Protein 3CUZ (pdb70)

Foldseek 3Di:
DDPDLAKDFQDDDDPLCCVQVPPVLRVQLSVLQVVQQVVLVVVVVVVVVVLVVLLVPDPDFADDVCVVLQPDFAAFPDDFPLRLFFAEEAEAELDQLLVLVRQQFLGQEYEHEPEFQWLNFPVRLSVSLVRLLCVLVQNRWDADPVGDIGGHDPPTHHYAYEWYASPDFPQRMDDPNHGTGSRSVSLSRNQVSRQVSQVVVRHGHEYEYEDDQALVVLLSVLVSVVVSCVVVVHDFQRYAYEYEPLALNVLSCVSSSCVSNRRHYAYYEAEQLSHVLRLCSSNLNPLQQAAAQSVPVDCPFQLNVLSLLSRQLSQLSRNHAYEYEELFFADDPDPVRCVVSLVVLLVVLLVNVVSFHFHYYYHYSVCSVSSVVSNCVSCVPNSGRSVPNPPVDDDRTPCRNRRHGDDFHAPVSLLVLLLVLLQQLLCSLVTGQQDDDPRGGDTQSSNSSSLSSLLSQQLSQHAGPVGHTRHLVVSVVSNVVSLVVNCVVVDVVPSVPTPSVVSSVLSSVQRHDNDRDDGSSVVSSVSHD

GO te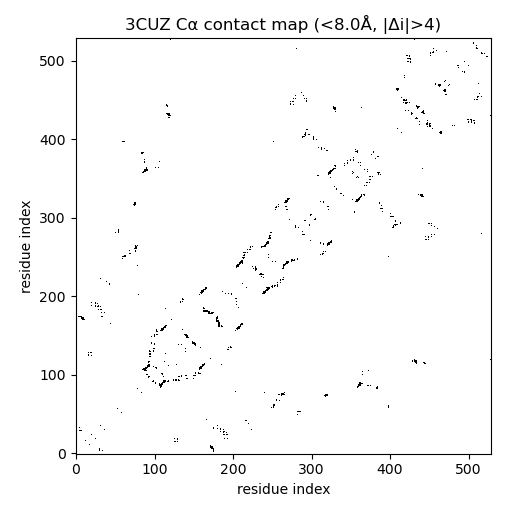rms:
  GO:0004474 malate synthase activity (F, IDA)
  GO:0005737 cytoplasm (C, IDA)
  GO:0006097 glyoxylate cycle (P, IC)

Radius of gyration: 22.37 Å; Cα contacts (8 Å, |Δi|>4): 998; chains: 1; bounding box: 54×59×57 Å

Sequence (529 aa):
AATTTDELAFTRPYGEQEKQILTAEAVEFLTELVTHFTPQRNKLLAARIQQQQDIDNGTLPDFISETASSIRDADWKKIRGIPADLEEDRRVEITGPVERKMMMVINALNANNVKKVFMADFEDSSLLAPDWNKVVIDGQIINLRDAVNGTISSYTNEAGKIYQLKPNPAVLICRVRGLHLPEKHVTWRGEAIPGSLFDFALYFFHNYQQALLAKGSGPYFYLPKTQSWQEAAWWSSSEVFSYAEDRFNLPRGTIKATLLIETLPAVFQMDEILHALLRRDHIVGLNCCGGRWDYIFSYIKTLKNYPDRVLPDRQAVTMDDKKPFLNAYSSRLLIKTCHKKRGAFAMGGMAAFIPSKDEEHNNNQQVLNKVKADKSSLLEANNGHDGTWIAHPGLADTAMMAVFNDILGSRKNQLEVMMREQDAPITADQLLAPCDGERTEEGMRANIRVAVQYIEAWISGNGCVPIYGLMEDAATAEISRTSIWQWIHHQKTLSNGKPVTKALFRQMLGEEMMKVIASSELGEERFSQGRFDDAARLMEEQQITTSSDEELIDFLTLPGYRLLA

CATH classification: 3.20.20.360 (+1 more: 1.20.1220.12)

Organism: Escherichia coli (strain K12) (NCBI:txid83333)

Structure (mmCIF, N/CA/C/O backbone):
data_3CUZ
#
_entry.id   3CUZ
#
_cell.length_a   52.077
_cell.length_b   73.888
_cell.length_c   71.739
_cell.angle_alpha   90.00
_cell.angle_beta   98.03
_cell.angle_gamma   90.00
#
_symmetry.space_group_name_H-M   'P 1 21 1'
#
loop_
_entity.id
_entity.type
_entity.pdbx_description
1 polymer 'Malate synthase A'
2 non-polymer 'MAGNESIUM ION'
3 water water
#
loop_
_atom_site.group_PDB
_atom_site.id
_atom_site.type_symbol
_atom_site.label_atom_id
_atom_site.label_alt_id
_atom_site.label_comp_id
_atom_site.label_asym_id
_atom_site.label_entity_id
_atom_site.label_seq_id
_atom_site.pdbx_PDB_ins_code
_atom_site.Cartn_x
_atom_site.Cartn_y
_atom_site.Cartn_z
_atom_site.occupancy
_atom_site.B_iso_or_equiv
_atom_site.auth_seq_id
_atom_site.auth_comp_id
_atom_site.auth_asym_id
_atom_site.auth_atom_id
_atom_site.pdbx_PDB_model_num
ATOM 1 N N A ALA A 1 4 ? 14.390 38.023 -8.542 0.70 12.99 5 ALA A N 1
ATOM 2 N N B ALA A 1 4 ? 13.972 38.509 -7.577 0.30 12.24 5 ALA A N 1
ATOM 3 C CA A ALA A 1 4 ? 15.253 38.734 -7.553 0.70 12.70 5 ALA A CA 1
ATOM 4 C CA B ALA A 1 4 ? 15.443 38.650 -7.391 0.30 12.26 5 ALA A CA 1
ATOM 5 C C A ALA A 1 4 ? 16.079 39.814 -8.241 0.70 12.45 5 ALA A C 1
ATOM 6 C C B ALA A 1 4 ? 15.992 39.822 -8.202 0.30 12.12 5 ALA A C 1
ATOM 7 O O A ALA A 1 4 ? 16.410 39.691 -9.422 0.70 13.03 5 ALA A O 1
ATOM 8 O O B ALA A 1 4 ? 15.986 39.791 -9.433 0.30 12.55 5 ALA A O 1
ATOM 11 N N . THR A 1 5 ? 16.453 40.850 -7.496 1.00 12.03 6 THR A N 1
ATOM 12 C CA . THR A 1 5 ? 17.136 41.991 -8.105 1.00 11.08 6 THR A CA 1
ATOM 13 C C . THR A 1 5 ? 18.650 41.768 -8.195 1.00 10.61 6 THR A C 1
ATOM 14 O O . THR A 1 5 ? 19.218 40.918 -7.498 1.00 11.66 6 THR A O 1
ATOM 18 N N . THR A 1 6 ? 19.289 42.565 -9.051 1.00 9.71 7 THR A N 1
ATOM 19 C CA . THR A 1 6 ? 20.741 42.569 -9.232 1.00 9.70 7 THR A CA 1
ATOM 20 C C . THR A 1 6 ? 21.417 43.626 -8.342 1.00 9.08 7 THR A C 1
ATOM 21 O O . THR A 1 6 ? 22.502 44.121 -8.653 1.00 9.98 7 THR A O 1
ATOM 25 N N . THR A 1 7 ? 20.784 43.950 -7.219 1.00 8.84 8 THR A N 1
ATOM 26 C CA . THR A 1 7 ? 21.283 44.996 -6.340 1.00 8.56 8 THR A CA 1
ATOM 27 C C . THR A 1 7 ? 22.742 44.820 -5.907 1.00 8.22 8 THR A C 1
ATOM 28 O O . THR A 1 7 ? 23.186 43.716 -5.582 1.00 8.48 8 THR A O 1
ATOM 32 N N . ASP A 1 8 ? 23.466 45.934 -5.918 1.00 8.26 9 ASP A N 1
ATOM 33 C CA . ASP A 1 8 ? 24.811 46.017 -5.351 1.00 8.55 9 ASP A CA 1
ATOM 34 C C . ASP A 1 8 ? 24.815 46.901 -4.100 1.00 8.43 9 ASP A C 1
ATOM 35 O O . ASP A 1 8 ? 25.824 47.526 -3.769 1.00 8.97 9 ASP A O 1
ATOM 40 N N . GLU A 1 9 ? 23.683 46.927 -3.398 1.00 8.26 10 GLU A N 1
ATOM 41 C CA . GLU A 1 9 ? 23.544 47.686 -2.156 1.00 8.44 10 GLU A CA 1
ATOM 42 C C . GLU A 1 9 ? 23.259 46.745 -0.992 1.00 8.09 10 GLU A C 1
ATOM 43 O O . GLU A 1 9 ? 22.773 45.627 -1.178 1.00 8.66 10 GLU A O 1
ATOM 49 N N . LEU A 1 10 ? 23.557 47.228 0.212 1.00 7.95 11 LEU A N 1
ATOM 50 C CA . LEU A 1 10 ? 23.280 46.503 1.452 1.00 8.06 11 LEU A CA 1
ATOM 51 C C . LEU A 1 10 ? 21.976 46.982 2.075 1.00 8.40 11 LEU A C 1
ATOM 52 O O . LEU A 1 10 ? 21.531 48.109 1.827 1.00 8.97 11 LEU A O 1
ATOM 57 N N . ALA A 1 11 ? 21.385 46.118 2.895 1.00 8.63 12 ALA A N 1
ATOM 58 C CA . ALA A 1 11 ? 20.248 46.469 3.741 1.00 9.18 12 ALA A CA 1
ATOM 59 C C . ALA A 1 11 ? 20.662 46.294 5.202 1.00 9.49 12 ALA A C 1
ATOM 60 O O . ALA A 1 11 ? 21.390 45.354 5.549 1.00 10.04 12 ALA A O 1
ATOM 62 N N . PHE A 1 12 ? 20.198 47.209 6.048 1.00 9.83 13 PHE A N 1
ATOM 63 C CA . PHE A 1 12 ? 20.481 47.177 7.484 1.00 10.38 13 PHE A CA 1
ATOM 64 C C . PHE A 1 12 ? 19.190 46.907 8.234 1.00 10.88 13 PHE A C 1
ATOM 65 O O . PHE A 1 12 ? 18.186 47.583 7.998 1.00 11.40 13 PHE A O 1
ATOM 73 N N . THR A 1 13 ? 19.206 45.931 9.138 1.00 11.62 14 THR A N 1
ATOM 74 C CA . THR A 1 13 ? 17.986 45.519 9.837 1.00 12.86 14 THR A CA 1
ATOM 75 C C . THR A 1 13 ? 17.720 46.315 11.122 1.00 13.45 14 THR A C 1
ATOM 76 O O . THR A 1 13 ? 16.588 46.321 11.611 1.00 14.34 14 THR A O 1
ATOM 80 N N . ARG A 1 14 ? 18.749 46.970 11.662 1.00 14.27 15 ARG A N 1
ATOM 81 C CA . ARG A 1 14 ? 18.646 47.735 12.912 1.00 15.03 15 ARG A CA 1
ATOM 82 C C . ARG A 1 14 ? 18.453 49.227 12.622 1.00 15.82 15 ARG A C 1
ATOM 83 O O . ARG A 1 14 ? 19.074 49.759 11.701 1.00 15.72 15 ARG A O 1
ATOM 91 N N . PRO A 1 15 ? 17.608 49.917 13.415 1.00 16.80 16 PRO A N 1
ATOM 92 C CA . PRO A 1 15 ? 17.538 51.371 13.269 1.00 17.27 16 PRO A CA 1
ATOM 93 C C . PRO A 1 15 ? 18.786 52.025 13.851 1.00 17.59 16 PRO A C 1
ATOM 94 O O . PRO A 1 15 ? 19.294 51.575 14.879 1.00 18.26 16 PRO A O 1
ATOM 98 N N . TYR A 1 16 ? 19.270 53.076 13.199 1.00 17.72 17 TYR A N 1
ATOM 99 C CA . TYR A 1 16 ? 20.495 53.743 13.628 1.00 17.92 17 TYR A CA 1
ATOM 100 C C . TYR A 1 16 ? 20.268 54.593 14.872 1.00 17.86 17 TYR A C 1
ATOM 101 O O . TYR A 1 16 ? 19.351 55.418 14.914 1.00 18.15 17 TYR A O 1
ATOM 110 N N . GLY A 1 17 ? 21.102 54.375 15.882 1.00 17.81 18 GLY A N 1
ATOM 111 C CA . GLY A 1 17 ? 21.226 55.286 17.009 1.00 17.56 18 GLY A CA 1
ATOM 112 C C . GLY A 1 17 ? 22.521 56.057 16.859 1.00 17.25 18 GLY A C 1
ATOM 113 O O . GLY A 1 17 ? 23.137 56.052 15.784 1.00 17.14 18 GLY A O 1
ATOM 114 N N . GLU A 1 18 ? 22.943 56.706 17.940 1.00 16.98 19 GLU A N 1
ATOM 115 C CA . GLU A 1 18 ? 24.156 57.515 17.937 1.00 16.70 19 GLU A CA 1
ATOM 116 C C . GLU A 1 18 ? 25.385 56.698 17.535 1.00 16.24 19 GLU A C 1
ATOM 117 O O . GLU A 1 18 ? 26.215 57.167 16.759 1.00 16.33 19 GLU A O 1
ATOM 119 N N . GLN A 1 19 ? 25.484 55.478 18.059 1.00 15.72 20 GLN A N 1
ATOM 120 C CA . GLN A 1 19 ? 26.634 54.609 17.798 1.00 15.07 20 GLN A CA 1
ATOM 121 C C . GLN A 1 19 ? 26.739 54.208 16.324 1.00 14.27 20 GLN A C 1
ATOM 122 O O . GLN A 1 19 ? 27.824 54.259 15.743 1.00 14.11 20 GLN A O 1
ATOM 124 N N . GLU A 1 20 ? 25.618 53.818 15.722 1.00 13.84 21 GLU A N 1
ATOM 125 C CA . GLU A 1 20 ? 25.607 53.454 14.301 1.00 13.51 21 GLU A CA 1
ATOM 126 C C . GLU A 1 20 ? 25.963 54.648 13.417 1.00 13.23 21 GLU A C 1
ATOM 127 O O . GLU A 1 20 ? 26.648 54.492 12.407 1.00 12.82 21 GLU A O 1
ATOM 133 N N . LYS A 1 21 ? 25.496 55.838 13.790 1.00 13.14 22 LYS A N 1
ATOM 134 C CA . LYS A 1 21 ? 25.836 57.050 13.042 1.00 13.50 22 LYS A CA 1
ATOM 135 C C . LYS A 1 21 ? 27.337 57.361 13.075 1.00 13.05 22 LYS A C 1
ATOM 136 O O . LYS A 1 21 ? 27.862 57.960 12.142 1.00 13.51 22 LYS A O 1
ATOM 142 N N . GLN A 1 22 ? 28.015 56.955 14.147 1.00 12.26 23 GLN A N 1
ATOM 143 C CA . GLN A 1 22 ? 29.467 57.115 14.247 1.00 12.10 23 GLN A CA 1
ATOM 144 C C . GLN A 1 22 ? 30.238 56.113 13.388 1.00 11.24 23 GLN A C 1
ATOM 145 O O . GLN A 1 22 ? 31.218 56.472 12.741 1.00 12.10 23 GLN A O 1
ATOM 151 N N . ILE A 1 23 ? 29.800 54.858 13.393 1.00 10.10 24 ILE A N 1
ATOM 152 C CA . ILE A 1 23 ? 30.561 53.778 12.760 1.00 9.63 24 ILE A CA 1
ATOM 153 C C . ILE A 1 23 ? 30.112 53.513 11.325 1.00 9.46 24 ILE A C 1
ATOM 154 O O . ILE A 1 23 ? 30.940 53.301 10.436 1.00 9.64 24 ILE A O 1
ATOM 159 N N . LEU A 1 24 ? 28.803 53.526 11.102 1.00 9.38 25 LEU A N 1
ATOM 160 C CA . LEU A 1 24 ? 28.247 53.263 9.781 1.00 9.53 25 LEU A CA 1
ATOM 161 C C . LEU A 1 24 ? 27.956 54.579 9.063 1.00 9.70 25 LEU A C 1
ATOM 162 O O . LEU A 1 24 ? 26.811 54.869 8.682 1.00 10.06 25 LEU A O 1
ATOM 167 N N . THR A 1 25 ? 29.006 55.371 8.871 1.00 10.11 26 THR A N 1
ATOM 168 C CA . THR A 1 25 ? 28.903 56.601 8.099 1.00 10.36 26 THR A CA 1
ATOM 169 C C . THR A 1 25 ? 28.661 56.250 6.633 1.00 10.11 26 THR A C 1
ATOM 170 O O . THR A 1 25 ? 28.893 55.116 6.205 1.00 9.98 26 THR A O 1
ATOM 174 N N . ALA A 1 26 ? 28.189 57.222 5.860 1.00 10.50 27 ALA A N 1
ATOM 175 C CA . ALA A 1 26 ? 27.968 57.013 4.429 1.00 10.53 27 ALA A CA 1
ATOM 176 C C . ALA A 1 26 ? 29.214 56.443 3.753 1.00 10.22 27 ALA A C 1
ATOM 177 O O . ALA A 1 26 ? 29.126 55.481 2.988 1.00 10.01 27 ALA A O 1
ATOM 179 N N . GLU A 1 27 ? 30.374 57.025 4.044 1.00 10.03 28 GLU A N 1
ATOM 180 C CA . GLU A 1 27 ? 31.615 56.588 3.413 1.00 9.79 28 GLU A CA 1
ATOM 181 C C . GLU A 1 27 ? 32.029 55.196 3.878 1.00 9.33 28 GLU A C 1
ATOM 182 O O . GLU A 1 27 ? 32.480 54.388 3.073 1.00 9.18 28 GLU A O 1
ATOM 184 N N . ALA A 1 28 ? 31.893 54.913 5.173 1.00 8.97 29 ALA A N 1
ATOM 185 C CA . ALA A 1 28 ? 32.222 53.579 5.690 1.00 8.96 29 ALA A CA 1
ATOM 186 C C . ALA A 1 28 ? 31.351 52.517 5.031 1.00 9.03 29 ALA A C 1
ATOM 187 O O . ALA A 1 28 ? 31.843 51.454 4.647 1.00 9.08 29 ALA A O 1
ATOM 189 N N . VAL A 1 29 ? 30.059 52.807 4.899 1.00 9.38 30 VAL A N 1
ATOM 190 C CA . VAL A 1 29 ? 29.126 51.847 4.320 1.00 9.81 30 VAL A CA 1
ATOM 191 C C . VAL A 1 29 ? 29.375 51.660 2.819 1.00 9.25 30 VAL A C 1
ATOM 192 O O . VAL A 1 29 ? 29.252 50.554 2.315 1.00 8.79 30 VAL A O 1
ATOM 196 N N . GLU A 1 30 ? 29.756 52.718 2.109 1.00 9.09 31 GLU A N 1
ATOM 197 C CA . GLU A 1 30 ? 30.122 52.582 0.698 1.00 9.71 31 GLU A CA 1
ATOM 198 C C . GLU A 1 30 ? 31.290 51.602 0.532 1.00 8.69 31 GLU A C 1
ATOM 199 O O . GLU A 1 30 ? 31.269 50.727 -0.335 1.00 8.49 31 GLU A O 1
ATOM 205 N N . PHE A 1 31 ? 32.304 51.749 1.380 1.00 8.01 32 PHE A N 1
ATOM 206 C CA . PHE A 1 31 ? 33.470 50.869 1.343 1.00 7.77 32 PHE A CA 1
ATOM 207 C C . PHE A 1 31 ? 33.089 49.430 1.704 1.00 7.80 32 PHE A C 1
ATOM 208 O O . PHE A 1 31 ? 33.465 48.487 1.003 1.00 7.61 32 PHE A O 1
ATOM 216 N N . LEU A 1 32 ? 32.335 49.261 2.787 1.00 7.68 33 LEU A N 1
ATOM 217 C CA . LEU A 1 32 ? 31.858 47.934 3.171 1.00 7.99 33 LEU A CA 1
ATOM 218 C C . LEU A 1 32 ? 31.074 47.288 2.028 1.00 7.33 33 LEU A C 1
ATOM 219 O O . LEU A 1 32 ? 31.242 46.102 1.738 1.00 7.40 33 LEU A O 1
ATOM 224 N N . THR A 1 33 ? 30.202 48.073 1.398 1.00 7.30 34 THR A N 1
ATOM 225 C CA . THR A 1 33 ? 29.385 47.578 0.286 1.00 7.45 34 THR A CA 1
ATOM 226 C C . THR A 1 33 ? 30.267 47.038 -0.842 1.00 7.40 34 THR A C 1
ATOM 227 O O . THR A 1 33 ? 30.020 45.948 -1.358 1.00 7.55 34 THR A O 1
ATOM 231 N N . GLU A 1 34 ? 31.293 47.798 -1.212 1.00 7.55 35 GLU A N 1
ATOM 232 C CA . GLU A 1 34 ? 32.237 47.350 -2.241 1.00 7.88 35 GLU A CA 1
ATOM 233 C C . GLU A 1 34 ? 32.877 46.021 -1.874 1.00 7.26 35 GLU A C 1
ATOM 234 O O . GLU A 1 34 ? 32.942 45.112 -2.699 1.00 7.82 35 GLU A O 1
ATOM 240 N N . LEU A 1 35 ? 33.350 45.894 -0.640 1.00 7.01 36 LEU A N 1
ATOM 241 C CA . LEU A 1 35 ? 33.958 44.627 -0.230 1.00 6.96 36 LEU A CA 1
ATOM 242 C C . LEU A 1 35 ? 32.966 43.477 -0.309 1.00 6.83 36 LEU A C 1
ATOM 243 O O . LEU A 1 35 ? 33.307 42.391 -0.767 1.00 7.16 36 LEU A O 1
ATOM 248 N N . VAL A 1 36 ? 31.741 43.713 0.146 1.00 6.96 37 VAL A N 1
ATOM 249 C CA . VAL A 1 36 ? 30.738 42.660 0.156 1.00 7.28 37 VAL A CA 1
ATOM 250 C C . VAL A 1 36 ? 30.430 42.178 -1.262 1.00 6.93 37 VAL A C 1
ATOM 251 O O . VAL A 1 36 ? 30.436 40.977 -1.520 1.00 7.21 37 VAL A O 1
ATOM 255 N N . THR A 1 37 ? 30.164 43.095 -2.187 1.00 7.27 38 THR A N 1
ATOM 256 C CA . THR A 1 37 ? 29.783 42.674 -3.535 1.00 7.79 38 THR A CA 1
ATOM 257 C C . THR A 1 37 ? 30.966 42.053 -4.277 1.00 7.75 38 THR A C 1
ATOM 258 O O . THR A 1 37 ? 30.776 41.146 -5.088 1.00 8.59 38 THR A O 1
ATOM 262 N N . HIS A 1 38 ? 32.179 42.538 -4.008 1.00 7.63 39 HIS A N 1
ATOM 263 C CA . HIS A 1 38 ? 33.362 42.029 -4.706 1.00 8.09 39 HIS A CA 1
ATOM 264 C C . HIS A 1 38 ? 33.835 40.673 -4.185 1.00 7.92 39 HIS A C 1
ATOM 265 O O . HIS A 1 38 ? 34.416 39.896 -4.949 1.00 9.32 39 HIS A O 1
ATOM 272 N N . PHE A 1 39 ? 33.613 40.383 -2.902 1.00 7.14 40 PHE A N 1
ATOM 273 C CA . PHE A 1 39 ? 34.261 39.225 -2.275 1.00 7.00 40 PHE A CA 1
ATOM 274 C C . PHE A 1 39 ? 33.338 38.192 -1.649 1.00 6.71 40 PHE A C 1
ATOM 275 O O . PHE A 1 39 ? 33.789 37.089 -1.356 1.00 7.10 40 PHE A O 1
ATOM 283 N N . THR A 1 40 ? 32.056 38.500 -1.482 1.00 6.84 41 THR A N 1
ATOM 284 C CA . THR A 1 40 ? 31.145 37.528 -0.885 1.00 7.26 41 THR A CA 1
ATOM 285 C C . THR A 1 40 ? 30.923 36.293 -1.773 1.00 7.40 41 THR A C 1
ATOM 286 O O . THR A 1 40 ? 30.926 35.178 -1.263 1.00 7.63 41 THR A O 1
ATOM 290 N N . PRO A 1 41 ? 30.721 36.469 -3.092 1.00 8.07 42 PRO A N 1
ATOM 291 C CA . PRO A 1 41 ? 30.558 35.256 -3.903 1.00 8.32 42 PRO A CA 1
ATOM 292 C C . PRO A 1 41 ? 31.723 34.267 -3.750 1.00 7.78 42 PRO A C 1
ATOM 293 O O . PRO A 1 41 ? 31.496 33.066 -3.585 1.00 7.85 42 PRO A O 1
ATOM 297 N N . GLN A 1 42 ? 32.955 34.766 -3.786 1.00 7.63 43 GLN A N 1
ATOM 298 C CA . GLN A 1 42 ? 34.125 33.899 -3.619 1.00 7.98 43 GLN A CA 1
ATOM 299 C C . GLN A 1 42 ? 34.162 33.272 -2.226 1.00 7.36 43 GLN A C 1
ATOM 300 O O . GLN A 1 42 ? 34.518 32.099 -2.080 1.00 7.61 43 GLN A O 1
ATOM 303 N N . ARG A 1 43 ?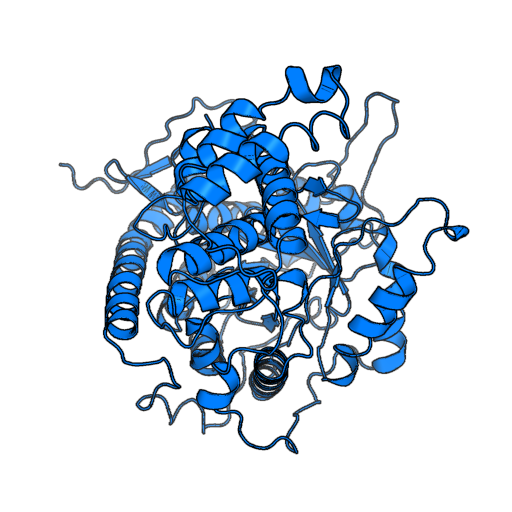 33.793 34.045 -1.208 1.00 7.09 44 ARG A N 1
ATOM 304 C CA . ARG A 1 43 ? 33.716 33.520 0.156 1.00 7.05 44 ARG A CA 1
ATOM 305 C C . ARG A 1 43 ? 32.731 32.346 0.226 1.00 7.00 44 ARG A C 1
ATOM 306 O O . ARG A 1 43 ? 33.032 31.306 0.820 1.00 7.30 44 ARG A O 1
ATOM 314 N N . ASN A 1 44 ? 31.571 32.501 -0.406 1.00 7.43 45 ASN A N 1
ATOM 315 C CA . ASN A 1 44 ? 30.593 31.419 -0.424 1.00 8.03 45 ASN A CA 1
ATOM 316 C C . ASN A 1 44 ? 31.114 30.193 -1.167 1.00 8.08 45 ASN A C 1
ATOM 317 O O . ASN A 1 44 ? 30.878 29.063 -0.738 1.00 8.35 45 ASN A O 1
ATOM 322 N N . LYS A 1 45 ? 31.851 30.400 -2.256 1.00 8.27 46 LYS A N 1
ATOM 323 C CA . LYS A 1 45 ? 32.474 29.274 -2.950 1.00 8.67 46 LYS A CA 1
ATOM 324 C C . LYS A 1 45 ? 33.517 28.577 -2.069 1.00 7.95 46 LYS A C 1
ATOM 325 O O . LYS A 1 45 ? 33.631 27.350 -2.102 1.00 8.26 46 LYS A O 1
ATOM 331 N N . LEU A 1 46 ? 34.259 29.347 -1.274 1.00 7.39 47 LEU A N 1
ATOM 332 C CA . LEU A 1 46 ? 35.229 28.757 -0.346 1.00 7.17 47 LEU A CA 1
ATOM 333 C C . LEU A 1 46 ? 34.533 27.884 0.695 1.00 7.09 47 LEU A C 1
ATOM 334 O O . LEU A 1 46 ? 35.031 26.812 1.045 1.00 7.47 47 LEU A O 1
ATOM 339 N N . LEU A 1 47 ? 33.380 28.324 1.191 1.00 7.30 48 LEU A N 1
ATOM 340 C CA . LEU A 1 47 ? 32.629 27.514 2.152 1.00 7.89 48 LEU A CA 1
ATOM 341 C C . LEU A 1 47 ? 32.115 26.226 1.497 1.00 7.91 48 LEU A C 1
ATOM 342 O O . LEU A 1 47 ? 32.116 25.165 2.122 1.00 8.25 48 LEU A O 1
ATOM 347 N N . ALA A 1 48 ? 31.706 26.307 0.232 1.00 8.33 49 ALA A N 1
ATOM 348 C CA . ALA A 1 48 ? 31.297 25.116 -0.513 1.00 8.62 49 ALA A CA 1
ATOM 349 C C . ALA A 1 48 ? 32.476 24.165 -0.731 1.00 8.49 49 ALA A C 1
ATOM 350 O O . ALA A 1 48 ? 32.315 22.947 -0.647 1.00 8.97 49 ALA A O 1
ATOM 352 N N . ALA A 1 49 ? 33.660 24.716 -1.001 1.00 8.48 50 ALA A N 1
ATOM 353 C CA . ALA A 1 49 ? 34.857 23.892 -1.185 1.00 8.51 50 ALA A CA 1
ATOM 354 C C . ALA A 1 49 ? 35.191 23.129 0.092 1.00 7.93 50 ALA A C 1
ATOM 355 O O . ALA A 1 49 ? 35.606 21.971 0.028 1.00 8.22 50 ALA A O 1
ATOM 357 N N . ARG A 1 50 ? 34.984 23.760 1.247 1.00 7.54 51 ARG A N 1
ATOM 358 C CA . ARG A 1 50 ? 35.186 23.079 2.528 1.00 7.58 51 ARG A CA 1
ATOM 359 C C . ARG A 1 50 ? 34.325 21.826 2.628 1.00 7.93 51 ARG A C 1
ATOM 360 O O . ARG A 1 50 ? 34.787 20.789 3.106 1.00 7.96 51 ARG A O 1
ATOM 368 N N . ILE A 1 51 ? 33.071 21.930 2.194 1.00 8.41 52 ILE A N 1
ATOM 369 C CA . ILE A 1 51 ? 32.147 20.804 2.271 1.00 9.40 52 ILE A CA 1
ATOM 370 C C . ILE A 1 51 ? 32.690 19.635 1.443 1.00 8.94 52 ILE A C 1
ATOM 371 O O . ILE A 1 51 ? 32.715 18.490 1.913 1.00 9.18 52 ILE A O 1
ATOM 376 N N . GLN A 1 52 ? 33.157 19.923 0.230 1.00 8.93 53 GLN A N 1
ATOM 377 C CA . GLN A 1 52 ? 33.689 18.866 -0.630 1.00 9.30 53 GLN A CA 1
ATOM 378 C C . GLN A 1 52 ? 34.975 18.255 -0.077 1.00 8.60 53 GLN A C 1
ATOM 379 O O . GLN A 1 52 ? 35.151 17.031 -0.117 1.00 8.86 53 GLN A O 1
ATOM 385 N N . GLN A 1 53 ? 35.879 19.089 0.434 1.00 8.22 54 GLN A N 1
ATOM 386 C CA . GLN A 1 53 ? 37.121 18.567 1.013 1.00 8.30 54 GLN A CA 1
ATOM 387 C C . GLN A 1 53 ? 36.824 17.654 2.205 1.00 7.98 54 GLN A C 1
ATOM 388 O O . GLN A 1 53 ? 37.470 16.614 2.372 1.00 8.51 54 GLN A O 1
ATOM 394 N N . GLN A 1 54 ? 35.841 18.025 3.020 1.00 7.79 55 GLN A N 1
ATOM 395 C CA . GLN A 1 54 ? 35.471 17.196 4.163 1.00 7.79 55 GLN A CA 1
ATOM 396 C C . GLN A 1 54 ? 34.823 15.883 3.719 1.00 8.03 55 GLN A C 1
ATOM 397 O O . GLN A 1 54 ? 35.082 14.840 4.317 1.00 8.51 55 GLN A O 1
ATOM 403 N N . GLN A 1 55 ? 34.000 15.922 2.671 1.00 8.33 56 GLN A N 1
ATOM 404 C CA . GLN A 1 55 ? 33.423 14.689 2.132 1.00 8.76 56 GLN A CA 1
ATOM 405 C C . GLN A 1 55 ? 34.526 13.721 1.708 1.00 8.36 56 GLN A C 1
ATOM 406 O O . GLN A 1 55 ? 34.442 12.523 1.985 1.00 8.45 56 GLN A O 1
ATOM 412 N N . ASP A 1 56 ? 35.568 14.237 1.057 1.00 8.50 57 ASP A N 1
ATOM 413 C CA . ASP A 1 56 ? 36.681 13.392 0.625 1.00 8.95 57 ASP A CA 1
ATOM 414 C C . ASP A 1 56 ? 37.391 12.735 1.813 1.00 8.33 57 ASP A C 1
ATOM 415 O O . ASP A 1 56 ? 37.768 11.562 1.749 1.00 8.73 57 ASP A O 1
ATOM 420 N N . ILE A 1 57 ? 37.562 13.481 2.901 1.00 7.78 58 ILE A N 1
ATOM 421 C CA . ILE A 1 57 ? 38.150 12.921 4.118 1.00 7.66 58 ILE A CA 1
ATOM 422 C C . ILE A 1 57 ? 37.204 11.897 4.761 1.00 7.54 58 ILE A C 1
ATOM 423 O O . ILE A 1 57 ? 37.637 10.791 5.114 1.00 7.84 58 ILE A O 1
ATOM 428 N N . ASP A 1 58 ? 35.920 12.239 4.889 1.00 7.80 59 ASP A N 1
ATOM 429 C CA . ASP A 1 58 ? 34.932 11.297 5.438 1.00 8.09 59 ASP A CA 1
ATOM 430 C C . ASP A 1 58 ? 34.985 9.967 4.684 1.00 8.11 59 ASP A C 1
ATOM 431 O O . ASP A 1 58 ? 34.835 8.892 5.270 1.00 8.27 59 ASP A O 1
ATOM 436 N N . ASN A 1 59 ? 35.177 10.063 3.370 1.00 8.13 60 ASN A N 1
ATOM 437 C CA . ASN A 1 59 ? 35.153 8.901 2.489 1.00 8.99 60 ASN A CA 1
ATOM 438 C C . ASN A 1 59 ? 36.444 8.082 2.484 1.00 9.50 60 ASN A C 1
ATOM 439 O O . ASN A 1 59 ? 36.561 7.128 1.715 1.00 10.70 60 ASN A O 1
ATOM 444 N N . GLY A 1 60 ? 37.402 8.453 3.337 1.00 9.65 61 GLY A N 1
ATOM 445 C CA . GLY A 1 60 ? 38.508 7.568 3.694 1.00 10.08 61 GLY A CA 1
ATOM 446 C C . GLY A 1 60 ? 39.898 7.989 3.259 1.00 10.10 61 GLY A C 1
ATOM 447 O O . GLY A 1 60 ? 40.846 7.233 3.458 1.00 11.23 61 GLY A O 1
ATOM 448 N N . THR A 1 61 ? 40.041 9.180 2.679 1.00 9.46 62 THR A N 1
ATOM 449 C CA . THR A 1 61 ? 41.365 9.687 2.311 1.00 9.58 62 THR A CA 1
ATOM 450 C C . THR A 1 61 ? 41.830 10.712 3.342 1.00 8.97 62 THR A C 1
ATOM 451 O O . THR A 1 61 ? 41.294 11.817 3.427 1.00 9.04 62 THR A O 1
ATOM 455 N N . LEU A 1 62 ? 42.830 10.330 4.134 1.00 8.70 63 LEU A N 1
ATOM 456 C CA . LEU A 1 62 ? 43.346 11.201 5.184 1.00 8.57 63 LEU A CA 1
ATOM 457 C C . LEU A 1 62 ? 44.091 12.387 4.586 1.00 8.56 63 LEU A C 1
ATOM 458 O O . LEU A 1 62 ? 44.665 12.283 3.499 1.00 9.07 63 LEU A O 1
ATOM 463 N N . PRO A 1 63 ? 44.081 13.527 5.293 1.00 8.62 64 PRO A N 1
ATOM 464 C CA . PRO A 1 63 ? 44.823 14.683 4.804 1.00 8.61 64 PRO A CA 1
ATOM 465 C C . PRO A 1 63 ? 46.336 14.448 4.776 1.00 7.65 64 PRO A C 1
ATOM 466 O O . PRO A 1 63 ? 46.870 13.615 5.514 1.00 7.64 64 PRO A O 1
ATOM 470 N N . ASP A 1 64 ? 47.004 15.189 3.902 1.00 7.35 65 ASP A N 1
ATOM 471 C CA . ASP A 1 64 ? 48.453 15.143 3.765 1.00 6.95 65 ASP A CA 1
ATOM 472 C C . ASP A 1 64 ? 48.852 16.447 3.070 1.00 6.78 65 ASP A C 1
ATOM 473 O O . ASP A 1 64 ? 47.991 17.265 2.701 1.00 7.25 65 ASP A O 1
ATOM 478 N N . PHE A 1 65 ? 50.150 16.647 2.898 1.00 6.43 66 PHE A N 1
ATOM 479 C CA . PHE A 1 65 ? 50.662 17.791 2.153 1.00 6.55 66 PHE A CA 1
ATOM 480 C C . PHE A 1 65 ? 50.180 17.740 0.700 1.00 6.96 66 PHE A C 1
ATOM 481 O O . PHE A 1 65 ? 49.731 16.700 0.208 1.00 7.46 66 PHE A O 1
ATOM 489 N N . ILE A 1 66 ? 50.259 18.874 0.017 1.00 7.20 67 ILE A N 1
ATOM 490 C CA . ILE A 1 66 ? 49.763 18.994 -1.354 1.00 7.74 67 ILE A CA 1
ATOM 491 C C . ILE A 1 66 ? 50.893 18.666 -2.339 1.00 8.14 67 ILE A C 1
ATOM 492 O O . ILE A 1 66 ? 51.946 19.282 -2.307 1.00 8.30 67 ILE A O 1
ATOM 497 N N . SER A 1 67 ? 50.701 17.702 -3.227 1.00 9.19 68 SER A N 1
ATOM 498 C CA . SER A 1 67 ? 51.802 17.325 -4.122 1.00 9.89 68 SER A CA 1
ATOM 499 C C . SER A 1 67 ? 52.118 18.411 -5.158 1.00 9.44 68 SER A C 1
ATOM 500 O O . SER A 1 67 ? 53.282 18.686 -5.422 1.00 9.49 68 SER A O 1
ATOM 503 N N . GLU A 1 68 ? 51.095 19.039 -5.730 1.00 9.32 69 GLU A N 1
ATOM 504 C CA . GLU A 1 68 ? 51.302 19.922 -6.889 1.00 9.72 69 GLU A CA 1
ATOM 505 C C . GLU A 1 68 ? 52.110 21.188 -6.572 1.00 9.02 69 GLU A C 1
ATOM 506 O O . GLU A 1 68 ? 52.783 21.737 -7.455 1.00 9.63 69 GLU A O 1
ATOM 512 N N . THR A 1 69 ? 52.048 21.639 -5.318 1.00 8.49 70 THR A N 1
ATOM 513 C CA . THR A 1 69 ? 52.707 22.871 -4.876 1.00 8.38 70 THR A CA 1
ATOM 514 C C . THR A 1 69 ? 54.102 22.617 -4.272 1.00 8.21 70 THR A C 1
ATOM 515 O O . THR A 1 69 ? 54.660 23.478 -3.587 1.00 8.49 70 THR A O 1
ATOM 519 N N . ALA A 1 70 ? 54.684 21.452 -4.555 1.00 8.12 71 ALA A N 1
ATOM 520 C CA . ALA A 1 70 ? 56.024 21.123 -4.073 1.00 8.39 71 ALA A CA 1
ATOM 521 C C . ALA A 1 70 ? 57.057 22.197 -4.422 1.00 8.24 71 ALA A C 1
ATOM 522 O O . ALA A 1 70 ? 57.970 22.455 -3.635 1.00 8.32 71 ALA A O 1
ATOM 524 N N . SER A 1 71 ? 56.903 22.825 -5.590 1.00 8.39 72 SER A N 1
ATOM 525 C CA A SER A 1 71 ? 57.857 23.838 -6.035 0.50 8.81 72 SER A CA 1
ATOM 526 C CA B SER A 1 71 ? 57.836 23.854 -6.052 0.50 9.24 72 SER A CA 1
ATOM 527 C C . SER A 1 71 ? 57.856 25.077 -5.133 1.00 9.22 72 SER A C 1
ATOM 528 O O . SER A 1 71 ? 58.885 25.732 -4.985 1.00 10.70 72 SER A O 1
ATOM 533 N N . ILE A 1 72 ? 56.713 25.402 -4.532 1.00 8.66 73 ILE A N 1
ATOM 534 C CA . ILE A 1 72 ? 56.638 26.513 -3.579 1.00 8.99 73 ILE A CA 1
ATOM 535 C C . ILE A 1 72 ? 57.385 26.135 -2.300 1.00 8.37 73 ILE A C 1
ATOM 536 O O . ILE A 1 72 ? 58.188 26.910 -1.782 1.00 8.94 73 ILE A O 1
ATOM 541 N N . ARG A 1 73 ? 57.138 24.927 -1.808 1.00 7.76 74 ARG A N 1
ATOM 542 C CA . ARG A 1 73 ? 57.682 24.515 -0.521 1.00 7.84 74 ARG A CA 1
ATOM 543 C C . ARG A 1 73 ? 59.189 24.318 -0.556 1.00 7.90 74 ARG A C 1
ATOM 544 O O . ARG A 1 73 ? 59.859 24.507 0.460 1.00 8.81 74 ARG A O 1
ATOM 552 N N . ASP A 1 74 ? 59.717 23.928 -1.715 1.00 7.95 75 ASP A N 1
ATOM 553 C CA . ASP A 1 74 ? 61.144 23.624 -1.846 1.00 8.28 75 ASP A CA 1
ATOM 554 C C . ASP A 1 74 ? 61.956 24.733 -2.512 1.00 8.90 75 ASP A C 1
ATOM 555 O O . ASP A 1 74 ? 63.115 24.525 -2.878 1.00 10.61 75 ASP A O 1
ATOM 560 N N . ALA A 1 75 ? 61.355 25.914 -2.628 1.00 9.32 76 ALA A N 1
ATOM 561 C CA . ALA A 1 75 ? 62.034 27.114 -3.100 1.00 9.50 76 ALA A CA 1
ATOM 562 C C . ALA A 1 75 ? 62.338 28.022 -1.918 1.00 9.31 76 ALA A C 1
ATOM 563 O O . ALA A 1 75 ? 61.632 27.999 -0.909 1.00 9.46 76 ALA A O 1
ATOM 565 N N . ASP A 1 76 ? 63.393 28.820 -2.055 1.00 9.56 77 ASP A N 1
ATOM 566 C CA . ASP A 1 76 ? 63.727 29.865 -1.091 1.00 9.91 77 ASP A CA 1
ATOM 567 C C . ASP A 1 76 ? 62.939 31.136 -1.412 1.00 9.57 77 ASP A C 1
ATOM 568 O O . ASP A 1 76 ? 62.893 31.580 -2.555 1.00 10.56 77 ASP A O 1
ATOM 573 N N . TRP A 1 77 ? 62.320 31.708 -0.387 1.00 8.82 78 TRP A N 1
ATOM 574 C CA . TRP A 1 77 ? 61.592 32.976 -0.482 1.00 8.57 78 TRP A CA 1
ATOM 575 C C . TRP A 1 77 ? 61.123 33.315 0.921 1.00 8.33 78 TRP A C 1
ATOM 576 O O . TRP A 1 77 ? 61.049 32.442 1.793 1.00 8.02 78 TRP A O 1
ATOM 587 N N . LYS A 1 78 ? 60.810 34.585 1.134 1.00 8.41 79 LYS A N 1
ATOM 588 C CA A LYS A 1 78 ? 60.339 35.039 2.433 0.50 8.79 79 LYS A CA 1
ATOM 589 C CA B LYS A 1 78 ? 60.357 35.064 2.437 0.50 8.88 79 LYS A CA 1
ATOM 590 C C . LYS A 1 78 ? 59.128 35.944 2.276 1.00 8.17 79 LYS A C 1
ATOM 591 O O . LYS A 1 78 ? 58.797 36.384 1.171 1.00 8.34 79 LYS A O 1
ATOM 602 N N . ILE A 1 79 ? 58.463 36.200 3.394 1.00 7.37 80 ILE A N 1
ATOM 603 C CA . ILE A 1 79 ? 57.368 37.149 3.426 1.00 7.19 80 ILE A CA 1
ATOM 604 C C . ILE A 1 79 ? 57.887 38.538 3.054 1.00 6.92 80 ILE A C 1
ATOM 605 O O . ILE A 1 79 ? 59.093 38.805 3.111 1.00 7.18 80 ILE A O 1
ATOM 610 N N . ARG A 1 80 ? 56.977 39.421 2.665 1.00 6.86 81 ARG A N 1
ATOM 611 C CA . ARG A 1 80 ? 57.367 40.758 2.239 1.00 7.51 81 ARG A CA 1
ATOM 612 C C . ARG A 1 80 ? 58.074 41.529 3.352 1.00 7.57 81 ARG A C 1
ATOM 613 O O . ARG A 1 80 ? 59.093 42.174 3.102 1.00 8.25 81 ARG A O 1
ATOM 621 N N . GLY A 1 81 ? 57.551 41.478 4.570 1.00 7.84 82 GLY A N 1
ATOM 622 C CA . GLY A 1 81 ? 58.204 42.179 5.661 1.00 8.32 82 GLY A CA 1
ATOM 623 C C . GLY A 1 81 ? 57.359 42.331 6.901 1.00 7.84 82 GLY A C 1
ATOM 624 O O . GLY A 1 81 ? 56.148 42.092 6.896 1.00 8.28 82 GLY A O 1
ATOM 625 N N . ILE A 1 82 ? 58.031 42.753 7.965 1.00 8.31 83 ILE A N 1
ATOM 626 C CA . ILE A 1 82 ? 57.419 42.949 9.271 1.00 8.42 83 ILE A CA 1
ATOM 627 C C . ILE A 1 82 ? 57.692 44.392 9.693 1.00 8.45 83 ILE A C 1
ATOM 628 O O . ILE A 1 82 ? 58.844 44.831 9.672 1.00 8.83 83 ILE A O 1
ATOM 633 N N . PRO A 1 83 ? 56.644 45.142 10.070 1.00 8.40 84 PRO A N 1
ATOM 634 C CA . PRO A 1 83 ? 56.863 46.525 10.492 1.00 8.73 84 PRO A CA 1
ATOM 635 C C . PRO A 1 83 ? 57.583 46.596 11.833 1.00 8.52 84 PRO A C 1
ATOM 636 O O . PRO A 1 83 ? 57.573 45.634 12.607 1.00 8.09 84 PRO A O 1
ATOM 640 N N . ALA A 1 84 ? 58.192 47.743 12.106 1.00 8.79 85 ALA A N 1
ATOM 641 C CA . ALA A 1 84 ? 59.024 47.918 13.294 1.00 9.18 85 ALA A CA 1
ATOM 642 C C . ALA A 1 84 ? 58.323 47.517 14.587 1.00 8.93 85 ALA A C 1
ATOM 643 O O . ALA A 1 84 ? 58.926 46.862 15.444 1.00 9.36 85 ALA A O 1
ATOM 645 N N . ASP A 1 85 ? 57.054 47.887 14.727 1.00 8.38 86 ASP A N 1
ATOM 646 C CA . ASP A 1 85 ? 56.349 47.631 15.984 1.00 8.27 86 ASP A CA 1
ATOM 647 C C . ASP A 1 85 ? 55.801 46.209 16.115 1.00 7.87 86 ASP A C 1
ATOM 648 O O . ASP A 1 85 ? 55.183 45.882 17.127 1.00 8.30 86 ASP A O 1
ATOM 653 N N . LEU A 1 86 ? 56.065 45.356 15.121 1.00 7.52 87 LEU A N 1
ATOM 654 C CA . LEU A 1 86 ? 55.721 43.930 15.206 1.00 7.41 87 LEU A CA 1
ATOM 655 C C . LEU A 1 86 ? 56.960 43.018 15.237 1.00 7.29 87 LEU A C 1
ATOM 656 O O . LEU A 1 86 ? 56.837 41.799 15.100 1.00 7.51 87 LEU A O 1
ATOM 661 N N . GLU A 1 87 ? 58.147 43.597 15.446 1.00 7.63 88 GLU A N 1
ATOM 662 C CA A GLU A 1 87 ? 59.397 42.827 15.540 0.70 8.38 88 GLU A CA 1
ATOM 663 C CA B GLU A 1 87 ? 59.369 42.791 15.523 0.30 7.82 88 GLU A CA 1
ATOM 664 C C . GLU A 1 87 ? 59.617 42.197 16.916 1.00 7.93 88 GLU A C 1
ATOM 665 O O . GLU A 1 87 ? 60.472 41.322 17.065 1.00 8.13 88 GLU A O 1
ATOM 676 N N . ASP A 1 88 ? 58.872 42.657 17.924 1.00 7.83 89 ASP A N 1
ATOM 677 C CA . ASP A 1 88 ? 58.961 42.103 19.281 1.00 7.72 89 ASP A CA 1
ATOM 678 C C . ASP A 1 88 ? 57.539 41.858 19.765 1.00 7.50 89 ASP A C 1
ATOM 679 O O . ASP A 1 88 ? 56.792 42.801 20.023 1.00 8.14 89 ASP A O 1
ATOM 684 N N . ARG A 1 89 ? 57.157 40.585 19.846 1.00 7.01 90 ARG A N 1
ATOM 685 C CA . ARG A 1 89 ? 55.800 40.206 20.231 1.00 7.07 90 ARG A CA 1
ATOM 686 C C . ARG A 1 89 ? 55.861 39.109 21.291 1.00 7.18 90 ARG A C 1
ATOM 687 O O . ARG A 1 89 ? 55.045 38.190 21.295 1.00 7.28 90 ARG A O 1
ATOM 695 N N . ARG A 1 90 ? 56.816 39.224 22.215 1.00 7.34 91 ARG A N 1
ATOM 696 C CA . ARG A 1 90 ? 57.121 38.098 23.095 1.00 7.74 91 ARG A CA 1
ATOM 697 C C . ARG A 1 90 ? 55.938 37.679 23.968 1.00 7.57 91 ARG A C 1
ATOM 698 O O . ARG A 1 90 ? 55.789 36.497 24.264 1.00 7.85 91 ARG A O 1
ATOM 706 N N . VAL A 1 91 ? 55.110 38.635 24.383 1.00 7.16 92 VAL A N 1
ATOM 707 C CA . VAL A 1 91 ? 53.828 38.308 25.005 1.00 7.64 92 VAL A CA 1
ATOM 708 C C . VAL A 1 91 ? 52.731 39.178 24.406 1.00 7.34 92 VAL A C 1
ATOM 709 O O . VAL A 1 91 ? 52.904 40.390 24.230 1.00 7.70 92 VAL A O 1
ATOM 713 N N . GLU A 1 92 ? 51.609 38.535 24.095 1.00 7.03 93 GLU A N 1
ATOM 714 C CA . GLU A 1 92 ? 50.393 39.228 23.687 1.00 7.17 93 GLU A CA 1
ATOM 715 C C . GLU A 1 92 ? 49.281 38.838 24.639 1.00 7.25 93 GLU A C 1
ATOM 716 O O . GLU A 1 92 ? 49.220 37.695 25.096 1.00 7.71 93 GLU A O 1
ATOM 722 N N . ILE A 1 93 ? 48.408 39.794 24.927 1.00 7.15 94 ILE A N 1
ATOM 723 C CA . ILE A 1 93 ? 47.188 39.519 25.667 1.00 7.64 94 ILE A CA 1
ATOM 724 C C . ILE A 1 93 ? 46.004 39.570 24.707 1.00 7.27 94 ILE A C 1
ATOM 725 O O . ILE A 1 93 ? 45.969 40.388 23.782 1.00 7.50 94 ILE A O 1
ATOM 730 N N . THR A 1 94 ? 45.054 38.666 24.914 1.00 7.75 95 THR A N 1
ATOM 731 C CA . THR A 1 94 ? 43.830 38.640 24.125 1.00 8.47 95 THR A CA 1
ATOM 732 C C . THR A 1 94 ? 42.663 39.035 25.012 1.00 8.59 95 THR A C 1
ATOM 733 O O . THR A 1 94 ? 42.703 38.840 26.232 1.00 9.41 95 THR A O 1
ATOM 737 N N . GLY A 1 95 ? 41.627 39.599 24.407 1.00 8.84 96 GLY A N 1
ATOM 738 C CA . GLY A 1 95 ? 40.424 39.875 25.156 1.00 9.46 96 GLY A CA 1
ATOM 739 C C . GLY A 1 95 ? 39.350 40.560 24.348 1.00 9.99 96 GLY A C 1
ATOM 740 O O . GLY A 1 95 ? 39.581 40.974 23.210 1.00 9.69 96 GLY A O 1
ATOM 741 N N . PRO A 1 96 ? 38.149 40.666 24.934 1.00 11.74 97 PRO A N 1
ATOM 742 C CA . PRO A 1 96 ? 37.002 41.326 24.335 1.00 12.47 97 PRO A CA 1
ATOM 743 C C . PRO A 1 96 ? 37.200 42.793 23.991 1.00 11.70 97 PRO A C 1
ATOM 744 O O . PRO A 1 96 ? 38.067 43.463 24.539 1.00 11.93 97 PRO A O 1
ATOM 748 N N . VAL A 1 97 ? 36.321 43.292 23.132 1.00 11.52 98 VAL A N 1
ATOM 749 C CA . VAL A 1 97 ? 36.350 44.682 22.679 1.00 11.24 98 VAL A CA 1
ATOM 750 C C . VAL A 1 97 ? 35.520 45.631 23.570 1.00 11.41 98 VAL A C 1
ATOM 751 O O . VAL A 1 97 ? 35.291 46.789 23.201 1.00 11.95 98 VAL A O 1
ATOM 755 N N . GLU A 1 98 ? 35.091 45.155 24.742 1.00 11.87 99 GLU A N 1
ATOM 756 C CA . GLU A 1 98 ? 34.395 46.002 25.724 1.00 11.63 99 GLU A CA 1
ATOM 757 C C . GLU A 1 98 ? 35.346 47.078 26.249 1.00 10.97 99 GLU A C 1
ATOM 758 O O . GLU A 1 98 ? 36.550 46.853 26.366 1.00 10.84 99 GLU A O 1
ATOM 764 N N . ARG A 1 99 ? 34.793 48.242 26.572 1.00 10.63 100 ARG A N 1
ATOM 765 C CA . ARG A 1 99 ? 35.593 49.457 26.749 1.00 10.40 100 ARG A CA 1
ATOM 766 C C . ARG A 1 99 ? 36.632 49.371 27.876 1.00 10.29 100 ARG A C 1
ATOM 767 O O . ARG A 1 99 ? 37.808 49.661 27.657 1.00 10.37 100 ARG A O 1
ATOM 775 N N . LYS A 1 100 ? 36.211 48.987 29.081 1.00 11.26 101 LYS A N 1
ATOM 776 C CA . LYS A 1 100 ? 37.147 48.870 30.201 1.00 11.83 101 LYS A CA 1
ATOM 777 C C . LYS A 1 100 ? 38.228 47.815 29.923 1.00 11.76 101 LYS A C 1
ATOM 778 O O . LYS A 1 100 ? 39.408 48.038 30.212 1.00 11.49 101 LYS A O 1
ATOM 783 N N . MET A 1 101 ? 37.825 46.677 29.351 1.00 11.90 102 MET A N 1
ATOM 784 C CA A MET A 1 101 ? 38.747 45.585 29.031 0.35 11.92 102 MET A CA 1
ATOM 785 C CA B MET A 1 101 ? 38.773 45.607 29.078 0.35 12.28 102 MET A CA 1
ATOM 786 C CA C MET A 1 101 ? 38.762 45.586 29.030 0.30 11.75 102 MET A CA 1
ATOM 787 C C . MET A 1 101 ? 39.828 46.038 28.051 1.00 11.39 102 MET A C 1
ATOM 788 O O . MET A 1 101 ? 40.990 45.658 28.170 1.00 11.08 102 MET A O 1
ATOM 801 N N . VAL A 1 102 ? 39.427 46.838 27.063 1.00 10.31 103 VAL A N 1
ATOM 802 C CA . VAL A 1 102 ? 40.376 47.352 26.074 1.00 9.49 103 VAL A CA 1
ATOM 803 C C . VAL A 1 102 ? 41.449 48.210 26.754 1.00 8.93 103 VAL A C 1
ATOM 804 O O . VAL A 1 102 ? 42.641 48.065 26.481 1.00 9.05 103 VAL A O 1
ATOM 808 N N . ILE A 1 103 ? 41.023 49.089 27.656 1.00 8.70 104 ILE A N 1
ATOM 809 C CA . ILE A 1 103 ? 41.958 49.943 28.384 1.00 8.85 104 ILE A CA 1
ATOM 810 C C . ILE A 1 103 ? 42.913 49.103 29.243 1.00 8.78 104 ILE A C 1
ATOM 811 O O . ILE A 1 103 ? 44.131 49.289 29.209 1.00 8.99 104 ILE A O 1
ATOM 816 N N . ASN A 1 104 ? 42.359 48.170 30.009 1.00 9.27 105 ASN A N 1
ATOM 817 C CA . ASN A 1 104 ? 43.183 47.329 30.879 1.00 9.75 105 ASN A CA 1
ATOM 818 C C . ASN A 1 104 ? 44.186 46.484 30.098 1.00 9.28 105 ASN A C 1
ATOM 819 O O . ASN A 1 104 ? 45.323 46.299 30.531 1.00 9.69 105 ASN A O 1
ATOM 824 N N . ALA A 1 105 ? 43.771 45.982 28.939 1.00 8.82 106 ALA A N 1
ATOM 825 C CA . ALA A 1 105 ? 44.652 45.159 28.117 1.00 8.89 106 ALA A CA 1
ATOM 826 C C . ALA A 1 105 ? 45.787 45.993 27.530 1.00 8.50 106 ALA A C 1
ATOM 827 O O . ALA A 1 105 ? 46.942 45.587 27.559 1.00 8.89 106 ALA A O 1
ATOM 829 N N . LEU A 1 106 ? 45.456 47.162 26.990 1.00 8.46 107 LEU A N 1
ATOM 830 C CA . LEU A 1 106 ? 46.468 48.037 26.402 1.00 8.44 107 LEU A CA 1
ATOM 831 C C . LEU A 1 106 ? 47.474 48.541 27.440 1.00 8.51 107 LEU A C 1
ATOM 832 O O . LEU A 1 106 ? 48.611 48.850 27.093 1.00 8.69 107 LEU A O 1
ATOM 837 N N . ASN A 1 107 ? 47.041 48.625 28.700 1.00 8.48 108 ASN A N 1
ATOM 838 C CA . ASN A 1 107 ? 47.900 49.042 29.809 1.00 8.83 108 ASN A CA 1
ATOM 839 C C . ASN A 1 107 ? 48.707 47.908 30.440 1.00 9.17 108 ASN A C 1
ATOM 840 O O . ASN A 1 107 ? 49.562 48.165 31.285 1.00 9.82 108 ASN A O 1
ATOM 845 N N . ALA A 1 108 ? 48.440 46.661 30.064 1.00 9.26 109 ALA A N 1
ATOM 846 C CA . ALA A 1 108 ? 49.155 45.520 30.650 1.00 9.42 109 ALA A CA 1
ATOM 847 C C . ALA A 1 108 ? 50.614 45.488 30.182 1.00 9.27 109 ALA A C 1
ATOM 848 O O . ALA A 1 108 ? 50.948 46.090 29.161 1.00 9.43 109 ALA A O 1
ATOM 850 N N . ASN A 1 109 ? 51.482 44.802 30.930 1.00 9.42 110 ASN A N 1
ATOM 851 C CA A ASN A 1 109 ? 52.900 44.683 30.560 0.50 9.43 110 ASN A CA 1
ATOM 852 C CA B ASN A 1 109 ? 52.889 44.697 30.560 0.50 9.62 110 ASN A CA 1
ATOM 853 C C . ASN A 1 109 ? 53.080 43.615 29.492 1.00 9.25 110 ASN A C 1
ATOM 854 O O . ASN A 1 109 ? 53.640 42.545 29.748 1.00 9.84 110 ASN A O 1
ATOM 863 N N . VAL A 1 110 ? 52.595 43.922 28.293 1.00 8.76 111 VAL A N 1
ATOM 864 C CA . VAL A 1 110 ? 52.672 43.047 27.135 1.00 8.90 111 VAL A CA 1
ATOM 865 C C . VAL A 1 110 ? 53.079 43.887 25.931 1.00 8.61 111 VAL A C 1
ATOM 866 O O . VAL A 1 110 ? 53.047 45.120 25.979 1.00 9.62 111 VAL A O 1
ATOM 870 N N . LYS A 1 111 ? 53.438 43.216 24.840 1.00 8.03 112 LYS A N 1
ATOM 871 C CA A LYS A 1 111 ? 53.814 43.912 23.613 0.50 8.03 112 LYS A CA 1
ATOM 872 C CA B LYS A 1 111 ? 53.818 43.915 23.615 0.50 8.05 112 LYS A CA 1
ATOM 873 C C . LYS A 1 111 ? 52.605 44.259 22.749 1.00 7.87 112 LYS A C 1
ATOM 874 O O . LYS A 1 111 ? 52.582 45.310 22.102 1.00 7.91 112 LYS A O 1
ATOM 885 N N . VAL A 1 112 ? 51.614 43.367 22.741 1.00 7.71 113 VAL A N 1
ATOM 886 C CA . VAL A 1 112 ? 50.465 43.445 21.839 1.00 7.59 113 VAL A CA 1
ATOM 887 C C . VAL A 1 112 ? 49.186 43.078 22.577 1.00 7.16 113 VAL A C 1
ATOM 888 O O . VAL A 1 112 ? 49.187 42.176 23.420 1.00 7.45 113 VAL A O 1
ATOM 892 N N . PHE A 1 113 ? 48.107 43.785 22.242 1.00 6.98 114 PHE A N 1
ATOM 893 C CA . PHE A 1 113 ? 46.742 43.411 22.619 1.00 7.08 114 PHE A CA 1
ATOM 894 C C . PHE A 1 113 ? 45.973 43.017 21.362 1.00 6.80 114 PHE A C 1
ATOM 895 O O . PHE A 1 113 ? 45.836 43.822 20.432 1.00 6.98 114 PHE A O 1
ATOM 903 N N . MET A 1 114 ? 45.488 41.774 21.338 1.00 7.00 115 MET A N 1
ATOM 904 C CA . MET A 1 114 ? 44.565 41.320 20.303 1.00 7.08 115 MET A CA 1
ATOM 905 C C . MET A 1 114 ? 43.141 41.530 20.798 1.00 7.08 115 MET A C 1
ATOM 906 O O . MET A 1 114 ? 42.636 40.768 21.638 1.00 7.48 115 MET A O 1
ATOM 911 N N . ALA A 1 115 ? 42.505 42.571 20.263 1.00 7.32 116 ALA A N 1
ATOM 912 C CA . ALA A 1 115 ? 41.109 42.876 20.540 1.00 7.34 116 ALA A CA 1
ATOM 913 C C . ALA A 1 115 ? 40.235 41.951 19.706 1.00 7.46 116 ALA A C 1
ATOM 914 O O . ALA A 1 115 ? 40.387 41.878 18.485 1.00 8.28 116 ALA A O 1
ATOM 916 N N . ASP A 1 116 ? 39.314 41.254 20.361 1.00 7.31 117 ASP A N 1
ATOM 917 C CA . ASP A 1 116 ? 38.675 40.093 19.754 1.00 7.59 117 ASP A CA 1
ATOM 918 C C . ASP A 1 116 ? 37.191 40.285 19.435 1.00 7.54 117 ASP A C 1
ATOM 919 O O . ASP A 1 116 ? 36.370 40.470 20.338 1.00 8.95 117 ASP A O 1
ATOM 924 N N . PHE A 1 117 ? 36.855 40.221 18.145 1.00 6.85 118 PHE A N 1
ATOM 925 C CA . PHE A 1 117 ? 35.458 40.114 17.696 1.00 7.00 118 PHE A CA 1
ATOM 926 C C . PHE A 1 117 ? 35.040 38.663 17.465 1.00 7.22 118 PHE A C 1
ATOM 927 O O . PHE A 1 117 ? 33.888 38.419 17.097 1.00 7.64 118 PHE A O 1
ATOM 935 N N . GLU A 1 118 ? 35.952 37.711 17.686 1.00 7.17 119 GLU A N 1
ATOM 936 C CA . GLU A 1 118 ? 35.715 36.303 17.362 1.00 7.08 119 GLU A CA 1
ATOM 937 C C . GLU A 1 118 ? 35.378 35.492 18.628 1.00 7.13 119 GLU A C 1
ATOM 938 O O . GLU A 1 118 ? 34.393 35.811 19.298 1.00 7.70 119 GLU A O 1
ATOM 944 N N . ASP A 1 119 ? 36.162 34.467 18.971 1.00 7.19 120 ASP A N 1
ATOM 945 C CA . ASP A 1 119 ? 35.702 33.482 19.961 1.00 7.75 120 ASP A CA 1
ATOM 946 C C . ASP A 1 119 ? 35.430 34.034 21.363 1.00 8.31 120 ASP A C 1
ATOM 947 O O . ASP A 1 119 ? 34.632 33.434 22.085 1.00 8.85 120 ASP A O 1
ATOM 952 N N . SER A 1 120 ? 36.077 35.134 21.763 1.00 8.70 121 SER A N 1
ATOM 953 C CA A SER A 1 120 ? 35.775 35.654 23.098 0.50 9.64 121 SER A CA 1
ATOM 954 C CA B SER A 1 120 ? 35.858 35.802 23.063 0.50 9.29 121 SER A CA 1
ATOM 955 C C . SER A 1 120 ? 34.602 36.652 23.114 1.00 9.81 121 SER A C 1
ATOM 956 O O . SER A 1 120 ? 34.238 37.144 24.185 1.00 10.86 121 SER A O 1
ATOM 961 N N . LEU A 1 121 ? 33.982 36.897 21.953 1.00 9.99 122 LEU A N 1
ATOM 962 C CA A LEU A 1 121 ? 32.824 37.800 21.836 0.50 10.05 122 LEU A CA 1
ATOM 963 C CA B LEU A 1 121 ? 32.825 37.788 21.871 0.50 10.35 122 LEU A CA 1
ATOM 964 C C . LEU A 1 121 ? 31.557 37.036 21.480 1.00 10.28 122 LEU A C 1
ATOM 965 O O . LEU A 1 121 ? 31.544 36.270 20.519 1.00 10.47 122 LEU A O 1
ATOM 974 N N . ALA A 1 122 ? 30.483 37.266 22.236 1.00 10.53 123 ALA A N 1
ATOM 975 C CA . ALA A 1 122 ? 29.150 36.853 21.818 1.00 10.76 123 ALA A CA 1
ATOM 976 C C . ALA A 1 122 ? 28.663 38.018 20.951 1.00 10.79 123 ALA A C 1
ATOM 977 O O . ALA A 1 122 ? 28.408 39.097 21.475 1.00 11.83 123 ALA A O 1
ATOM 979 N N . PRO A 1 123 ? 28.569 37.825 19.620 1.00 10.82 124 PRO A N 1
ATOM 980 C CA . PRO A 1 123 ? 28.470 38.964 18.696 1.00 11.03 124 PRO A CA 1
ATOM 981 C C . PRO A 1 123 ? 27.085 39.616 18.575 1.00 10.94 124 PRO A C 1
ATOM 982 O O . PRO A 1 123 ? 26.514 39.717 17.480 1.00 11.50 124 PRO A O 1
ATOM 986 N N . ASP A 1 124 ? 26.574 40.078 19.711 1.00 10.88 125 ASP A N 1
ATOM 987 C CA . ASP A 1 124 ? 25.438 40.987 19.738 1.00 11.07 125 ASP A CA 1
ATOM 988 C C . ASP A 1 124 ? 25.750 42.221 18.907 1.00 10.72 125 ASP A C 1
ATOM 989 O O . ASP A 1 124 ? 26.877 42.719 18.929 1.00 11.05 125 ASP A O 1
ATOM 994 N N . TRP A 1 125 ? 24.749 42.719 18.184 1.00 10.38 126 TRP A N 1
ATOM 995 C CA . TRP A 1 125 ? 24.928 43.904 17.351 1.00 10.29 126 TRP A CA 1
ATOM 996 C C . TRP A 1 125 ? 25.496 45.075 18.148 1.00 10.12 126 TRP A C 1
ATOM 997 O O . TRP A 1 125 ? 26.458 45.710 17.722 1.00 9.65 126 TRP A O 1
ATOM 1008 N N . ASN A 1 126 ? 24.909 45.358 19.306 1.00 10.84 127 ASN A N 1
ATOM 1009 C CA . ASN A 1 126 ? 25.383 46.481 20.114 1.00 11.67 127 ASN A CA 1
ATOM 1010 C C . ASN A 1 126 ? 26.834 46.323 20.547 1.00 11.76 127 ASN A C 1
ATOM 1011 O O . ASN A 1 126 ? 27.577 47.301 20.598 1.00 11.79 127 ASN A O 1
ATOM 1016 N N . LYS A 1 127 ? 27.238 45.094 20.847 1.00 12.05 128 LYS A N 1
ATOM 1017 C CA . LYS A 1 127 ? 28.612 44.832 21.262 1.00 12.35 128 LYS A CA 1
ATOM 1018 C C . LYS A 1 127 ? 29.605 44.943 20.101 1.00 11.67 128 LYS A C 1
ATOM 1019 O O . LYS A 1 127 ? 30.734 45.394 20.305 1.00 11.59 128 LYS A O 1
ATOM 1025 N N . VAL A 1 128 ? 29.198 44.562 18.889 1.00 11.42 129 VAL A N 1
ATOM 1026 C CA A VAL A 1 128 ? 30.082 44.700 17.726 0.50 11.23 129 VAL A CA 1
ATOM 1027 C CA B VAL A 1 128 ? 30.061 44.701 17.722 0.50 11.23 129 VAL A CA 1
ATOM 1028 C C . VAL A 1 128 ? 30.258 46.186 17.385 1.00 10.70 129 VAL A C 1
ATOM 1029 O O . VAL A 1 128 ? 31.377 46.638 17.142 1.00 10.62 129 VAL A O 1
ATOM 1036 N N . ILE A 1 129 ? 29.169 46.954 17.403 1.00 9.90 130 ILE A N 1
ATOM 1037 C CA . ILE A 1 129 ? 29.247 48.393 17.129 1.00 9.48 130 ILE A CA 1
ATOM 1038 C C . ILE A 1 129 ? 30.029 49.114 18.236 1.00 9.06 130 ILE A C 1
ATOM 1039 O O . ILE A 1 129 ? 30.923 49.917 17.950 1.00 9.16 130 ILE A O 1
ATOM 1044 N N . ASP A 1 130 ? 29.715 48.815 19.496 1.00 9.51 131 ASP A N 1
ATOM 1045 C CA . ASP A 1 130 ? 30.462 49.392 20.619 1.00 9.81 131 ASP A CA 1
ATOM 1046 C C . ASP A 1 130 ? 31.941 49.043 20.520 1.00 8.82 131 ASP A C 1
ATOM 1047 O O . ASP A 1 130 ? 32.797 49.867 20.826 1.00 8.90 131 ASP A O 1
ATOM 1052 N N . GLY A 1 131 ? 32.239 47.821 20.089 1.00 8.40 132 GLY A N 1
ATOM 1053 C CA . GLY A 1 131 ? 33.621 47.401 19.914 1.00 8.14 132 GLY A CA 1
ATOM 1054 C C . GLY A 1 131 ? 34.365 48.290 18.933 1.00 7.78 132 GLY A C 1
ATOM 1055 O O . GLY A 1 131 ? 35.500 48.701 19.189 1.00 8.28 132 GLY A O 1
ATOM 1056 N N . GLN A 1 132 ? 33.741 48.581 17.794 1.00 7.55 133 GLN A N 1
ATOM 1057 C CA . GLN A 1 132 ? 34.358 49.477 16.812 1.00 7.66 133 GLN A CA 1
ATOM 1058 C C . GLN A 1 132 ? 34.553 50.888 17.384 1.00 7.58 133 GLN A C 1
ATOM 1059 O O . GLN A 1 132 ? 35.586 51.509 17.162 1.00 7.55 133 GLN A O 1
ATOM 1065 N N . ILE A 1 133 ? 33.569 51.389 18.129 1.00 7.86 134 ILE A N 1
ATOM 1066 C CA A ILE A 1 133 ? 33.719 52.694 18.771 0.50 8.26 134 ILE A CA 1
ATOM 1067 C CA B ILE A 1 133 ? 33.684 52.681 18.822 0.50 7.99 134 ILE A CA 1
ATOM 1068 C C . ILE A 1 133 ? 34.909 52.666 19.736 1.00 8.00 134 ILE A C 1
ATOM 1069 O O . ILE A 1 133 ? 35.737 53.583 19.732 1.00 8.27 134 ILE A O 1
ATOM 1078 N N . ASN A 1 134 ? 35.012 51.609 20.532 1.00 7.84 135 ASN A N 1
ATOM 1079 C CA . ASN A 1 134 ? 36.094 51.498 21.506 1.00 7.77 135 ASN A CA 1
ATOM 1080 C C . ASN A 1 134 ? 37.470 51.426 20.859 1.00 7.80 135 ASN A C 1
ATOM 1081 O O . ASN A 1 134 ? 38.410 52.076 21.316 1.00 8.07 135 ASN A O 1
ATOM 1086 N N . LEU A 1 135 ? 37.596 50.638 19.796 1.00 7.65 136 LEU A N 1
ATOM 1087 C CA . LEU A 1 135 ? 38.888 50.505 19.139 1.00 7.71 136 LEU A CA 1
ATOM 1088 C C . LEU A 1 135 ? 39.311 51.811 18.468 1.00 7.52 136 LEU A C 1
ATOM 1089 O O . LEU A 1 135 ? 40.490 52.144 18.487 1.00 7.68 136 LEU A O 1
ATOM 1094 N N . ARG A 1 136 ? 38.367 52.554 17.887 1.00 7.67 137 ARG A N 1
ATOM 1095 C CA . ARG A 1 136 ? 38.699 53.859 17.310 1.00 8.04 137 ARG A CA 1
ATOM 1096 C C . ARG A 1 136 ? 39.218 54.813 18.393 1.00 7.87 137 ARG A C 1
ATOM 1097 O O . ARG A 1 136 ? 40.233 55.486 18.200 1.00 8.19 137 ARG A O 1
ATOM 1105 N N . ASP A 1 137 ? 38.529 54.859 19.534 1.00 8.06 138 ASP A N 1
ATOM 1106 C CA . ASP A 1 137 ? 38.976 55.688 20.656 1.00 8.44 138 ASP A CA 1
ATOM 1107 C C . ASP A 1 137 ? 40.347 55.239 21.180 1.00 8.50 138 ASP A C 1
ATOM 1108 O O . ASP A 1 137 ? 41.159 56.070 21.597 1.00 8.99 138 ASP A O 1
ATOM 1113 N N . ALA A 1 138 ? 40.605 53.933 21.160 1.00 8.13 139 ALA A N 1
ATOM 1114 C CA . ALA A 1 138 ? 41.898 53.405 21.598 1.00 8.37 139 ALA A CA 1
ATOM 1115 C C . ALA A 1 138 ? 43.017 53.819 20.641 1.00 8.40 139 ALA A C 1
ATOM 1116 O O . ALA A 1 138 ? 44.066 54.291 21.072 1.00 8.84 139 ALA A O 1
ATOM 1118 N N . VAL A 1 139 ? 42.784 53.657 19.340 1.00 8.42 140 VAL A N 1
ATOM 1119 C CA . VAL A 1 139 ? 43.766 54.063 18.332 1.00 8.68 140 VAL A CA 1
ATOM 1120 C C . VAL A 1 139 ? 44.093 55.553 18.459 1.00 8.77 140 VAL A C 1
ATOM 1121 O O . VAL A 1 139 ? 45.252 55.963 18.351 1.00 9.36 140 VAL A O 1
ATOM 1125 N N . ASN A 1 140 ? 43.060 56.352 18.705 1.00 9.15 141 ASN A N 1
ATOM 1126 C CA . ASN A 1 140 ? 43.207 57.801 18.844 1.00 9.77 141 ASN A CA 1
ATOM 1127 C C . ASN A 1 140 ? 43.755 58.237 20.202 1.00 10.26 141 ASN A C 1
ATOM 1128 O O . ASN A 1 140 ? 44.063 59.419 20.396 1.00 10.93 141 ASN A O 1
ATOM 1133 N N . GLY A 1 141 ? 43.865 57.293 21.136 1.00 10.49 142 GLY A N 1
ATOM 1134 C CA . GLY A 1 141 ? 44.498 57.538 22.433 1.00 11.11 142 GLY A CA 1
ATOM 1135 C C . GLY A 1 141 ? 43.587 58.125 23.498 1.00 11.42 142 GLY A C 1
ATOM 1136 O O . GLY A 1 141 ? 44.032 58.389 24.619 1.00 12.77 142 GLY A O 1
ATOM 1137 N N . THR A 1 142 ? 42.308 58.301 23.171 1.00 11.27 143 THR A N 1
ATOM 1138 C CA . THR A 1 142 ? 41.371 59.020 24.040 1.00 11.76 143 THR A CA 1
ATOM 1139 C C . THR A 1 142 ? 40.456 58.117 24.860 1.00 11.24 143 THR A C 1
ATOM 1140 O O . THR A 1 142 ? 39.756 58.596 25.758 1.00 12.04 143 THR A O 1
ATOM 1144 N N . ILE A 1 143 ? 40.451 56.821 24.564 1.00 10.62 144 ILE A N 1
ATOM 1145 C CA . ILE A 1 143 ? 39.562 55.893 25.247 1.00 10.03 144 ILE A CA 1
ATOM 1146 C C . ILE A 1 143 ? 39.663 56.040 26.770 1.00 10.15 144 ILE A C 1
ATOM 1147 O O . ILE A 1 143 ? 40.760 56.089 27.342 1.00 10.56 144 ILE A O 1
ATOM 1152 N N A SER A 1 144 ? 38.513 56.119 27.424 0.50 10.35 145 SER A N 1
ATOM 1153 N N B SER A 1 144 ? 38.495 56.115 27.407 0.50 9.77 145 SER A N 1
ATOM 1154 C CA A SER A 1 144 ? 38.477 56.223 28.871 0.50 10.63 145 SER A CA 1
ATOM 1155 C CA B SER A 1 144 ? 38.369 56.394 28.834 0.50 9.66 145 SER A CA 1
ATOM 1156 C C A SER A 1 144 ? 37.148 55.719 29.392 0.50 10.55 145 SER A C 1
ATOM 1157 C C B SER A 1 144 ? 37.146 55.650 29.367 0.50 9.97 145 SER A C 1
ATOM 1158 O O A SER A 1 144 ? 36.142 55.723 28.680 0.50 10.81 145 SER A O 1
ATOM 1159 O O B SER A 1 144 ? 36.204 55.390 28.621 0.50 10.15 145 SER A O 1
ATOM 1164 N N . TYR A 1 145 ? 37.162 55.297 30.648 1.00 10.45 146 TYR A N 1
ATOM 1165 C CA . TYR A 1 145 ? 36.028 54.630 31.266 1.00 11.01 146 TYR A CA 1
ATOM 1166 C C . TYR A 1 145 ? 36.012 55.002 32.735 1.00 10.81 146 TYR A C 1
ATOM 1167 O O . TYR A 1 145 ? 37.047 54.942 33.396 1.00 10.38 146 TYR A O 1
ATOM 1176 N N . THR A 1 146 ? 34.845 55.394 33.239 1.00 10.70 147 THR A N 1
ATOM 1177 C CA . THR A 1 146 ? 34.667 55.658 34.663 1.00 10.96 147 THR A CA 1
ATOM 1178 C C . THR A 1 146 ? 33.610 54.708 35.195 1.00 11.37 147 THR A C 1
ATOM 1179 O O . THR A 1 146 ? 32.495 54.653 34.675 1.00 12.04 147 THR A O 1
ATOM 1183 N N . ASN A 1 147 ? 33.968 53.942 36.220 1.00 11.69 148 ASN A N 1
ATOM 1184 C CA . ASN A 1 147 ? 33.034 52.978 36.785 1.00 12.29 148 ASN A CA 1
ATOM 1185 C C . ASN A 1 147 ? 32.077 53.636 37.780 1.00 12.66 148 ASN A C 1
ATOM 1186 O O . ASN A 1 147 ? 32.179 54.834 38.059 1.00 12.56 148 ASN A O 1
ATOM 1191 N N . GLU A 1 148 ? 31.129 52.856 38.288 1.00 13.69 149 GLU A N 1
ATOM 1192 C CA . GLU A 1 148 ? 30.115 53.372 39.206 1.00 14.05 149 GLU A CA 1
ATOM 1193 C C . GLU A 1 148 ? 30.717 53.952 40.491 1.00 14.14 149 GLU A C 1
ATOM 1194 O O . GLU A 1 148 ? 30.174 54.901 41.061 1.00 15.17 149 GLU A O 1
ATOM 1196 N N . ALA A 1 149 ? 31.844 53.393 40.930 1.00 13.64 150 ALA A N 1
ATOM 1197 C CA . ALA A 1 149 ? 32.543 53.877 42.123 1.00 13.19 150 ALA A CA 1
ATOM 1198 C C . ALA A 1 149 ? 33.340 55.165 41.877 1.00 12.59 150 ALA A C 1
ATOM 1199 O O . ALA A 1 149 ? 33.934 55.707 42.808 1.00 12.61 150 ALA A O 1
ATOM 1201 N N . GLY A 1 150 ? 33.365 55.647 40.635 1.00 11.94 151 GLY A N 1
ATOM 1202 C CA . GLY A 1 150 ? 34.021 56.911 40.307 1.00 11.65 151 GLY A CA 1
ATOM 1203 C C . GLY A 1 150 ? 35.490 56.789 39.944 1.00 11.19 151 GLY A C 1
ATOM 1204 O O . GLY A 1 150 ? 36.178 57.804 39.824 1.00 11.61 151 GLY A O 1
ATOM 1205 N N . LYS A 1 151 ? 35.981 55.560 39.779 1.00 10.82 152 LYS A N 1
ATOM 1206 C CA . LYS A 1 151 ? 37.357 55.337 39.350 1.00 10.69 152 LYS A CA 1
ATOM 1207 C C . LYS A 1 151 ? 37.446 55.483 37.836 1.00 10.10 152 LYS A C 1
ATOM 1208 O O . LYS A 1 151 ? 36.672 54.865 37.100 1.00 10.42 152 LYS A O 1
ATOM 1214 N N . ILE A 1 152 ? 38.388 56.305 37.382 1.00 9.58 153 ILE A N 1
ATOM 1215 C CA . ILE A 1 152 ? 38.620 56.488 35.958 1.00 9.52 153 ILE A CA 1
ATOM 1216 C C . ILE A 1 152 ? 39.795 55.624 35.485 1.00 9.48 153 ILE A C 1
ATOM 1217 O O . ILE A 1 152 ? 40.801 55.452 36.186 1.00 10.03 153 ILE A O 1
ATOM 1222 N N . TYR A 1 153 ? 39.615 55.056 34.297 1.00 9.37 154 TYR A N 1
ATOM 1223 C CA . TYR A 1 153 ? 40.608 54.232 33.616 1.00 9.81 154 TYR A CA 1
ATOM 1224 C C . TYR A 1 153 ? 40.979 54.947 32.322 1.00 9.51 154 TYR A C 1
ATOM 1225 O O . TYR A 1 153 ? 40.101 55.306 31.537 1.00 9.55 154 TYR A O 1
ATOM 1234 N N . GLN A 1 154 ? 42.277 55.163 32.118 1.00 9.46 155 GLN A N 1
ATOM 1235 C CA . GLN A 1 154 ? 42.798 55.862 30.942 1.00 9.82 155 GLN A CA 1
ATOM 1236 C C . GLN A 1 154 ? 44.045 55.137 30.452 1.00 9.65 155 GLN A C 1
ATOM 1237 O O . GLN A 1 154 ? 44.646 54.358 31.191 1.00 9.41 155 GLN A O 1
ATOM 1243 N N . LEU A 1 155 ? 44.450 55.394 29.212 1.00 9.59 156 LEU A N 1
ATOM 1244 C CA . LEU A 1 155 ? 45.671 54.790 28.680 1.00 9.92 156 LEU A CA 1
ATOM 1245 C C . LEU A 1 155 ? 46.926 55.394 29.299 1.00 10.46 156 LEU A C 1
ATOM 1246 O O . LEU A 1 155 ? 47.064 56.619 29.388 1.00 11.16 156 LEU A O 1
ATOM 1251 N N . LYS A 1 156 ? 47.845 54.519 29.699 1.00 11.49 157 LYS A N 1
ATOM 1252 C CA . LYS A 1 156 ? 49.180 54.929 30.125 1.00 12.63 157 LYS A CA 1
ATOM 1253 C C . LYS A 1 156 ? 49.964 55.361 28.883 1.00 12.30 157 LYS A C 1
ATOM 1254 O O . LYS A 1 156 ? 49.558 55.063 27.759 1.00 12.10 157 LYS A O 1
ATOM 1260 N N . PRO A 1 157 ? 51.094 56.062 29.073 1.00 12.86 158 PRO A N 1
ATOM 1261 C CA . PRO A 1 157 ? 51.930 56.374 27.913 1.00 13.50 158 PRO A CA 1
ATOM 1262 C C . PRO A 1 157 ? 52.455 55.097 27.244 1.00 13.79 158 PRO A C 1
ATOM 1263 O O . PRO A 1 157 ? 52.725 54.113 27.926 1.00 14.21 158 PRO A O 1
ATOM 1267 N N . ASN A 1 158 ? 52.576 55.116 25.923 1.00 14.05 159 ASN A N 1
ATOM 1268 C CA . ASN A 1 158 ? 53.138 53.989 25.182 1.00 14.02 159 ASN A CA 1
ATOM 1269 C C . ASN A 1 158 ? 52.374 52.674 25.398 1.00 13.15 159 ASN A C 1
ATOM 1270 O O . ASN A 1 158 ? 52.946 51.682 25.852 1.00 13.39 159 ASN A O 1
ATOM 1275 N N . PRO A 1 159 ? 51.073 52.659 25.062 1.00 11.99 160 PRO A N 1
ATOM 1276 C CA . PRO A 1 159 ? 50.274 51.438 25.171 1.00 11.19 160 PRO A CA 1
ATOM 1277 C C . PRO A 1 159 ? 50.763 50.327 24.250 1.00 10.29 160 PRO A C 1
ATOM 1278 O O . PRO A 1 159 ? 51.528 50.575 23.317 1.00 10.38 160 PRO A O 1
ATOM 1282 N N . ALA A 1 160 ? 50.317 49.108 24.523 1.00 9.21 161 ALA A N 1
ATOM 1283 C CA . ALA A 1 160 ? 50.606 47.981 23.648 1.00 8.81 161 ALA A CA 1
ATOM 1284 C C . ALA A 1 160 ? 50.097 48.240 22.225 1.00 8.19 161 ALA A C 1
ATOM 1285 O O . ALA A 1 160 ? 49.173 49.035 22.006 1.00 8.72 161 ALA A O 1
ATOM 1287 N N . VAL A 1 161 ? 50.718 47.560 21.269 1.00 7.79 162 VAL A N 1
ATOM 1288 C CA . VAL A 1 161 ? 50.290 47.584 19.881 1.00 7.60 162 VAL A CA 1
ATOM 1289 C C . VAL A 1 161 ? 48.937 46.875 19.775 1.00 7.34 162 VAL A C 1
ATOM 1290 O O . VAL A 1 161 ? 48.721 45.833 20.394 1.00 8.35 162 VAL A O 1
ATOM 1294 N N . LEU A 1 162 ? 48.032 47.452 18.987 1.00 7.28 163 LEU A N 1
ATOM 1295 C CA . LEU A 1 162 ? 46.684 46.916 18.818 1.00 7.27 163 LEU A CA 1
ATOM 1296 C C . LEU A 1 162 ? 46.572 46.080 17.546 1.00 7.03 163 LEU A C 1
ATOM 1297 O O . LEU A 1 162 ? 46.989 46.524 16.473 1.00 7.28 163 LEU A O 1
ATOM 1302 N N . ILE A 1 163 ? 45.992 44.887 17.668 1.00 6.88 164 ILE A N 1
ATOM 1303 C CA . ILE A 1 163 ? 45.659 44.037 16.522 1.00 6.86 164 ILE A CA 1
ATOM 1304 C C . ILE A 1 163 ? 44.200 43.589 16.671 1.00 6.83 164 ILE A C 1
ATOM 1305 O O . ILE A 1 163 ? 43.759 43.252 17.772 1.00 7.77 164 ILE A O 1
ATOM 1310 N N . CYS A 1 164 ? 43.455 43.599 15.569 1.00 6.72 165 CYS A N 1
ATOM 1311 C CA . CYS A 1 164 ? 42.022 43.279 15.583 1.00 6.66 165 CYS A CA 1
ATOM 1312 C C . CYS A 1 164 ? 41.776 41.858 15.075 1.00 6.55 165 CYS A C 1
ATOM 1313 O O . CYS A 1 164 ? 42.130 41.557 13.927 1.00 6.61 165 CYS A O 1
ATOM 1316 N N . ARG A 1 165 ? 41.183 40.980 15.895 1.00 6.25 166 ARG A N 1
ATOM 1317 C CA . ARG A 1 165 ? 40.755 39.672 15.398 1.00 6.60 166 ARG A CA 1
ATOM 1318 C C . ARG A 1 165 ? 39.317 39.733 14.886 1.00 6.44 166 ARG A C 1
ATOM 1319 O O . ARG A 1 165 ? 38.387 40.093 15.615 1.00 6.89 166 ARG A O 1
ATOM 1327 N N . VAL A 1 166 ? 39.157 39.367 13.620 1.00 6.42 167 VAL A N 1
ATOM 1328 C CA . VAL A 1 166 ? 37.860 39.340 12.959 1.00 6.79 167 VAL A CA 1
ATOM 1329 C C . VAL A 1 166 ? 37.169 37.987 13.136 1.00 6.56 167 VAL A C 1
ATOM 1330 O O . VAL A 1 166 ? 37.817 36.971 13.422 1.00 6.85 167 VAL A O 1
ATOM 1334 N N . ARG A 1 167 ? 35.850 37.977 12.948 1.00 7.01 168 ARG A N 1
ATOM 1335 C CA . ARG A 1 167 ? 35.095 36.728 12.892 1.00 7.15 168 ARG A CA 1
ATOM 1336 C C . ARG A 1 167 ? 35.570 35.846 11.738 1.00 7.01 168 ARG A C 1
ATOM 1337 O O . ARG A 1 167 ? 36.045 36.352 10.721 1.00 7.52 168 ARG A O 1
ATOM 1345 N N . GLY A 1 168 ? 35.437 34.535 11.910 1.00 7.10 169 GLY A N 1
ATOM 1346 C CA . GLY A 1 168 ? 35.830 33.565 10.892 1.00 7.09 169 GLY A CA 1
ATOM 1347 C C . GLY A 1 168 ? 34.902 33.538 9.689 1.00 6.85 169 GLY A C 1
ATOM 1348 O O . GLY A 1 168 ? 33.787 34.084 9.719 1.00 6.98 169 GLY A O 1
ATOM 1349 N N . LEU A 1 169 ? 35.363 32.870 8.636 1.00 6.96 170 LEU A N 1
ATOM 1350 C CA . LEU A 1 169 ? 34.705 32.912 7.331 1.00 7.52 170 LEU A CA 1
ATOM 1351 C C . LEU A 1 169 ? 33.296 32.325 7.323 1.00 7.41 170 LEU A C 1
ATOM 1352 O O . LEU A 1 169 ? 32.487 32.670 6.462 1.00 8.02 170 LEU A O 1
ATOM 1357 N N . HIS A 1 170 ? 33.009 31.423 8.253 1.00 7.41 171 HIS A N 1
ATOM 1358 C CA . HIS A 1 170 ? 31.692 30.796 8.339 1.00 7.75 171 HIS A CA 1
ATOM 1359 C C . HIS A 1 170 ? 30.631 31.679 8.995 1.00 7.73 171 HIS A C 1
ATOM 1360 O O . HIS A 1 170 ? 29.448 31.361 8.911 1.00 8.58 171 HIS A O 1
ATOM 1367 N N . LEU A 1 171 ? 31.023 32.756 9.673 1.00 7.72 172 LEU A N 1
ATOM 1368 C CA . LEU A 1 171 ? 30.057 33.488 10.494 1.00 8.16 172 LEU A CA 1
ATOM 1369 C C . LEU A 1 171 ? 29.324 34.578 9.718 1.00 8.12 172 LEU A C 1
ATOM 1370 O O . LEU A 1 171 ? 29.945 35.395 9.041 1.00 8.36 172 LEU A O 1
ATOM 1375 N N . PRO A 1 172 ? 27.987 34.600 9.817 1.00 8.42 173 PRO A N 1
ATOM 1376 C CA . PRO A 1 172 ? 27.196 35.686 9.250 1.00 8.84 173 PRO A CA 1
ATOM 1377 C C . PRO A 1 172 ? 27.130 36.889 10.182 1.00 8.84 173 PRO A C 1
ATOM 1378 O O . PRO A 1 172 ? 27.175 36.730 11.405 1.00 9.78 173 PRO A O 1
ATOM 1382 N N . GLU A 1 173 ? 27.028 38.081 9.601 1.00 8.50 174 GLU A N 1
ATOM 1383 C CA . GLU A 1 173 ? 26.596 39.266 10.333 1.00 8.42 174 GLU A CA 1
ATOM 1384 C C . GLU A 1 173 ? 25.142 39.474 9.902 1.00 8.42 174 GLU A C 1
ATOM 1385 O O . GLU A 1 173 ? 24.873 40.021 8.831 1.00 8.56 174 GLU A O 1
ATOM 1391 N N . LYS A 1 174 ? 24.208 38.981 10.712 1.00 8.96 175 LYS A N 1
ATOM 1392 C CA . LYS A 1 174 ? 22.809 38.872 10.279 1.00 9.57 175 LYS A CA 1
ATOM 1393 C C . LYS A 1 174 ? 22.067 40.203 10.217 1.00 9.59 175 LYS A C 1
ATOM 1394 O O . LYS A 1 174 ? 20.957 40.259 9.685 1.00 10.62 175 LYS A O 1
ATOM 1400 N N . HIS A 1 175 ? 22.659 41.265 10.756 1.00 9.25 176 HIS A N 1
ATOM 1401 C CA . HIS A 1 175 ? 21.994 42.569 10.779 1.00 9.09 176 HIS A CA 1
ATOM 1402 C C . HIS A 1 175 ? 22.315 43.426 9.555 1.00 8.81 176 HIS A C 1
ATOM 1403 O O . HIS A 1 175 ? 21.831 44.555 9.443 1.00 9.10 176 HIS A O 1
ATOM 1410 N N . VAL A 1 176 ? 23.131 42.890 8.649 1.00 8.67 177 VAL A N 1
ATOM 1411 C CA . VAL A 1 176 ? 23.451 43.553 7.392 1.00 8.75 177 VAL A CA 1
ATOM 1412 C C . VAL A 1 176 ? 23.345 42.498 6.303 1.00 8.53 177 VAL A C 1
ATOM 1413 O O . VAL A 1 176 ? 23.968 41.439 6.406 1.00 8.72 177 VAL A O 1
ATOM 1417 N N . THR A 1 177 ? 22.545 42.765 5.274 1.00 8.85 178 THR A N 1
ATOM 1418 C CA . THR A 1 177 ? 22.303 41.770 4.242 1.00 8.99 178 THR A CA 1
ATOM 1419 C C . THR A 1 177 ? 22.614 42.303 2.851 1.00 8.34 178 THR A C 1
ATOM 1420 O O . THR A 1 177 ? 22.576 43.510 2.603 1.00 8.63 178 THR A O 1
ATOM 1424 N N . TRP A 1 178 ? 22.944 41.376 1.961 1.00 8.04 179 TRP A N 1
ATOM 1425 C CA . TRP A 1 178 ? 23.136 41.659 0.549 1.00 8.09 179 TRP A CA 1
ATOM 1426 C C . TRP A 1 178 ? 22.344 40.599 -0.216 1.00 8.35 179 TRP A C 1
ATOM 1427 O O . TRP A 1 178 ? 22.539 39.399 -0.004 1.00 8.76 179 TRP A O 1
ATOM 1438 N N . ARG A 1 179 ? 21.429 41.054 -1.075 1.00 9.28 180 ARG A N 1
ATOM 1439 C CA . ARG A 1 179 ? 20.547 40.165 -1.835 1.00 10.30 180 ARG A CA 1
ATOM 1440 C C . ARG A 1 179 ? 19.809 39.194 -0.912 1.00 10.65 180 ARG A C 1
ATOM 1441 O O . ARG A 1 179 ? 19.623 38.015 -1.230 1.00 11.45 180 ARG A O 1
ATOM 1449 N N . GLY A 1 180 ? 19.390 39.715 0.238 1.00 10.97 181 GLY A N 1
ATOM 1450 C CA . GLY A 1 180 ? 18.579 38.961 1.184 1.00 11.44 181 GLY A CA 1
ATOM 1451 C C . GLY A 1 180 ? 19.336 38.059 2.144 1.00 11.55 181 GLY A C 1
ATOM 1452 O O . GLY A 1 180 ? 18.727 37.492 3.046 1.00 12.93 181 GLY A O 1
ATOM 1453 N N . GLU A 1 181 ? 20.653 37.931 1.969 1.00 11.01 182 GLU A N 1
ATOM 1454 C CA . GLU A 1 181 ? 21.466 37.024 2.784 1.00 11.05 182 GLU A CA 1
ATOM 1455 C C . GLU A 1 181 ? 22.438 37.807 3.658 1.00 10.14 182 GLU A C 1
ATOM 1456 O O . GLU A 1 181 ? 23.003 38.818 3.228 1.00 9.93 182 GLU A O 1
ATOM 1462 N N . ALA A 1 182 ? 22.641 37.333 4.884 1.00 9.69 183 ALA A N 1
ATOM 1463 C CA . ALA A 1 182 ? 23.614 37.939 5.797 1.00 9.22 183 ALA A CA 1
ATOM 1464 C C . ALA A 1 182 ? 24.975 38.084 5.129 1.00 9.07 183 ALA A C 1
ATOM 1465 O O . ALA A 1 182 ? 25.428 37.173 4.436 1.00 10.28 183 ALA A O 1
ATOM 1467 N N . ILE A 1 183 ? 25.631 39.221 5.333 1.00 8.17 184 ILE A N 1
ATOM 1468 C CA . ILE A 1 183 ? 26.976 39.400 4.804 1.00 7.89 184 ILE A CA 1
ATOM 1469 C C . ILE A 1 183 ? 27.979 38.631 5.678 1.00 7.66 184 ILE A C 1
ATOM 1470 O O . ILE A 1 183 ? 27.675 38.251 6.811 1.00 7.51 184 ILE A O 1
ATOM 1475 N N . PRO A 1 184 ? 29.195 38.397 5.163 1.00 7.49 185 PRO A N 1
ATOM 1476 C CA . PRO A 1 184 ? 30.219 37.779 6.012 1.00 7.33 185 PRO A CA 1
ATOM 1477 C C . PRO A 1 184 ? 30.640 38.684 7.182 1.00 6.90 185 PRO A C 1
ATOM 1478 O O . PRO A 1 184 ? 31.063 39.821 6.969 1.00 7.21 185 PRO A O 1
ATOM 1482 N N . GLY A 1 185 ? 30.539 38.172 8.407 1.00 6.98 186 GLY A N 1
ATOM 1483 C CA . GLY A 1 185 ? 31.061 38.873 9.576 1.00 7.13 186 GLY A CA 1
ATOM 1484 C C . GLY A 1 185 ? 32.535 39.224 9.430 1.00 7.00 186 GLY A C 1
ATOM 1485 O O . GLY A 1 185 ? 32.977 40.266 9.916 1.00 7.49 186 GLY A O 1
ATOM 1486 N N . SER A 1 186 ? 33.300 38.356 8.765 1.00 6.88 187 SER A N 1
ATOM 1487 C CA . SER A 1 186 ? 34.718 38.609 8.500 1.00 6.89 187 SER A CA 1
ATOM 1488 C C . SER A 1 186 ? 34.918 39.956 7.815 1.00 6.92 187 SER A C 1
ATOM 1489 O O . SER A 1 186 ? 35.814 40.723 8.181 1.00 7.45 187 SER A O 1
ATOM 1492 N N . LEU A 1 187 ? 34.095 40.233 6.801 1.00 6.95 188 LEU A N 1
ATOM 1493 C CA . LEU A 1 187 ? 34.217 41.479 6.045 1.00 7.14 188 LEU A CA 1
ATOM 1494 C C . LEU A 1 187 ? 33.727 42.679 6.843 1.00 7.08 188 LEU A C 1
ATOM 1495 O O . LEU A 1 187 ? 34.304 43.758 6.749 1.00 7.69 188 LEU A O 1
ATOM 1500 N N . PHE A 1 188 ? 32.659 42.509 7.613 1.00 7.37 189 PHE A N 1
ATOM 1501 C CA . PHE A 1 188 ? 32.148 43.594 8.445 1.00 7.30 189 PHE A CA 1
ATOM 1502 C C . PHE A 1 188 ? 33.222 44.069 9.435 1.00 7.05 189 PHE A C 1
ATOM 1503 O O . PHE A 1 188 ? 33.520 45.263 9.520 1.00 7.45 189 PHE A O 1
ATOM 1511 N N . ASP A 1 189 ? 33.814 43.126 10.163 1.00 7.09 190 ASP A N 1
ATOM 1512 C CA . ASP A 1 189 ? 34.779 43.463 11.207 1.00 7.06 190 ASP A CA 1
ATOM 1513 C C . ASP A 1 189 ? 36.045 44.075 10.597 1.00 6.89 190 ASP A C 1
ATOM 1514 O O . ASP A 1 189 ? 36.563 45.088 11.085 1.00 7.21 190 ASP A O 1
ATOM 1519 N N . PHE A 1 190 ? 36.544 43.445 9.533 1.00 6.66 191 PHE A N 1
ATOM 1520 C CA . PHE A 1 190 ? 37.720 43.946 8.827 1.00 6.70 191 PHE A CA 1
ATOM 1521 C C . PHE A 1 190 ? 37.477 45.363 8.291 1.00 6.64 191 PHE A C 1
ATOM 1522 O O . PHE A 1 190 ? 38.279 46.278 8.511 1.00 6.54 191 PHE A O 1
ATOM 1530 N N . ALA A 1 191 ? 36.376 45.536 7.561 1.00 6.84 192 ALA A N 1
ATOM 1531 C CA . ALA A 1 191 ? 36.124 46.789 6.844 1.00 7.14 192 ALA A CA 1
ATOM 1532 C C . ALA A 1 191 ? 36.103 47.972 7.788 1.00 6.98 192 ALA A C 1
ATOM 1533 O O . ALA A 1 191 ? 36.687 49.015 7.506 1.00 7.32 192 ALA A O 1
ATOM 1535 N N . LEU A 1 192 ? 35.395 47.818 8.898 1.00 7.11 193 LEU A N 1
ATOM 1536 C CA . LEU A 1 192 ? 35.174 48.938 9.794 1.00 7.29 193 LEU A CA 1
ATOM 1537 C C . LEU A 1 192 ? 36.417 49.280 10.621 1.00 6.90 193 LEU A C 1
ATOM 1538 O O . LEU A 1 192 ? 36.728 50.457 10.784 1.00 7.43 193 LEU A O 1
ATOM 1543 N N . TYR A 1 193 ? 37.143 48.277 11.120 1.00 7.02 194 TYR A N 1
ATOM 1544 C CA . TYR A 1 193 ? 38.365 48.574 11.879 1.00 6.81 194 TYR A CA 1
ATOM 1545 C C . TYR A 1 193 ? 39.400 49.221 10.950 1.00 6.57 194 TYR A C 1
ATOM 1546 O O . TYR A 1 193 ? 40.027 50.226 11.298 1.00 6.82 194 TYR A O 1
ATOM 1555 N N . PHE A 1 194 ? 39.566 48.644 9.761 1.00 6.54 195 PHE A N 1
ATOM 1556 C CA . PHE A 1 194 ? 40.472 49.212 8.772 1.00 6.51 195 PHE A CA 1
ATOM 1557 C C . PHE A 1 194 ? 40.079 50.651 8.415 1.00 6.52 195 PHE A C 1
ATOM 1558 O O . PHE A 1 194 ? 40.898 51.567 8.497 1.00 6.78 195 PHE A O 1
ATOM 1566 N N . PHE A 1 195 ? 38.828 50.843 8.007 1.00 6.83 196 PHE A N 1
ATOM 1567 C CA . PHE A 1 195 ? 38.402 52.135 7.488 1.00 7.20 196 PHE A CA 1
ATOM 1568 C C . PHE A 1 195 ? 38.558 53.248 8.521 1.00 7.38 196 PHE A C 1
ATOM 1569 O O . PHE A 1 195 ? 39.060 54.327 8.219 1.00 7.65 196 PHE A O 1
ATOM 1577 N N . HIS A 1 196 ? 38.110 52.985 9.742 1.00 7.48 197 HIS A N 1
ATOM 1578 C CA . HIS A 1 196 ? 38.103 54.024 10.759 1.00 7.72 197 HIS A CA 1
ATOM 1579 C C . HIS A 1 196 ? 39.487 54.352 11.298 1.00 7.69 197 HIS A C 1
ATOM 1580 O O . HIS A 1 196 ? 39.686 55.449 11.819 1.00 8.27 197 HIS A O 1
ATOM 1587 N N . ASN A 1 197 ? 40.443 53.432 11.163 1.00 7.31 198 ASN A N 1
ATOM 1588 C CA . ASN A 1 197 ? 41.707 53.574 11.879 1.00 7.22 198 ASN A CA 1
ATOM 1589 C C . ASN A 1 197 ? 42.986 53.587 11.066 1.00 6.94 198 ASN A C 1
ATOM 1590 O O . ASN A 1 197 ? 44.025 53.931 11.621 1.00 6.90 198 ASN A O 1
ATOM 1595 N N . TYR A 1 198 ? 42.944 53.247 9.778 1.00 6.82 199 TYR A N 1
ATOM 1596 C CA . TYR A 1 198 ? 44.212 53.104 9.051 1.00 6.77 199 TYR A CA 1
ATOM 1597 C C . TYR A 1 198 ? 45.027 54.404 9.064 1.00 6.84 199 TYR A C 1
ATOM 1598 O O . TYR A 1 198 ? 46.248 54.359 9.190 1.00 6.88 199 TYR A O 1
ATOM 1607 N N . GLN A 1 199 ? 44.371 55.554 8.936 1.00 7.19 200 GLN A N 1
ATOM 1608 C CA A GLN A 1 199 ? 45.108 56.811 8.839 0.50 7.39 200 GLN A CA 1
ATOM 1609 C CA B GLN A 1 199 ? 45.089 56.829 8.853 0.50 7.72 200 GLN A CA 1
ATOM 1610 C C . GLN A 1 199 ? 45.855 57.134 10.137 1.00 7.50 200 GLN A C 1
ATOM 1611 O O . GLN A 1 199 ? 47.050 57.431 10.104 1.00 7.52 200 GLN A O 1
ATOM 1622 N N . ALA A 1 200 ? 45.162 57.056 11.268 1.00 7.51 201 ALA A N 1
ATOM 1623 C CA . ALA A 1 200 ? 45.776 57.356 12.564 1.00 7.73 201 ALA A CA 1
ATOM 1624 C C . ALA A 1 200 ? 46.822 56.314 12.946 1.00 7.46 201 ALA A C 1
ATOM 1625 O O . ALA A 1 200 ? 47.867 56.656 13.503 1.00 8.08 201 ALA A O 1
ATOM 1627 N N . LEU A 1 201 ? 46.539 55.044 12.667 1.00 7.14 202 LEU A N 1
ATOM 1628 C CA . LEU A 1 201 ? 47.519 53.986 12.933 1.00 7.00 202 LEU A CA 1
ATOM 1629 C C . LEU A 1 201 ? 48.828 54.250 12.184 1.00 7.08 202 LEU A C 1
ATOM 1630 O O . LEU A 1 201 ? 49.923 54.157 12.750 1.00 7.82 202 LEU A O 1
ATOM 1635 N N . LEU A 1 202 ? 48.711 54.574 10.902 1.00 7.02 203 LEU A N 1
ATOM 1636 C CA . LEU A 1 202 ? 49.895 54.803 10.076 1.00 7.30 203 LEU A CA 1
ATOM 1637 C C . LEU A 1 202 ? 50.633 56.082 10.476 1.00 7.73 203 LEU A C 1
ATOM 1638 O O . LEU A 1 202 ? 51.865 56.117 10.468 1.00 8.59 203 LEU A O 1
ATOM 1643 N N . ALA A 1 203 ? 49.888 57.118 10.850 1.00 8.38 204 ALA A N 1
ATOM 1644 C CA . ALA A 1 203 ? 50.500 58.390 11.230 1.00 9.12 204 ALA A CA 1
ATOM 1645 C C . ALA A 1 203 ? 51.339 58.280 12.502 1.00 9.89 204 ALA A C 1
ATOM 1646 O O . ALA A 1 203 ? 52.325 59.009 12.653 1.00 11.18 204 ALA A O 1
ATOM 1648 N N . LYS A 1 204 ? 50.966 57.374 13.406 1.00 10.17 205 LYS A N 1
ATOM 1649 C CA . LYS A 1 204 ? 51.682 57.251 14.679 1.00 11.10 205 LYS A CA 1
ATOM 1650 C C . LYS A 1 204 ? 52.777 56.181 14.679 1.00 11.04 205 LYS A C 1
ATOM 1651 O O . LYS A 1 204 ? 53.353 55.890 15.724 1.00 12.15 205 LYS A O 1
ATOM 1657 N N . GLY A 1 205 ? 53.073 55.610 13.518 1.00 10.50 206 GLY A N 1
ATOM 1658 C CA . GLY A 1 205 ? 54.150 54.631 13.400 1.00 10.41 206 GLY A CA 1
ATOM 1659 C C . GLY A 1 205 ? 53.704 53.189 13.567 1.00 9.72 206 GLY A C 1
ATOM 1660 O O . GLY A 1 205 ? 54.536 52.293 13.723 1.00 11.11 206 GLY A O 1
ATOM 1661 N N . SER A 1 206 ? 52.394 52.955 13.537 1.00 8.40 207 SER A N 1
ATOM 1662 C CA . SER A 1 206 ? 51.842 51.604 13.585 1.00 7.86 207 SER A CA 1
ATOM 1663 C C . SER A 1 206 ? 51.194 51.303 12.229 1.00 7.35 207 SER A C 1
ATOM 1664 O O . SER A 1 206 ? 51.640 51.807 11.195 1.00 7.72 207 SER A O 1
ATOM 1667 N N . GLY A 1 207 ? 50.151 50.487 12.223 1.00 7.13 208 GLY A N 1
ATOM 1668 C CA . GLY A 1 207 ? 49.455 50.172 10.990 1.00 7.02 208 GLY A CA 1
ATOM 1669 C C . GLY A 1 207 ? 48.206 49.364 11.271 1.00 6.72 208 GLY A C 1
ATOM 1670 O O . GLY A 1 207 ? 47.963 48.969 12.418 1.00 6.75 208 GLY A O 1
ATOM 1671 N N . PRO A 1 208 ? 47.400 49.117 10.222 1.00 6.71 209 PRO A N 1
ATOM 1672 C CA . PRO A 1 208 ? 46.178 48.327 10.344 1.00 6.74 209 PRO A CA 1
ATOM 1673 C C . PRO A 1 208 ? 46.518 46.838 10.376 1.00 6.22 209 PRO A C 1
ATOM 1674 O O . PRO A 1 208 ? 46.908 46.249 9.349 1.00 6.50 209 PRO A O 1
ATOM 1678 N N . TYR A 1 209 ? 46.396 46.254 11.567 1.00 5.98 210 TYR A N 1
ATOM 1679 C CA . TYR A 1 209 ? 46.843 44.893 11.826 1.00 6.13 210 TYR A CA 1
ATOM 1680 C C . TYR A 1 209 ? 45.676 44.014 12.232 1.00 6.14 210 TYR A C 1
ATOM 1681 O O . TYR A 1 209 ? 44.834 44.428 13.039 1.00 6.37 210 TYR A O 1
ATOM 1690 N N . PHE A 1 210 ? 45.669 42.788 11.706 1.00 5.97 211 PHE A N 1
ATOM 1691 C CA . PHE A 1 210 ? 44.575 41.840 11.922 1.00 6.09 211 PHE A CA 1
ATOM 1692 C C . PHE A 1 210 ? 45.073 40.483 12.379 1.00 5.93 211 PHE A C 1
ATOM 1693 O O . PHE A 1 210 ? 46.200 40.076 12.081 1.00 6.22 211 PHE A O 1
ATOM 1701 N N . TYR A 1 211 ? 44.204 39.803 13.117 1.00 5.91 212 TYR A N 1
ATOM 1702 C CA . TYR A 1 211 ? 44.330 38.395 13.418 1.00 6.25 212 TYR A CA 1
ATOM 1703 C C . TYR A 1 211 ? 43.218 37.670 12.665 1.00 5.97 212 TYR A C 1
ATOM 1704 O O . TYR A 1 211 ? 42.055 38.080 12.718 1.00 6.37 212 TYR A O 1
ATOM 1713 N N . LEU A 1 212 ? 43.590 36.599 11.968 1.00 5.69 213 LEU A N 1
ATOM 1714 C CA . LEU A 1 212 ? 42.659 35.837 11.128 1.00 5.92 213 LEU A CA 1
ATOM 1715 C C . LEU A 1 212 ? 42.495 34.433 11.696 1.00 6.00 213 LEU A C 1
ATOM 1716 O O . LEU A 1 212 ? 43.483 33.697 11.788 1.00 5.95 213 LEU A O 1
ATOM 1721 N N . PRO A 1 213 ? 41.265 34.065 12.110 1.00 6.12 214 PRO A N 1
ATOM 1722 C CA . PRO A 1 213 ? 41.036 32.754 12.714 1.00 6.17 214 PRO A CA 1
ATOM 1723 C C . PRO A 1 213 ? 40.492 31.684 11.776 1.00 6.04 214 PRO A C 1
ATOM 1724 O O . PRO A 1 213 ? 39.876 31.992 10.747 1.00 6.45 214 PRO A O 1
ATOM 1728 N N . LYS A 1 214 ? 40.723 30.432 12.169 1.00 6.15 215 LYS A N 1
ATOM 1729 C CA . LYS A 1 214 ? 40.016 29.260 11.640 1.00 6.55 215 LYS A CA 1
ATOM 1730 C C . LYS A 1 214 ? 40.182 29.008 10.131 1.00 6.28 215 LYS A C 1
ATOM 1731 O O . LYS A 1 214 ? 39.380 28.296 9.519 1.00 6.69 215 LYS A O 1
ATOM 1737 N N . THR A 1 215 ? 41.256 29.540 9.546 1.00 6.07 216 THR A N 1
ATOM 1738 C CA . THR A 1 215 ? 41.569 29.272 8.142 1.00 6.38 216 THR A CA 1
ATOM 1739 C C . THR A 1 215 ? 41.759 27.775 7.931 1.00 6.04 216 THR A C 1
ATOM 1740 O O . THR A 1 215 ? 42.357 27.092 8.772 1.00 6.44 216 THR A O 1
ATOM 1744 N N . GLN A 1 216 ? 41.268 27.276 6.798 1.00 6.13 217 GLN A N 1
ATOM 1745 C CA . GLN A 1 216 ? 41.440 25.866 6.430 1.00 6.81 217 GLN A CA 1
ATOM 1746 C C . GLN A 1 216 ? 42.338 25.629 5.210 1.00 7.10 217 GLN A C 1
ATOM 1747 O O . GLN A 1 216 ? 42.864 24.528 5.063 1.00 8.35 217 GLN A O 1
ATOM 1753 N N . SER A 1 217 ? 42.499 26.617 4.331 1.00 6.93 218 SER A N 1
ATOM 1754 C CA . SER A 1 217 ? 43.224 26.384 3.077 1.00 6.82 218 SER A CA 1
ATOM 1755 C C . SER A 1 217 ? 43.996 27.595 2.612 1.00 6.48 218 SER A C 1
ATOM 1756 O O . SER A 1 217 ? 43.695 28.731 2.992 1.00 6.37 218 SER A O 1
ATOM 1759 N N . TRP A 1 218 ? 44.974 27.344 1.745 1.00 6.56 219 TRP A N 1
ATOM 1760 C CA . TRP A 1 218 ? 45.717 28.437 1.137 1.00 6.64 219 TRP A CA 1
ATOM 1761 C C . TRP A 1 218 ? 44.823 29.298 0.243 1.00 6.24 219 TRP A C 1
ATOM 1762 O O . TRP A 1 218 ? 45.068 30.493 0.120 1.00 6.53 219 TRP A O 1
ATOM 1773 N N . GLN A 1 219 ? 43.781 28.717 -0.356 1.00 6.40 220 GLN A N 1
ATOM 1774 C CA . GLN A 1 219 ? 42.872 29.515 -1.186 1.00 6.22 220 GLN A CA 1
ATOM 1775 C C . GLN A 1 219 ? 42.109 30.532 -0.326 1.00 6.11 220 GLN A C 1
ATOM 1776 O O . GLN A 1 219 ? 41.795 31.633 -0.785 1.00 6.24 220 GLN A O 1
ATOM 1782 N N . GLU A 1 220 ? 41.819 30.178 0.924 1.00 6.08 221 GLU A N 1
ATOM 1783 C CA . GLU A 1 220 ? 41.209 31.131 1.853 1.00 6.34 221 GLU A CA 1
ATOM 1784 C C . GLU A 1 220 ? 42.192 32.264 2.178 1.00 5.98 221 GLU A C 1
ATOM 1785 O O . GLU A 1 220 ? 41.805 33.435 2.230 1.00 6.30 221 GLU A O 1
ATOM 1791 N N . ALA A 1 221 ? 43.469 31.922 2.358 1.00 6.05 222 ALA A N 1
ATOM 1792 C CA . ALA A 1 221 ? 44.505 32.933 2.550 1.00 6.13 222 ALA A CA 1
ATOM 1793 C C . ALA A 1 221 ? 44.611 33.838 1.314 1.00 5.82 222 ALA A C 1
ATOM 1794 O O . ALA A 1 221 ? 44.757 35.050 1.449 1.00 6.31 222 ALA A O 1
ATOM 1796 N N . ALA A 1 222 ? 44.509 33.260 0.120 1.00 6.12 223 ALA A N 1
ATOM 1797 C CA . ALA A 1 222 ? 44.567 34.048 -1.118 1.00 6.33 223 ALA A CA 1
ATOM 1798 C C . ALA A 1 222 ? 43.398 35.031 -1.184 1.00 6.20 223 ALA A C 1
ATOM 1799 O O . ALA A 1 222 ? 43.560 36.164 -1.640 1.00 6.63 223 ALA A O 1
ATOM 1801 N N . TRP A 1 223 ? 42.222 34.598 -0.736 1.00 6.23 224 TRP A N 1
ATOM 1802 C CA . TRP A 1 223 ? 41.043 35.466 -0.679 1.00 6.27 224 TRP A CA 1
ATOM 1803 C C . TRP A 1 223 ? 41.326 36.646 0.245 1.00 5.99 224 TRP A C 1
ATOM 1804 O O . TRP A 1 223 ? 41.073 37.802 -0.115 1.00 5.84 224 TRP A O 1
ATOM 1815 N N . TRP A 1 224 ? 41.876 36.379 1.428 1.00 5.80 225 TRP A N 1
ATOM 1816 C CA . TRP A 1 224 ? 42.244 37.474 2.327 1.00 6.02 225 TRP A CA 1
ATOM 1817 C C . TRP A 1 224 ? 43.238 38.430 1.661 1.00 5.94 225 TRP A C 1
ATOM 1818 O O . TRP A 1 224 ? 43.125 39.649 1.817 1.00 6.21 225 TRP A O 1
ATOM 1829 N N . SER A 1 225 ? 44.211 37.901 0.921 1.00 6.35 226 SER A N 1
ATOM 1830 C CA A SER A 1 225 ? 45.171 38.793 0.273 0.50 6.75 226 SER A CA 1
ATOM 1831 C CA B SER A 1 225 ? 45.176 38.764 0.237 0.25 6.66 226 SER A CA 1
ATOM 1832 C CA C SER A 1 225 ? 45.179 38.731 0.201 0.25 6.53 226 SER A CA 1
ATOM 1833 C C . SER A 1 225 ? 44.476 39.673 -0.779 1.00 6.67 226 SER A C 1
ATOM 1834 O O . SER A 1 225 ? 44.855 40.831 -0.946 1.00 6.80 226 SER A O 1
ATOM 1841 N N . GLU A 1 226 ? 43.450 39.154 -1.456 1.00 6.68 227 GLU A N 1
ATOM 1842 C CA . GLU A 1 226 ? 42.679 39.966 -2.411 1.00 7.09 227 GLU A CA 1
ATOM 1843 C C . GLU A 1 226 ? 41.877 41.051 -1.699 1.00 6.49 227 GLU A C 1
ATOM 1844 O O . GLU A 1 226 ? 41.817 42.189 -2.170 1.00 6.44 227 GLU A O 1
ATOM 1850 N N . VAL A 1 227 ? 41.257 40.693 -0.576 1.00 6.36 228 VAL A N 1
ATOM 1851 C CA . VAL A 1 227 ? 40.510 41.658 0.226 1.00 6.18 228 VAL A CA 1
ATOM 1852 C C . VAL A 1 227 ? 41.444 42.778 0.700 1.00 5.95 228 VAL A C 1
ATOM 1853 O O . VAL A 1 227 ? 41.137 43.965 0.559 1.00 6.30 228 VAL A O 1
ATOM 1857 N N . PHE A 1 228 ? 42.590 42.397 1.261 1.00 6.01 229 PHE A N 1
ATOM 1858 C CA . PHE A 1 228 ? 43.559 43.374 1.747 1.00 5.78 229 PHE A CA 1
ATOM 1859 C C . PHE A 1 228 ? 44.088 44.251 0.609 1.00 5.97 229 PHE A C 1
ATOM 1860 O O . PHE A 1 228 ? 44.226 45.463 0.769 1.00 6.26 229 PHE A O 1
ATOM 1868 N N . SER A 1 229 ? 44.375 43.649 -0.538 1.00 5.95 230 SER A N 1
ATOM 1869 C CA . SER A 1 229 ? 44.897 44.427 -1.665 1.00 6.47 230 SER A CA 1
ATOM 1870 C C . SER A 1 229 ? 43.857 45.419 -2.184 1.00 6.29 230 SER A C 1
ATOM 1871 O O . SER A 1 229 ? 44.203 46.537 -2.559 1.00 6.58 230 SER A O 1
ATOM 1874 N N . TYR A 1 230 ? 42.591 45.009 -2.202 1.00 6.39 231 TYR A N 1
ATOM 1875 C CA . TYR A 1 230 ? 41.507 45.896 -2.614 1.00 6.59 231 TYR A CA 1
ATOM 1876 C C . TYR A 1 230 ? 41.430 47.097 -1.671 1.00 6.32 231 TYR A C 1
ATOM 1877 O O . TYR A 1 230 ? 41.310 48.245 -2.113 1.00 6.55 231 TYR A O 1
ATOM 1886 N N . ALA A 1 231 ? 41.507 46.830 -0.371 1.00 6.33 232 ALA A N 1
ATOM 1887 C CA . ALA A 1 231 ? 41.438 47.885 0.640 1.00 6.69 232 ALA A CA 1
ATOM 1888 C C . ALA A 1 231 ? 42.629 48.838 0.509 1.00 6.36 232 ALA A C 1
ATOM 1889 O O . ALA A 1 231 ? 42.468 50.059 0.561 1.00 6.98 232 ALA A O 1
ATOM 1891 N N . GLU A 1 232 ? 43.827 48.281 0.346 1.00 6.22 233 GLU A N 1
ATOM 1892 C CA . GLU A 1 232 ? 45.028 49.090 0.160 1.00 6.27 233 GLU A CA 1
ATOM 1893 C C . GLU A 1 232 ? 44.875 49.976 -1.071 1.00 6.37 233 GLU A C 1
ATOM 1894 O O . GLU A 1 232 ? 45.080 51.193 -1.007 1.00 7.02 233 GLU A O 1
ATOM 1900 N N . ASP A 1 233 ? 44.504 49.379 -2.194 1.00 6.61 234 ASP A N 1
ATOM 1901 C CA . ASP A 1 233 ? 44.401 50.140 -3.439 1.00 6.90 234 ASP A CA 1
ATOM 1902 C C . ASP A 1 233 ? 43.341 51.245 -3.345 1.00 6.70 234 ASP A C 1
ATOM 1903 O O . ASP A 1 233 ? 43.543 52.363 -3.838 1.00 6.99 234 ASP A O 1
ATOM 1908 N N . ARG A 1 234 ? 42.220 50.933 -2.703 1.00 6.92 235 ARG A N 1
ATOM 1909 C CA . ARG A 1 234 ? 41.115 51.885 -2.569 1.00 7.29 235 ARG A CA 1
ATOM 1910 C C . ARG A 1 234 ? 41.570 53.191 -1.915 1.00 7.20 235 ARG A C 1
ATOM 1911 O O . ARG A 1 234 ? 41.105 54.267 -2.293 1.00 8.11 235 ARG A O 1
ATOM 1919 N N . PHE A 1 235 ? 42.468 53.092 -0.933 1.00 7.02 236 PHE A N 1
ATOM 1920 C CA . PHE A 1 235 ? 42.968 54.264 -0.197 1.00 7.38 236 PHE A CA 1
ATOM 1921 C C . PHE A 1 235 ? 44.436 54.578 -0.526 1.00 7.24 236 PHE A C 1
ATOM 1922 O O . PHE A 1 235 ? 45.121 55.286 0.224 1.00 7.19 236 PHE A O 1
ATOM 1930 N N . ASN A 1 236 ? 44.891 54.077 -1.678 1.00 6.96 237 ASN A N 1
ATOM 1931 C CA . ASN A 1 236 ? 46.212 54.393 -2.215 1.00 7.18 237 ASN A CA 1
ATOM 1932 C C . ASN A 1 236 ? 47.344 54.088 -1.227 1.00 7.12 237 ASN A C 1
ATOM 1933 O O . ASN A 1 236 ? 48.307 54.847 -1.115 1.00 7.70 237 ASN A O 1
ATOM 1938 N N . LEU A 1 237 ? 47.233 52.959 -0.536 1.00 6.79 238 LEU A N 1
ATOM 1939 C CA . LEU A 1 237 ? 48.283 52.483 0.357 1.00 6.49 238 LEU A CA 1
ATOM 1940 C C . LEU A 1 237 ? 49.234 51.565 -0.404 1.00 6.39 238 LEU A C 1
ATOM 1941 O O . LEU A 1 237 ? 48.805 50.849 -1.314 1.00 6.97 238 LEU A O 1
ATOM 1946 N N . PRO A 1 238 ? 50.522 51.544 -0.020 1.00 6.42 239 PRO A N 1
ATOM 1947 C CA . PRO A 1 238 ? 51.418 50.589 -0.659 1.00 6.59 239 PRO A CA 1
ATOM 1948 C C . PRO A 1 238 ? 51.019 49.151 -0.324 1.00 6.50 239 PRO A C 1
ATOM 1949 O O . PRO A 1 238 ? 50.399 48.870 0.717 1.00 6.86 239 PRO A O 1
ATOM 1953 N N . ARG A 1 239 ? 51.369 48.238 -1.216 1.00 6.50 240 ARG A N 1
ATOM 1954 C CA . ARG A 1 239 ? 51.093 46.831 -1.000 1.00 6.83 240 ARG A CA 1
ATOM 1955 C C . ARG A 1 239 ? 51.783 46.342 0.271 1.00 6.89 240 ARG A C 1
ATOM 1956 O O . ARG A 1 239 ? 52.973 46.577 0.472 1.00 7.74 240 ARG A O 1
ATOM 1964 N N . GLY A 1 240 ? 51.030 45.638 1.111 1.00 7.27 241 GLY A N 1
ATOM 1965 C CA . GLY A 1 240 ? 51.554 45.094 2.352 1.00 7.88 241 GLY A CA 1
ATOM 1966 C C . GLY A 1 240 ? 51.514 46.043 3.531 1.00 8.07 241 GLY A C 1
ATOM 1967 O O . GLY A 1 240 ? 52.178 45.792 4.536 1.00 9.70 241 GLY A O 1
ATOM 1968 N N . THR A 1 241 ? 50.742 47.122 3.422 1.00 7.63 242 THR A N 1
ATOM 1969 C CA . THR A 1 241 ? 50.478 48.005 4.557 1.00 7.65 242 THR A CA 1
ATOM 1970 C C . THR A 1 241 ? 49.640 47.300 5.631 1.00 6.72 242 THR A C 1
ATOM 1971 O O . THR A 1 241 ? 49.911 47.432 6.830 1.00 7.39 242 THR A O 1
ATOM 1975 N N . ILE A 1 242 ? 48.603 46.591 5.197 1.00 6.42 243 ILE A N 1
ATOM 1976 C CA . ILE A 1 242 ? 47.833 45.743 6.102 1.00 6.45 243 ILE A CA 1
ATOM 1977 C C . ILE A 1 242 ? 48.673 44.519 6.446 1.00 6.31 243 ILE A C 1
ATOM 1978 O O . ILE A 1 242 ? 49.189 43.847 5.545 1.00 6.99 243 ILE A O 1
ATOM 1983 N N . LYS A 1 243 ? 48.815 44.231 7.740 1.00 6.16 244 LYS A N 1
ATOM 1984 C CA . LYS A 1 243 ? 49.549 43.049 8.195 1.00 6.61 244 LYS A CA 1
ATOM 1985 C C . LYS A 1 243 ? 48.648 42.141 9.009 1.00 6.77 244 LYS A C 1
ATOM 1986 O O . LYS A 1 243 ? 47.914 42.600 9.887 1.00 8.44 244 LYS A O 1
ATOM 1992 N N . ALA A 1 244 ? 48.727 40.849 8.718 1.00 6.48 245 ALA A N 1
ATOM 1993 C CA . ALA A 1 244 ? 47.897 39.841 9.352 1.00 6.28 245 ALA A CA 1
ATOM 1994 C C . ALA A 1 244 ? 48.751 38.765 10.002 1.00 5.75 245 ALA A C 1
ATOM 1995 O O . ALA A 1 244 ? 49.796 38.365 9.481 1.00 6.29 245 ALA A O 1
ATOM 1997 N N . THR A 1 245 ? 48.267 38.290 11.143 1.00 5.71 246 THR A N 1
ATOM 1998 C CA . THR A 1 245 ? 48.802 37.118 11.815 1.00 5.97 246 THR A CA 1
ATOM 1999 C C . THR A 1 245 ? 47.689 36.075 11.736 1.00 5.57 246 THR A C 1
ATOM 2000 O O . THR A 1 245 ? 46.522 36.384 11.990 1.00 6.04 246 THR A O 1
ATOM 2004 N N . LEU A 1 246 ? 48.042 34.854 11.352 1.00 6.05 247 LEU A N 1
ATOM 2005 C CA . LEU A 1 246 ? 47.047 33.856 10.981 1.00 6.30 247 LEU A CA 1
ATOM 2006 C C . LEU A 1 246 ? 47.180 32.617 11.867 1.00 6.30 247 LEU A C 1
ATOM 2007 O O . LEU A 1 246 ? 48.226 31.969 11.912 1.00 6.87 247 LEU A O 1
ATOM 2012 N N . LEU A 1 247 ? 46.110 32.299 12.593 1.00 6.29 248 LEU A N 1
ATOM 2013 C CA . LEU A 1 247 ? 46.115 31.138 13.481 1.00 6.47 248 LEU A CA 1
ATOM 2014 C C . LEU A 1 247 ? 46.043 29.862 12.655 1.00 6.40 248 LEU A C 1
ATOM 2015 O O . LEU A 1 247 ? 45.229 29.758 11.730 1.00 6.49 248 LEU A O 1
ATOM 2020 N N . ILE A 1 248 ? 46.896 28.895 12.975 1.00 6.01 249 ILE A N 1
ATOM 2021 C CA . ILE A 1 248 ? 46.779 27.551 12.420 1.00 6.28 249 ILE A CA 1
ATOM 2022 C C . ILE A 1 248 ? 46.092 26.743 13.512 1.00 6.18 249 ILE A C 1
ATOM 2023 O O . ILE A 1 248 ? 46.720 26.257 14.453 1.00 7.34 249 ILE A O 1
ATOM 2028 N N . GLU A 1 249 ? 44.772 26.689 13.425 1.00 6.07 250 GLU A N 1
ATOM 2029 C CA . GLU A 1 249 ? 43.948 26.111 14.484 1.00 6.52 250 GLU A CA 1
ATOM 2030 C C . GLU A 1 249 ? 42.865 25.215 13.876 1.00 6.50 250 GLU A C 1
ATOM 2031 O O . GLU A 1 249 ? 41.809 24.994 14.474 1.00 7.05 250 GLU A O 1
ATOM 2037 N N . THR A 1 250 ? 43.146 24.696 12.678 1.00 6.60 251 THR A N 1
ATOM 2038 C CA . THR A 1 250 ? 42.353 23.639 12.068 1.00 6.75 251 THR A CA 1
ATOM 2039 C C . THR A 1 250 ? 43.317 22.579 11.551 1.00 6.77 251 THR A C 1
ATOM 2040 O O . THR A 1 250 ? 44.469 22.877 11.192 1.00 6.87 251 THR A O 1
ATOM 2044 N N . LEU A 1 251 ? 42.843 21.338 11.526 1.00 6.76 252 LEU A N 1
ATOM 2045 C CA . LEU A 1 251 ? 43.659 20.242 11.029 1.00 7.02 252 LEU A CA 1
ATOM 2046 C C . LEU A 1 251 ? 43.991 20.415 9.537 1.00 6.69 252 LEU A C 1
ATOM 2047 O O . LEU A 1 251 ? 45.139 20.225 9.155 1.00 7.00 252 LEU A O 1
ATOM 2052 N N . PRO A 1 252 ? 43.013 20.785 8.686 1.00 6.82 253 PRO A N 1
ATOM 2053 C CA . PRO A 1 252 ? 43.404 21.001 7.283 1.00 7.19 253 PRO A CA 1
ATOM 2054 C C . PRO A 1 252 ? 44.541 22.015 7.097 1.00 6.84 253 PRO A C 1
ATOM 2055 O O . PRO A 1 252 ? 45.420 21.810 6.253 1.00 6.90 253 PRO A O 1
ATOM 2059 N N . ALA A 1 253 ? 44.544 23.083 7.888 1.00 6.45 254 ALA A N 1
ATOM 2060 C CA . ALA A 1 253 ? 45.549 24.136 7.719 1.00 6.33 254 ALA A CA 1
ATOM 2061 C C . ALA A 1 253 ? 46.975 23.685 8.051 1.00 6.13 254 ALA A C 1
ATOM 2062 O O . ALA A 1 253 ? 47.929 24.253 7.525 1.00 6.10 254 ALA A O 1
ATOM 2064 N N . VAL A 1 254 ? 47.142 22.690 8.922 1.00 6.09 255 VAL A N 1
ATOM 2065 C CA . VAL A 1 254 ? 48.497 22.295 9.316 1.00 6.28 255 VAL A CA 1
ATOM 2066 C C . VAL A 1 254 ? 49.268 21.674 8.146 1.00 5.97 255 VAL A C 1
ATOM 2067 O O . VAL A 1 254 ? 50.496 21.625 8.182 1.00 6.44 255 VAL A O 1
ATOM 2071 N N . PHE A 1 255 ? 48.554 21.235 7.106 1.00 5.82 256 PHE A N 1
ATOM 2072 C CA . PHE A 1 255 ? 49.182 20.684 5.903 1.00 6.17 256 PHE A CA 1
ATOM 2073 C C . PHE A 1 255 ? 49.432 21.724 4.820 1.00 6.23 256 PHE A C 1
ATOM 2074 O O . PHE A 1 255 ? 49.968 21.380 3.758 1.00 7.12 256 PHE A O 1
ATOM 2082 N N . GLN A 1 256 ? 49.040 22.976 5.070 1.00 5.75 257 GLN A N 1
ATOM 2083 C CA . GLN A 1 256 ? 49.107 24.032 4.058 1.00 6.26 257 GLN A CA 1
ATOM 2084 C C . GLN A 1 256 ? 49.775 25.300 4.581 1.00 5.95 257 GLN A C 1
ATOM 2085 O O . GLN A 1 256 ? 49.564 26.377 4.028 1.00 6.22 257 GLN A O 1
ATOM 2091 N N . MET A 1 257 ? 50.581 25.190 5.633 1.00 6.01 258 MET A N 1
ATOM 2092 C CA . MET A 1 257 ? 51.161 26.391 6.246 1.00 6.12 258 MET A CA 1
ATOM 2093 C C . MET A 1 257 ? 52.054 27.169 5.292 1.00 6.09 258 MET A C 1
ATOM 2094 O O . MET A 1 257 ? 52.013 28.402 5.263 1.00 6.02 258 MET A O 1
ATOM 2099 N N . ASP A 1 258 ? 52.861 26.462 4.510 1.00 6.18 259 ASP A N 1
ATOM 2100 C CA . ASP A 1 258 ? 53.768 27.152 3.597 1.00 6.19 259 ASP A CA 1
ATOM 2101 C C . ASP A 1 258 ? 52.997 27.820 2.450 1.00 6.21 259 ASP A C 1
ATOM 2102 O O . ASP A 1 258 ? 53.295 28.950 2.062 1.00 6.47 259 ASP A O 1
ATOM 2107 N N . GLU A 1 259 ? 51.983 27.130 1.928 1.00 5.98 260 GLU A N 1
ATOM 2108 C CA . GLU A 1 259 ? 51.135 27.701 0.873 1.00 6.07 260 GLU A CA 1
ATOM 2109 C C . GLU A 1 259 ? 50.318 28.890 1.382 1.00 5.95 260 GLU A C 1
ATOM 2110 O O . GLU A 1 259 ? 50.055 29.833 0.631 1.00 6.08 260 GLU A O 1
ATOM 2116 N N . ILE A 1 260 ? 49.922 28.847 2.653 1.00 5.75 261 ILE A N 1
ATOM 2117 C CA . ILE A 1 260 ? 49.221 29.965 3.283 1.00 5.92 261 ILE A CA 1
ATOM 2118 C C . ILE A 1 260 ? 50.169 31.168 3.388 1.00 5.90 261 ILE A C 1
ATOM 2119 O O . ILE A 1 260 ? 49.814 32.288 3.020 1.00 6.09 261 ILE A O 1
ATOM 2124 N N . LEU A 1 261 ? 51.382 30.934 3.882 1.00 5.95 262 LEU A N 1
ATOM 2125 C CA . LEU A 1 261 ? 52.395 31.999 3.950 1.00 6.08 262 LEU A CA 1
ATOM 2126 C C . LEU A 1 261 ? 52.663 32.592 2.562 1.00 5.86 262 LEU A C 1
ATOM 2127 O O . LEU A 1 261 ? 52.816 33.800 2.415 1.00 6.69 262 LEU A O 1
ATOM 2132 N N . HIS A 1 262 ? 52.705 31.744 1.540 1.00 6.17 263 HIS A N 1
ATOM 2133 C CA . HIS A 1 262 ? 52.970 32.222 0.186 1.00 6.33 263 HIS A CA 1
ATOM 2134 C C . HIS A 1 262 ? 51.796 33.031 -0.376 1.00 6.04 263 HIS A C 1
ATOM 2135 O O . HIS A 1 262 ? 51.991 34.104 -0.961 1.00 6.74 263 HIS A O 1
ATOM 2142 N N . ALA A 1 263 ? 50.582 32.512 -0.199 1.00 6.41 264 ALA A N 1
ATOM 2143 C CA . ALA A 1 263 ? 49.395 33.166 -0.746 1.00 6.89 264 ALA A CA 1
ATOM 2144 C C . ALA A 1 263 ? 49.156 34.527 -0.099 1.00 6.85 264 ALA A C 1
ATOM 2145 O O . ALA A 1 263 ? 48.607 35.434 -0.738 1.00 7.99 264 ALA A O 1
ATOM 2147 N N . LEU A 1 264 ? 49.566 34.667 1.160 1.00 6.26 265 LEU A N 1
ATOM 2148 C CA A LEU A 1 264 ? 49.387 35.919 1.893 0.50 6.42 265 LEU A CA 1
ATOM 2149 C CA B LEU A 1 264 ? 49.402 35.912 1.910 0.50 6.56 265 LEU A CA 1
ATOM 2150 C C . LEU A 1 264 ? 50.729 36.641 2.103 1.00 6.34 265 LEU A C 1
ATOM 2151 O O . LEU A 1 264 ? 50.842 37.495 2.973 1.00 6.47 265 LEU A O 1
ATOM 2160 N N . ARG A 1 265 ? 51.731 36.335 1.275 1.00 6.66 266 ARG A N 1
ATOM 2161 C CA A ARG A 1 265 ? 53.090 36.811 1.561 0.50 6.85 266 ARG A CA 1
ATOM 2162 C CA B ARG A 1 265 ? 53.111 36.820 1.443 0.50 7.11 266 ARG A CA 1
ATOM 2163 C C . ARG A 1 265 ? 53.230 38.330 1.659 1.00 6.54 266 ARG A C 1
ATOM 2164 O O . ARG A 1 265 ? 54.098 38.802 2.396 1.00 6.62 266 ARG A O 1
ATOM 2179 N N . ASP A 1 266 ? 52.396 39.096 0.957 1.00 6.41 267 ASP A N 1
ATOM 2180 C CA . ASP A 1 266 ? 52.484 40.560 1.039 1.00 6.68 267 ASP A CA 1
ATOM 2181 C C . ASP A 1 266 ? 52.067 41.096 2.401 1.00 6.29 267 ASP A C 1
ATOM 2182 O O . ASP A 1 266 ? 52.515 42.170 2.809 1.00 6.48 267 ASP A O 1
ATOM 2187 N N . HIS A 1 267 ? 51.174 40.361 3.066 1.00 6.15 268 HIS A N 1
ATOM 2188 C CA . HIS A 1 267 ? 50.470 40.842 4.258 1.00 6.23 268 HIS A CA 1
ATOM 2189 C C . HIS A 1 267 ? 50.766 40.063 5.539 1.00 6.19 268 HIS A C 1
ATOM 2190 O O . HIS A 1 267 ? 50.584 40.591 6.634 1.00 6.77 268 HIS A O 1
ATOM 2197 N N . ILE A 1 268 ? 51.203 38.815 5.422 1.00 6.11 269 ILE A N 1
ATOM 2198 C CA . ILE A 1 268 ? 51.326 37.958 6.594 1.00 6.34 269 ILE A CA 1
ATOM 2199 C C . ILE A 1 268 ? 52.637 38.222 7.345 1.00 6.12 269 ILE A C 1
ATOM 2200 O O . ILE A 1 268 ? 53.684 38.473 6.740 1.00 6.62 269 ILE A O 1
ATOM 2205 N N . VAL A 1 269 ? 52.571 38.164 8.673 1.00 5.95 270 VAL A N 1
ATOM 2206 C CA . VAL A 1 269 ? 53.752 38.360 9.521 1.00 6.36 270 VAL A CA 1
ATOM 2207 C C . VAL A 1 269 ? 53.960 37.235 10.533 1.00 6.31 270 VAL A C 1
ATOM 2208 O O . VAL A 1 269 ? 54.959 37.237 11.238 1.00 6.80 270 VAL A O 1
ATOM 2212 N N . GLY A 1 270 ? 53.044 36.272 10.603 1.00 6.32 271 GLY A N 1
ATOM 2213 C CA . GLY A 1 270 ? 53.200 35.175 11.541 1.00 6.22 271 GLY A CA 1
ATOM 2214 C C . GLY A 1 270 ? 52.053 34.193 11.492 1.00 5.99 271 GLY A C 1
ATOM 2215 O O . GLY A 1 270 ? 50.977 34.504 10.960 1.00 6.15 271 GLY A O 1
ATOM 2216 N N . LEU A 1 271 ? 52.313 33.004 12.037 1.00 5.91 272 LEU A N 1
ATOM 2217 C CA . LEU A 1 271 ? 51.303 31.981 12.304 1.00 5.88 272 LEU A CA 1
ATOM 2218 C C . LEU A 1 271 ? 51.309 31.657 13.796 1.00 6.37 272 LEU A C 1
ATOM 2219 O O . LEU A 1 271 ? 52.321 31.866 14.480 1.00 7.22 272 LEU A O 1
ATOM 2224 N N . ASN A 1 272 ? 50.196 31.109 14.285 1.00 6.47 273 ASN A N 1
ATOM 2225 C CA . ASN A 1 272 ? 50.059 30.736 15.700 1.00 7.25 273 ASN A CA 1
ATOM 2226 C C . ASN A 1 272 ? 49.670 29.278 15.909 1.00 8.13 273 ASN A C 1
ATOM 2227 O O . ASN A 1 272 ? 48.817 28.739 15.188 1.00 8.36 273 ASN A O 1
ATOM 2232 N N A CYS A 1 273 ? 50.262 28.657 16.929 0.70 8.11 274 CYS A N 1
ATOM 2233 N N B CYS A 1 273 ? 50.286 28.677 16.923 0.30 9.61 274 CYS A N 1
ATOM 2234 C CA A CYS A 1 273 ? 49.767 27.396 17.483 0.70 9.30 274 CYS A CA 1
ATOM 2235 C CA B CYS A 1 273 ? 49.893 27.374 17.437 0.30 10.38 274 CYS A CA 1
ATOM 2236 C C A CYS A 1 273 ? 48.733 27.688 18.555 0.70 9.91 274 CYS A C 1
ATOM 2237 C C B CYS A 1 273 ? 48.600 27.571 18.231 0.30 10.79 274 CYS A C 1
ATOM 2238 O O A CYS A 1 273 ? 48.817 28.689 19.269 0.70 10.08 274 CYS A O 1
ATOM 2239 O O B CYS A 1 273 ? 47.908 28.581 18.082 0.30 11.35 274 CYS A O 1
ATOM 2244 N N A GLY A 1 274 ? 47.773 26.782 18.675 0.70 10.44 275 GLY A N 1
ATOM 2245 N N B GLY A 1 274 ? 48.276 26.615 19.088 0.30 10.73 275 GLY A N 1
ATOM 2246 C CA A GLY A 1 274 ? 46.854 26.778 19.799 0.70 10.94 275 GLY A CA 1
ATOM 2247 C CA B GLY A 1 274 ? 47.052 26.704 19.875 0.30 10.72 275 GLY A CA 1
ATOM 2248 C C A GLY A 1 274 ? 46.537 25.347 20.156 0.70 11.02 275 GLY A C 1
ATOM 2249 C C B GLY A 1 274 ? 46.419 25.344 20.061 0.30 10.69 275 GLY A C 1
ATOM 2250 O O A GLY A 1 274 ? 47.018 24.414 19.519 0.70 12.03 275 GLY A O 1
ATOM 2251 O O B GLY A 1 274 ? 46.537 24.475 19.199 0.30 10.59 275 GLY A O 1
ATOM 2252 N N . ARG A 1 275 ? 45.697 25.175 21.162 1.00 10.39 276 ARG A N 1
ATOM 2253 C CA . ARG A 1 275 ? 45.303 23.851 21.607 1.00 9.63 276 ARG A CA 1
ATOM 2254 C C . ARG A 1 275 ? 43.848 23.522 21.271 1.00 8.63 276 ARG A C 1
ATOM 2255 O O . ARG A 1 275 ? 43.587 22.588 20.512 1.00 8.23 276 ARG A O 1
ATOM 2263 N N . TRP A 1 276 ? 42.900 24.275 21.819 1.00 8.50 277 TRP A N 1
ATOM 2264 C CA . TRP A 1 276 ? 41.509 23.816 21.797 1.00 8.19 277 TRP A CA 1
ATOM 2265 C C . TRP A 1 276 ? 40.866 23.826 20.410 1.00 7.58 277 TRP A C 1
ATOM 2266 O O . TRP A 1 276 ? 40.245 22.837 20.035 1.00 7.57 277 TRP A O 1
ATOM 2277 N N . ASP A 1 277 ? 40.966 24.922 19.658 1.00 7.52 278 ASP A N 1
ATOM 2278 C CA . ASP A 1 277 ? 40.399 24.926 18.295 1.00 7.20 278 ASP A CA 1
ATOM 2279 C C . ASP A 1 277 ? 41.028 23.825 17.448 1.00 6.89 278 ASP A C 1
ATOM 2280 O O . ASP A 1 277 ? 40.344 23.188 16.650 1.00 6.75 278 ASP A O 1
ATOM 2285 N N . TYR A 1 278 ? 42.331 23.607 17.609 1.00 6.57 279 TYR A N 1
ATOM 2286 C CA . TYR A 1 278 ? 43.031 22.618 16.796 1.00 6.54 279 TYR A CA 1
ATOM 2287 C C . TYR A 1 278 ? 42.532 21.205 17.083 1.00 6.35 279 TYR A C 1
ATOM 2288 O O . TYR A 1 278 ? 42.243 20.462 16.148 1.00 6.76 279 TYR A O 1
ATOM 2297 N N . ILE A 1 279 ? 42.408 20.819 18.352 1.00 6.61 280 ILE A N 1
ATOM 2298 C CA . ILE A 1 279 ? 41.933 19.455 18.627 1.00 7.24 280 ILE A CA 1
ATOM 2299 C C . ILE A 1 279 ? 40.423 19.298 18.367 1.00 6.87 280 ILE A C 1
ATOM 2300 O O . ILE A 1 279 ? 39.974 18.229 17.968 1.00 6.94 280 ILE A O 1
ATOM 2305 N N . PHE A 1 280 ? 39.653 20.366 18.560 1.00 6.67 281 PHE A N 1
ATOM 2306 C CA . PHE A 1 280 ? 38.256 20.432 18.090 1.00 6.76 281 PHE A CA 1
ATOM 2307 C C . PHE A 1 280 ? 38.202 20.107 16.600 1.00 6.42 281 PHE A C 1
ATOM 2308 O O . PHE A 1 280 ? 37.431 19.241 16.159 1.00 6.67 281 PHE A O 1
ATOM 2316 N N . SER A 1 281 ? 39.038 20.793 15.825 1.00 6.35 282 SER A N 1
ATOM 2317 C CA . SER A 1 281 ? 39.116 20.543 14.392 1.00 6.63 282 SER A CA 1
ATOM 2318 C C . SER A 1 281 ? 39.613 19.136 14.050 1.00 6.35 282 SER A C 1
ATOM 2319 O O . SER A 1 281 ? 39.134 18.532 13.095 1.00 6.69 282 SER A O 1
ATOM 2322 N N . TYR A 1 282 ? 40.581 18.616 14.801 1.00 6.55 283 TYR A N 1
ATOM 2323 C CA . TYR A 1 282 ? 41.053 17.246 14.589 1.00 6.76 283 TYR A CA 1
ATOM 2324 C C . TYR A 1 282 ? 39.866 16.285 14.615 1.00 6.79 283 TYR A C 1
ATOM 2325 O O . TYR A 1 282 ? 39.703 15.464 13.716 1.00 6.97 283 TYR A O 1
ATOM 2334 N N . ILE A 1 283 ? 39.032 16.412 15.642 1.00 6.77 284 ILE A N 1
ATOM 2335 C CA . ILE A 1 283 ? 37.884 15.526 15.787 1.00 7.39 284 ILE A CA 1
ATOM 2336 C C . ILE A 1 283 ? 36.856 15.754 14.673 1.00 7.15 284 ILE A C 1
ATOM 2337 O O . ILE A 1 283 ? 36.370 14.794 14.074 1.00 7.53 284 ILE A O 1
ATOM 2342 N N . LYS A 1 284 ? 36.525 17.012 14.389 1.00 6.98 285 LYS A N 1
ATOM 2343 C CA . LYS A 1 284 ? 35.582 17.306 13.300 1.00 7.27 285 LYS A CA 1
ATOM 2344 C C . LYS A 1 284 ? 36.060 16.725 11.978 1.00 7.17 285 LYS A C 1
ATOM 2345 O O . LYS A 1 284 ? 35.286 16.139 11.217 1.00 7.63 285 LYS A O 1
ATOM 2351 N N . THR A 1 285 ? 37.340 16.918 11.695 1.00 6.83 286 THR A N 1
ATOM 2352 C CA . THR A 1 285 ? 37.911 16.522 10.416 1.00 6.90 286 THR A CA 1
ATOM 2353 C C . THR A 1 285 ? 37.938 14.996 10.294 1.00 6.90 286 THR A C 1
ATOM 2354 O O . THR A 1 285 ? 37.616 14.439 9.235 1.00 7.23 286 THR A O 1
ATOM 2358 N N . LEU A 1 286 ? 38.303 14.332 11.389 1.00 6.88 287 LEU A N 1
ATOM 2359 C CA . LEU A 1 286 ? 38.414 12.873 11.410 1.00 7.21 287 LEU A CA 1
ATOM 2360 C C . LEU A 1 286 ? 37.197 12.211 12.066 1.00 7.36 287 LEU A C 1
ATOM 2361 O O . LEU A 1 286 ? 37.285 11.085 12.560 1.00 7.40 287 LEU A O 1
ATOM 2366 N N . LYS A 1 287 ? 36.050 12.889 12.014 1.00 7.48 288 LYS A N 1
ATOM 2367 C CA . LYS A 1 287 ? 34.847 12.454 12.739 1.00 7.85 288 LYS A CA 1
ATOM 2368 C C . LYS A 1 287 ? 34.382 11.040 12.400 1.00 7.93 288 LYS A C 1
ATOM 2369 O O . LYS A 1 287 ? 33.812 10.359 13.252 1.00 8.59 288 LYS A O 1
ATOM 2375 N N . ASN A 1 288 ? 34.606 10.595 11.167 1.00 7.73 289 ASN A N 1
ATOM 2376 C CA . ASN A 1 288 ? 34.116 9.282 10.745 1.00 8.24 289 ASN A CA 1
ATOM 2377 C C . ASN A 1 288 ? 35.148 8.154 10.872 1.00 8.46 289 ASN A C 1
ATOM 2378 O O . ASN A 1 288 ? 34.883 7.037 10.434 1.00 8.82 289 ASN A O 1
ATOM 2383 N N . TYR A 1 289 ? 36.292 8.426 11.508 1.00 8.49 290 TYR A N 1
ATOM 2384 C CA . TYR A 1 289 ? 37.374 7.443 11.645 1.00 8.66 290 TYR A CA 1
ATOM 2385 C C . TYR A 1 289 ? 37.369 6.793 13.032 1.00 9.09 290 TYR A C 1
ATOM 2386 O O . TYR A 1 289 ? 37.731 7.436 14.019 1.00 8.88 290 TYR A O 1
ATOM 2395 N N . PRO A 1 290 ? 36.981 5.507 13.122 1.00 9.61 291 PRO A N 1
ATOM 2396 C CA . PRO A 1 290 ? 36.949 4.856 14.438 1.00 10.27 291 PRO A CA 1
ATOM 2397 C C . PRO A 1 290 ? 38.297 4.763 15.158 1.00 10.76 291 PRO A C 1
ATOM 2398 O O . PRO A 1 290 ? 38.323 4.631 16.382 1.00 11.57 291 PRO A O 1
ATOM 2402 N N . ASP A 1 291 ? 39.399 4.824 14.415 1.00 10.81 292 ASP A N 1
ATOM 2403 C CA . ASP A 1 291 ? 40.734 4.738 15.014 1.00 11.39 292 ASP A CA 1
ATOM 2404 C C . ASP A 1 291 ? 41.355 6.105 15.329 1.00 10.62 292 ASP A C 1
ATOM 2405 O O . ASP A 1 291 ? 42.543 6.179 15.659 1.00 11.38 292 ASP A O 1
ATOM 2410 N N . ARG A 1 292 ? 40.560 7.174 15.269 1.00 9.47 293 ARG A N 1
ATOM 2411 C CA . ARG A 1 292 ? 41.062 8.520 15.563 1.00 9.19 293 ARG A CA 1
ATOM 2412 C C . ARG A 1 292 ? 40.319 9.164 16.737 1.00 8.91 293 ARG A C 1
ATOM 2413 O O . ARG A 1 292 ? 40.193 10.390 16.810 1.00 8.96 293 ARG A O 1
ATOM 2421 N N . VAL A 1 293 ? 39.849 8.335 17.671 1.00 9.24 294 VAL A N 1
ATOM 2422 C CA . VAL A 1 293 ? 39.146 8.842 18.843 1.00 9.76 294 VAL A CA 1
ATOM 2423 C C . VAL A 1 293 ? 40.131 9.359 19.889 1.00 9.74 294 VAL A C 1
ATOM 2424 O O . VAL A 1 293 ? 40.988 8.616 20.366 1.00 11.24 294 VAL A O 1
ATOM 2428 N N . LEU A 1 294 ? 40.002 10.629 20.253 1.00 9.13 295 LEU A N 1
ATOM 2429 C CA . LEU A 1 294 ? 40.879 11.218 21.260 1.00 8.98 295 LEU A CA 1
ATOM 2430 C C . LEU A 1 294 ? 40.360 10.934 22.668 1.00 8.84 295 LEU A C 1
ATOM 2431 O O . LEU A 1 294 ? 39.150 10.879 22.896 1.00 9.13 295 LEU A O 1
ATOM 2436 N N . PRO A 1 295 ? 41.282 10.771 23.628 1.00 8.96 296 PRO A N 1
ATOM 2437 C CA . PRO A 1 295 ? 40.908 10.589 25.025 1.00 9.11 296 PRO A CA 1
ATOM 2438 C C . PRO A 1 295 ? 40.465 11.922 25.640 1.00 8.93 296 PRO A C 1
ATOM 2439 O O . PRO A 1 295 ? 40.286 12.911 24.911 1.00 9.33 296 PRO A O 1
ATOM 2443 N N . ASP A 1 296 ? 40.276 11.949 26.960 1.00 9.10 297 ASP A N 1
ATOM 2444 C CA . ASP A 1 296 ? 39.898 13.180 27.657 1.00 9.12 297 ASP A CA 1
ATOM 2445 C C . ASP A 1 296 ? 40.677 14.354 27.087 1.00 9.19 297 ASP A C 1
ATOM 2446 O O . ASP A 1 296 ? 41.908 14.328 27.071 1.00 9.45 297 ASP A O 1
ATOM 2451 N N . ARG A 1 297 ? 39.975 15.398 26.657 1.00 9.66 298 ARG A N 1
ATOM 2452 C CA . ARG A 1 297 ? 40.642 16.578 26.098 1.00 10.05 298 ARG A CA 1
ATOM 2453 C C . ARG A 1 297 ? 41.573 17.232 27.124 1.00 10.64 298 ARG A C 1
ATOM 2454 O O . ARG A 1 297 ? 42.601 17.815 26.762 1.00 10.32 298 ARG A O 1
ATOM 2462 N N . GLN A 1 298 ? 41.236 17.093 28.404 1.00 11.56 299 GLN A N 1
ATOM 2463 C CA . GLN A 1 298 ? 42.092 17.557 29.490 1.00 12.60 299 GLN A CA 1
ATOM 2464 C C . GLN A 1 298 ? 43.490 16.912 29.434 1.00 12.63 299 GLN A C 1
ATOM 2465 O O . GLN A 1 298 ? 44.474 17.525 29.856 1.00 14.21 299 GLN A O 1
ATOM 2471 N N . ALA A 1 299 ? 43.564 15.687 28.909 1.00 12.50 300 ALA A N 1
ATOM 2472 C CA . ALA A 1 299 ? 44.814 14.929 28.783 1.00 12.39 300 ALA A CA 1
ATOM 2473 C C . ALA A 1 299 ? 45.533 15.132 27.443 1.00 11.48 300 ALA A C 1
ATOM 2474 O O . ALA A 1 299 ? 46.661 14.674 27.269 1.00 12.15 300 ALA A O 1
ATOM 2476 N N . VAL A 1 300 ? 44.879 15.801 26.497 1.00 9.97 301 VAL A N 1
ATOM 2477 C CA . VAL A 1 300 ? 45.438 16.016 25.165 1.00 9.33 301 VAL A CA 1
ATOM 2478 C C . VAL A 1 300 ? 46.243 17.317 25.208 1.00 9.23 301 VAL A C 1
ATOM 2479 O O . VAL A 1 300 ? 45.780 18.389 24.810 1.00 9.48 301 VAL A O 1
ATOM 2483 N N . THR A 1 301 ? 47.458 17.192 25.728 1.00 9.22 302 THR A N 1
ATOM 2484 C CA . THR A 1 301 ? 48.306 18.333 26.040 1.00 9.61 302 THR A CA 1
ATOM 2485 C C . THR A 1 301 ? 49.319 18.572 24.919 1.00 9.28 302 THR A C 1
ATOM 2486 O O . THR A 1 301 ? 49.586 17.684 24.104 1.00 8.66 302 THR A O 1
ATOM 2490 N N . MET A 1 302 ? 49.883 19.777 24.883 1.00 9.63 303 MET A N 1
ATOM 2491 C CA . MET A 1 302 ? 50.748 20.189 23.769 1.00 10.02 303 MET A CA 1
ATOM 2492 C C . MET A 1 302 ? 52.035 19.367 23.636 1.00 9.90 303 MET A C 1
ATOM 2493 O O . MET A 1 302 ? 52.671 19.393 22.573 1.00 10.10 303 MET A O 1
ATOM 2498 N N . ASP A 1 303 ? 52.413 18.648 24.694 1.00 10.29 304 ASP A N 1
ATOM 2499 C CA A ASP A 1 303 ? 53.599 17.791 24.654 0.50 10.66 304 ASP A CA 1
ATOM 2500 C CA B ASP A 1 303 ? 53.597 17.792 24.659 0.50 10.47 304 ASP A CA 1
ATOM 2501 C C . ASP A 1 303 ? 53.326 16.413 24.048 1.00 10.37 304 ASP A C 1
ATOM 2502 O O . ASP A 1 303 ? 54.259 15.641 23.832 1.00 11.27 304 ASP A O 1
ATOM 2511 N N . LYS A 1 304 ? 52.060 16.087 23.764 1.00 9.71 305 LYS A N 1
ATOM 2512 C CA A LYS A 1 304 ? 51.757 14.813 23.112 0.50 9.54 305 LYS A CA 1
ATOM 2513 C CA B LYS A 1 304 ? 51.753 14.814 23.111 0.50 9.58 305 LYS A CA 1
ATOM 2514 C C . LYS A 1 304 ? 52.374 14.806 21.713 1.00 9.26 305 LYS A C 1
ATOM 2515 O O . LYS A 1 304 ? 52.499 15.858 21.082 1.00 8.85 305 LYS A O 1
ATOM 2526 N N . PRO A 1 305 ? 52.794 13.623 21.224 1.00 9.22 306 PRO A N 1
ATOM 2527 C CA . PRO A 1 305 ? 53.542 13.603 19.959 1.00 9.08 306 PRO A CA 1
ATOM 2528 C C . PRO A 1 305 ? 52.910 14.375 18.792 1.00 8.32 306 PRO A C 1
ATOM 2529 O O . PRO A 1 305 ? 53.599 15.169 18.149 1.00 8.21 306 PRO A O 1
ATOM 2533 N N . PHE A 1 306 ? 51.623 14.179 18.528 1.00 7.96 307 PHE A N 1
ATOM 2534 C CA . PHE A 1 306 ? 51.013 14.851 17.369 1.00 7.75 307 PHE A CA 1
ATOM 2535 C C . PHE A 1 306 ? 50.970 16.370 17.516 1.00 7.32 307 PHE A C 1
ATOM 2536 O O . PHE A 1 306 ? 51.100 17.090 16.524 1.00 7.54 307 PHE A O 1
ATOM 2544 N N . LEU A 1 307 ? 50.823 16.859 18.745 1.00 7.40 308 LEU A N 1
ATOM 2545 C CA . LEU A 1 307 ? 50.784 18.301 18.976 1.00 7.40 308 LEU A CA 1
ATOM 2546 C C . LEU A 1 307 ? 52.183 18.913 19.013 1.00 7.46 308 LEU A C 1
ATOM 2547 O O . LEU A 1 307 ? 52.379 20.034 18.551 1.00 7.66 308 LEU A O 1
ATOM 2552 N N . ASN A 1 308 ? 53.155 18.176 19.541 1.00 7.65 309 ASN A N 1
ATOM 2553 C CA . ASN A 1 308 ? 54.546 18.621 19.490 1.00 8.09 309 ASN A CA 1
ATOM 2554 C C . ASN A 1 308 ? 55.064 18.670 18.044 1.00 7.60 309 ASN A C 1
ATOM 2555 O O . ASN A 1 308 ? 55.834 19.561 17.679 1.00 7.71 309 ASN A O 1
ATOM 2560 N N . ALA A 1 309 ? 54.633 17.719 17.220 1.00 7.49 310 ALA A N 1
ATOM 2561 C CA . ALA A 1 309 ? 54.979 17.737 15.798 1.00 7.36 310 ALA A CA 1
ATOM 2562 C C . ALA A 1 309 ? 54.393 18.983 15.116 1.00 6.97 310 ALA A C 1
ATOM 2563 O O . ALA A 1 309 ? 55.064 19.645 14.328 1.00 7.18 310 ALA A O 1
ATOM 2565 N N . TYR A 1 310 ? 53.141 19.295 15.427 1.00 7.02 311 TYR A N 1
ATOM 2566 C CA . TYR A 1 310 ? 52.478 20.511 14.951 1.00 7.13 311 TYR A CA 1
ATOM 2567 C C . TYR A 1 310 ? 53.271 21.762 15.342 1.00 6.84 311 TYR A C 1
ATOM 2568 O O . TYR A 1 310 ? 53.570 22.595 14.484 1.00 7.10 311 TYR A O 1
ATOM 2577 N N . SER A 1 311 ? 53.654 21.872 16.614 1.00 6.89 312 SER A N 1
ATOM 2578 C CA A SER A 1 311 ? 54.438 23.016 17.090 0.50 6.93 312 SER A CA 1
ATOM 2579 C CA B SER A 1 311 ? 54.423 23.029 17.073 0.50 7.39 312 SER A CA 1
ATOM 2580 C C . SER A 1 311 ? 55.745 23.161 16.325 1.00 6.98 312 SER A C 1
ATOM 2581 O O . SER A 1 311 ? 56.073 24.235 15.824 1.00 6.81 312 SER A O 1
ATOM 2586 N N . ARG A 1 312 ? 56.501 22.072 16.252 1.00 6.77 313 ARG A N 1
ATOM 2587 C CA . ARG A 1 312 ? 57.823 22.121 15.632 1.00 7.03 313 ARG A CA 1
ATOM 2588 C C . ARG A 1 312 ? 57.735 22.403 14.138 1.00 6.79 313 ARG A C 1
ATOM 2589 O O . ARG A 1 312 ? 58.581 23.112 13.594 1.00 7.20 313 ARG A O 1
ATOM 2597 N N . LEU A 1 313 ? 56.735 21.842 13.465 1.00 6.52 314 LEU A N 1
ATOM 2598 C CA . LEU A 1 313 ? 56.568 22.102 12.040 1.00 6.56 314 LEU A CA 1
ATOM 2599 C C . LEU A 1 313 ? 56.190 23.565 11.806 1.00 6.35 314 LEU A C 1
ATOM 2600 O O . LEU A 1 313 ? 56.707 24.208 10.895 1.00 6.45 314 LEU A O 1
ATOM 2605 N N . LEU A 1 314 ? 55.289 24.101 12.621 1.00 6.29 315 LEU A N 1
ATOM 2606 C CA . LEU A 1 314 ? 54.889 25.493 12.470 1.00 6.26 315 LEU A CA 1
ATOM 2607 C C . LEU A 1 314 ? 56.087 26.428 12.662 1.00 5.95 315 LEU A C 1
ATOM 2608 O O . LEU A 1 314 ? 56.302 27.339 11.859 1.00 5.99 315 LEU A O 1
ATOM 2613 N N . ILE A 1 315 ? 56.878 26.186 13.705 1.00 6.17 316 ILE A N 1
ATOM 2614 C CA . ILE A 1 315 ? 58.053 27.014 13.969 1.00 6.65 316 ILE A CA 1
ATOM 2615 C C . ILE A 1 315 ? 59.042 26.959 12.797 1.00 6.67 316 ILE A C 1
ATOM 2616 O O . ILE A 1 315 ? 59.503 27.989 12.309 1.00 6.51 316 ILE A O 1
ATOM 2621 N N . LYS A 1 316 ? 59.355 25.756 12.340 1.00 6.64 317 LYS A N 1
ATOM 2622 C CA . LYS A 1 316 ? 60.302 25.599 11.233 1.00 7.26 317 LYS A CA 1
ATOM 2623 C C . LYS A 1 316 ? 59.808 26.307 9.972 1.00 6.75 317 LYS A C 1
ATOM 2624 O O . LYS A 1 316 ? 60.571 26.998 9.287 1.00 6.89 317 LYS A O 1
ATOM 2630 N N . THR A 1 317 ? 58.520 26.151 9.683 1.00 6.48 318 THR A N 1
ATOM 2631 C CA . THR A 1 317 ? 57.953 26.678 8.447 1.00 6.77 318 THR A CA 1
ATOM 2632 C C . THR A 1 317 ? 57.927 28.200 8.476 1.00 6.68 318 THR A C 1
ATOM 2633 O O . THR A 1 317 ? 58.335 28.859 7.519 1.00 7.21 318 THR A O 1
ATOM 2637 N N . CYS A 1 318 ? 57.455 28.757 9.586 1.00 6.39 319 CYS A N 1
ATOM 2638 C CA . CYS A 1 318 ? 57.441 30.201 9.744 1.00 6.24 319 CYS A CA 1
ATOM 2639 C C . CYS A 1 318 ? 58.837 30.786 9.592 1.00 6.01 319 CYS A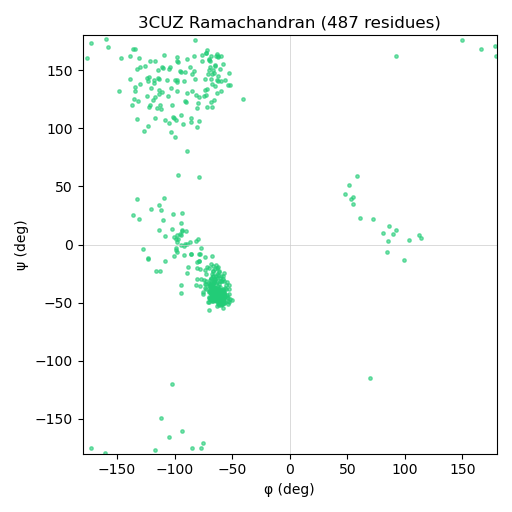 C 1
ATOM 2640 O O . CYS A 1 318 ? 59.047 31.737 8.837 1.00 6.28 319 CYS A O 1
ATOM 2643 N N . HIS A 1 319 ? 59.801 30.229 10.317 1.00 6.31 320 HIS A N 1
ATOM 2644 C CA . HIS A 1 319 ? 61.126 30.827 10.319 1.00 6.60 320 HIS A CA 1
ATOM 2645 C C . HIS A 1 319 ? 61.830 30.699 8.967 1.00 7.06 320 HIS A C 1
ATOM 2646 O O . HIS A 1 319 ? 62.585 31.591 8.591 1.00 7.17 320 HIS A O 1
ATOM 2653 N N . LYS A 1 320 ? 61.537 29.645 8.209 1.00 7.51 321 LYS A N 1
ATOM 2654 C CA A LYS A 1 320 ? 62.038 29.507 6.834 0.70 8.16 321 LYS A CA 1
ATOM 2655 C CA B LYS A 1 320 ? 62.076 29.530 6.849 0.30 7.66 321 LYS A CA 1
ATOM 2656 C C . LYS A 1 320 ? 61.649 30.725 5.997 1.00 7.37 321 LYS A C 1
ATOM 2657 O O . LYS A 1 320 ? 62.400 31.162 5.116 1.00 7.47 321 LYS A O 1
ATOM 2668 N N . ARG A 1 321 ? 60.453 31.253 6.261 1.00 6.63 322 ARG A N 1
ATOM 2669 C CA . ARG A 1 321 ? 59.885 32.358 5.488 1.00 6.66 322 ARG A CA 1
ATOM 2670 C C . ARG A 1 321 ? 60.029 33.722 6.155 1.00 6.66 322 ARG A C 1
ATOM 2671 O O . ARG A 1 321 ? 59.505 34.710 5.645 1.00 7.32 322 ARG A O 1
ATOM 2679 N N . GLY A 1 322 ? 60.746 33.792 7.276 1.00 6.54 323 GLY A N 1
ATOM 2680 C CA . GLY A 1 322 ? 60.921 35.063 7.990 1.00 6.92 323 GLY A CA 1
ATOM 2681 C C . GLY A 1 322 ? 59.680 35.558 8.720 1.00 6.64 323 GLY A C 1
ATOM 2682 O O . GLY A 1 322 ? 59.571 36.752 9.019 1.00 7.26 323 GLY A O 1
ATOM 2683 N N . ALA A 1 323 ? 58.764 34.642 9.028 1.00 6.47 324 ALA A N 1
ATOM 2684 C CA . ALA A 1 323 ? 57.525 34.958 9.733 1.00 6.50 324 ALA A CA 1
ATOM 2685 C C . ALA A 1 323 ? 57.608 34.499 11.183 1.00 6.31 324 ALA A C 1
ATOM 2686 O O . ALA A 1 323 ? 58.303 33.524 11.508 1.00 6.44 324 ALA A O 1
ATOM 2688 N N . PHE A 1 324 ? 56.882 35.199 12.051 1.00 5.94 325 PHE A N 1
ATOM 2689 C CA . PHE A 1 324 ? 56.767 34.802 13.453 1.00 6.30 325 PHE A CA 1
ATOM 2690 C C . PHE A 1 324 ? 56.016 33.478 13.616 1.00 6.36 325 PHE A C 1
ATOM 2691 O O . PHE A 1 324 ? 55.134 33.141 12.823 1.00 6.78 325 PHE A O 1
ATOM 2699 N N . ALA A 1 325 ? 56.388 32.753 14.668 1.00 6.47 326 ALA A N 1
ATOM 2700 C CA . ALA A 1 325 ? 55.748 31.513 15.090 1.00 6.76 326 ALA A CA 1
ATOM 2701 C C . ALA A 1 325 ? 55.308 31.710 16.538 1.00 6.91 326 ALA A C 1
ATOM 2702 O O . ALA A 1 325 ? 56.123 31.633 17.462 1.00 7.39 326 ALA A O 1
ATOM 2704 N N . MET A 1 326 ? 54.023 31.966 16.740 1.00 7.03 327 MET A N 1
ATOM 2705 C CA . MET A 1 326 ? 53.510 32.274 18.069 1.00 7.81 327 MET A CA 1
ATOM 2706 C C . MET A 1 326 ? 53.026 31.020 18.781 1.00 8.05 327 MET A C 1
ATOM 2707 O O . MET A 1 326 ? 52.408 30.134 18.174 1.00 8.67 327 MET A O 1
ATOM 2712 N N . GLY A 1 327 ? 53.300 30.966 20.080 1.00 8.67 328 GLY A N 1
ATOM 2713 C CA . GLY A 1 327 ? 52.845 29.882 20.934 1.00 9.30 328 GLY A CA 1
ATOM 2714 C C . GLY A 1 327 ? 51.440 30.132 21.433 1.00 9.95 328 GLY A C 1
ATOM 2715 O O . GLY A 1 327 ? 50.792 31.100 21.044 1.00 11.43 328 GLY A O 1
ATOM 2716 N N . GLY A 1 328 ? 50.977 29.250 22.308 1.00 10.09 329 GLY A N 1
ATOM 2717 C CA . GLY A 1 328 ? 49.585 29.225 22.727 1.00 10.45 329 GLY A CA 1
ATOM 2718 C C . GLY A 1 328 ? 49.251 29.997 23.988 1.00 10.33 329 GLY A C 1
ATOM 2719 O O . GLY A 1 328 ? 50.004 30.857 24.448 1.00 10.52 329 GLY A O 1
ATOM 2720 N N . MET A 1 329 ? 48.106 29.640 24.558 1.00 10.49 330 MET A N 1
ATOM 2721 C CA . MET A 1 329 ? 47.449 30.428 25.592 1.00 10.26 330 MET A CA 1
ATOM 2722 C C . MET A 1 329 ? 47.624 29.853 26.997 1.00 10.17 330 MET A C 1
ATOM 2723 O O . MET A 1 329 ? 47.453 28.650 27.211 1.00 10.87 330 MET A O 1
ATOM 2728 N N . ALA A 1 330 ? 47.952 30.732 27.944 1.00 9.81 331 ALA A N 1
ATOM 2729 C CA . ALA A 1 330 ? 47.830 30.455 29.375 1.00 10.00 331 ALA A CA 1
ATOM 2730 C C . ALA A 1 330 ? 46.652 31.290 29.876 1.00 9.93 331 ALA A C 1
ATOM 2731 O O . ALA A 1 330 ? 46.759 32.513 29.985 1.00 10.21 331 ALA A O 1
ATOM 2733 N N . ALA A 1 331 ? 45.531 30.626 30.162 1.00 10.01 332 ALA A N 1
ATOM 2734 C CA . ALA A 1 331 ? 44.251 31.298 30.423 1.00 10.22 332 ALA A CA 1
ATOM 2735 C C . ALA A 1 331 ? 43.935 31.480 31.911 1.00 10.01 332 ALA A C 1
ATOM 2736 O O . ALA A 1 331 ? 42.834 31.901 32.266 1.00 10.26 332 ALA A O 1
ATOM 2738 N N . PHE A 1 332 ? 44.896 31.172 32.778 1.00 9.99 333 PHE A N 1
ATOM 2739 C CA . PHE A 1 332 ? 44.676 31.206 34.227 1.00 10.42 333 PHE A CA 1
ATOM 2740 C C . PHE A 1 332 ? 44.349 32.611 34.712 1.00 10.70 333 PHE A C 1
ATOM 2741 O O . PHE A 1 332 ? 44.910 33.599 34.235 1.00 10.50 333 PHE A O 1
ATOM 2749 N N . ILE A 1 333 ? 43.432 32.675 35.673 1.00 11.19 334 ILE A N 1
ATOM 2750 C CA . ILE A 1 333 ? 43.070 33.913 36.343 1.00 11.94 334 ILE A CA 1
ATOM 2751 C C . ILE A 1 333 ? 43.723 33.859 37.726 1.00 12.39 334 ILE A C 1
ATOM 2752 O O . ILE A 1 333 ? 43.261 33.124 38.603 1.00 12.56 334 ILE A O 1
ATOM 2757 N N . PRO A 1 334 ? 44.822 34.611 37.920 1.00 13.21 335 PRO A N 1
ATOM 2758 C CA . PRO A 1 334 ? 45.531 34.512 39.190 1.00 13.80 335 PRO A CA 1
ATOM 2759 C C . PRO A 1 334 ? 44.806 35.251 40.302 1.00 14.35 335 PRO A C 1
ATOM 2760 O O . PRO A 1 334 ? 43.994 36.145 40.038 1.00 14.76 335 PRO A O 1
ATOM 2764 N N . SER A 1 335 ? 45.099 34.864 41.538 1.00 14.82 336 SER A N 1
ATOM 2765 C CA . SER A 1 335 ? 44.609 35.581 42.706 1.00 15.43 336 SER A CA 1
ATOM 2766 C C . SER A 1 335 ? 45.291 36.941 42.806 1.00 16.00 336 SER A C 1
ATOM 2767 O O . SER A 1 335 ? 46.419 37.119 42.339 1.00 15.90 336 SER A O 1
ATOM 2770 N N . LYS A 1 336 ? 44.600 37.896 43.423 1.00 16.83 337 LYS A N 1
ATOM 2771 C CA . LYS A 1 336 ? 45.193 39.188 43.756 1.00 17.76 337 LYS A CA 1
ATOM 2772 C C . LYS A 1 336 ? 46.297 39.045 44.807 1.00 18.58 337 LYS A C 1
ATOM 2773 O O . LYS A 1 336 ? 47.173 39.905 44.910 1.00 19.27 337 LYS A O 1
ATOM 2774 N N . ASP A 1 337 ? 46.242 37.963 45.585 1.00 19.01 338 ASP A N 1
ATOM 2775 C CA . ASP A 1 337 ? 47.271 37.646 46.574 1.00 19.20 338 ASP A CA 1
ATOM 2776 C C . ASP A 1 337 ? 48.312 36.701 45.973 1.00 19.38 338 ASP A C 1
ATOM 2777 O O . ASP A 1 337 ? 48.015 35.535 45.701 1.00 19.16 338 ASP A O 1
ATOM 2779 N N . GLU A 1 338 ? 49.528 37.211 45.777 1.00 19.67 339 GLU A N 1
ATOM 2780 C CA . GLU A 1 338 ? 50.629 36.440 45.181 1.00 20.02 339 GLU A CA 1
ATOM 2781 C C . GLU A 1 338 ? 50.912 35.118 45.899 1.00 19.59 339 GLU A C 1
ATOM 2782 O O . GLU A 1 338 ? 51.330 34.144 45.271 1.00 19.74 339 GLU A O 1
ATOM 2788 N N . GLU A 1 339 ? 50.690 35.095 47.214 1.00 19.26 340 GLU A N 1
ATOM 2789 C CA . GLU A 1 339 ? 50.947 33.908 48.033 1.00 18.84 340 GLU A CA 1
ATOM 2790 C C . GLU A 1 339 ? 50.098 32.699 47.631 1.00 18.26 340 GLU A C 1
ATOM 2791 O O . GLU A 1 339 ? 50.443 31.565 47.965 1.00 18.50 340 GLU A O 1
ATOM 2793 N N . HIS A 1 340 ? 49.000 32.940 46.916 1.00 17.42 341 HIS A N 1
ATOM 2794 C CA . HIS A 1 340 ? 48.110 31.868 46.476 1.00 16.75 341 HIS A CA 1
ATOM 2795 C C . HIS A 1 340 ? 48.338 31.420 45.027 1.00 16.01 341 HIS A C 1
ATOM 2796 O O . HIS A 1 340 ? 47.600 30.572 44.532 1.00 16.11 341 HIS A O 1
ATOM 2798 N N . ASN A 1 341 ? 49.358 31.960 44.360 1.00 15.04 342 ASN A N 1
ATOM 2799 C CA . ASN A 1 341 ? 49.547 31.729 42.923 1.00 14.46 342 ASN A CA 1
ATOM 2800 C C . ASN A 1 341 ? 50.718 30.828 42.536 1.00 14.06 342 ASN A C 1
ATOM 2801 O O . ASN A 1 341 ? 51.007 30.681 41.342 1.00 13.78 342 ASN A O 1
ATOM 2806 N N . ASN A 1 342 ? 51.370 30.208 43.518 1.00 14.03 343 ASN A N 1
ATOM 2807 C CA A ASN A 1 342 ? 52.577 29.431 43.245 0.50 14.02 343 ASN A CA 1
ATOM 2808 C CA B ASN A 1 342 ? 52.569 29.401 43.276 0.50 14.01 343 ASN A CA 1
ATOM 2809 C C . ASN A 1 342 ? 52.352 28.320 42.224 1.00 13.55 343 ASN A C 1
ATOM 2810 O O . ASN A 1 342 ? 53.132 28.190 41.281 1.00 13.24 343 ASN A O 1
ATOM 2819 N N . GLN A 1 343 ? 51.293 27.530 42.394 1.00 13.00 344 GLN A N 1
ATOM 2820 C CA A GLN A 1 343 ? 51.046 26.387 41.514 0.50 12.77 344 GLN A CA 1
ATOM 2821 C CA B GLN A 1 343 ? 51.070 26.387 41.511 0.50 12.90 344 GLN A CA 1
ATOM 2822 C C . GLN A 1 343 ? 50.772 26.845 40.082 1.00 12.37 344 GLN A C 1
ATOM 2823 O O . GLN A 1 343 ? 51.348 26.317 39.130 1.00 11.94 344 GLN A O 1
ATOM 2834 N N . VAL A 1 344 ? 49.895 27.835 39.933 1.00 12.03 345 VAL A N 1
ATOM 2835 C CA . VAL A 1 344 ? 49.563 28.362 38.608 1.00 12.16 345 VAL A CA 1
ATOM 2836 C C . VAL A 1 344 ? 50.786 28.978 37.928 1.00 11.55 345 VAL A C 1
ATOM 2837 O O . VAL A 1 344 ? 51.045 28.714 36.750 1.00 11.35 345 VAL A O 1
ATOM 2841 N N . LEU A 1 345 ? 51.544 29.794 38.653 1.00 11.41 346 LEU A N 1
ATOM 2842 C CA . LEU A 1 345 ? 52.701 30.446 38.042 1.00 11.77 346 LEU A CA 1
ATOM 2843 C C . LEU A 1 345 ? 53.804 29.442 37.703 1.00 10.98 346 LEU A C 1
ATOM 2844 O O . LEU A 1 345 ? 54.492 29.611 36.702 1.00 10.75 346 LEU A O 1
ATOM 2849 N N . ASN A 1 346 ? 53.954 28.387 38.499 1.00 10.42 347 ASN A N 1
ATOM 2850 C CA . ASN A 1 346 ? 54.891 27.315 38.147 1.00 10.19 347 ASN A CA 1
ATOM 2851 C C . ASN A 1 346 ? 54.492 26.604 36.855 1.00 9.67 347 ASN A C 1
ATOM 2852 O O . ASN A 1 346 ? 55.349 26.255 36.039 1.00 9.70 347 ASN A O 1
ATOM 2857 N N . LYS A 1 347 ? 53.194 26.381 36.681 1.00 9.59 348 LYS A N 1
ATOM 2858 C CA . LYS A 1 347 ? 52.666 25.792 35.448 1.00 9.60 348 LYS A CA 1
ATOM 2859 C C . LYS A 1 347 ? 52.908 26.716 34.249 1.00 9.66 348 LYS A C 1
ATOM 2860 O O . LYS A 1 347 ? 53.361 26.266 33.195 1.00 9.94 348 LYS A O 1
ATOM 2866 N N . VAL A 1 348 ? 52.618 28.004 34.416 1.00 9.67 349 VAL A N 1
ATOM 2867 C CA . VAL A 1 348 ? 52.857 28.988 33.359 1.00 10.06 349 VAL A CA 1
ATOM 2868 C C . VAL A 1 348 ? 54.334 29.007 32.964 1.00 9.96 349 VAL A C 1
ATOM 2869 O O . VAL A 1 348 ? 54.669 28.970 31.776 1.00 10.18 349 VAL A O 1
ATOM 2873 N N . LYS A 1 349 ? 55.216 29.042 33.959 1.00 10.02 350 LYS A N 1
ATOM 2874 C CA . LYS A 1 349 ? 56.653 29.041 33.698 1.00 10.59 3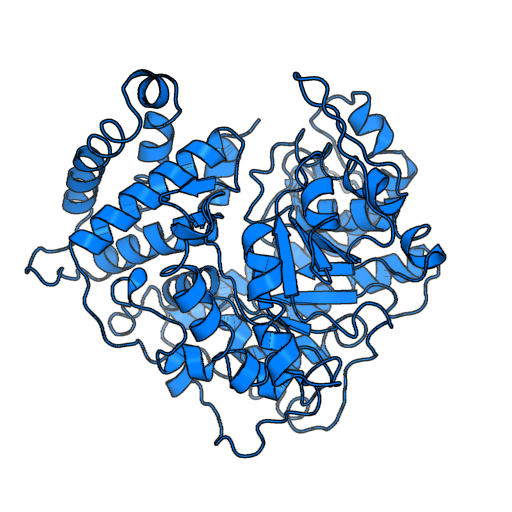50 LYS A CA 1
ATOM 2875 C C . LYS A 1 349 ? 57.085 27.798 32.925 1.00 10.16 350 LYS A C 1
ATOM 2876 O O . LYS A 1 349 ? 57.848 27.903 31.966 1.00 10.60 350 LYS A O 1
ATOM 2882 N N . ALA A 1 350 ? 56.590 26.629 33.323 1.00 10.10 351 ALA A N 1
ATOM 2883 C CA . ALA A 1 350 ? 56.945 25.390 32.630 1.00 10.13 351 ALA A CA 1
ATOM 2884 C C . ALA A 1 350 ? 56.464 25.390 31.177 1.00 10.21 351 ALA A C 1
ATOM 2885 O O . ALA A 1 350 ? 57.215 25.033 30.269 1.00 10.64 351 ALA A O 1
ATOM 2887 N N . ASP A 1 351 ? 55.216 25.793 30.965 1.00 10.16 352 ASP A N 1
ATOM 2888 C CA . ASP A 1 351 ? 54.631 25.786 29.623 1.00 10.73 352 ASP A CA 1
ATOM 2889 C C . ASP A 1 351 ? 55.288 26.807 28.707 1.00 10.05 352 ASP A C 1
ATOM 2890 O O . ASP A 1 351 ? 55.581 26.511 27.539 1.00 10.38 352 ASP A O 1
ATOM 2895 N N . LYS A 1 352 ? 55.501 28.016 29.216 1.00 9.33 353 LYS A N 1
ATOM 2896 C CA . LYS A 1 352 ? 56.120 29.059 28.399 1.00 9.18 353 LYS A CA 1
ATOM 2897 C C . LYS A 1 352 ? 57.586 28.739 28.114 1.00 8.91 353 LYS A C 1
ATOM 2898 O O . LYS A 1 352 ? 58.087 29.066 27.037 1.00 8.66 353 LYS A O 1
ATOM 2904 N N . SER A 1 353 ? 58.274 28.111 29.069 1.00 9.08 354 SER A N 1
ATOM 2905 C CA A SER A 1 353 ? 59.657 27.691 28.849 0.50 9.47 354 SER A CA 1
ATOM 2906 C CA B SER A 1 353 ? 59.654 27.681 28.855 0.50 9.55 354 SER A CA 1
ATOM 2907 C C . SER A 1 353 ? 59.739 26.663 27.716 1.00 9.71 354 SER A C 1
ATOM 2908 O O . SER A 1 353 ? 60.647 26.732 26.884 1.00 10.13 354 SER A O 1
ATOM 2913 N N . LEU A 1 354 ? 58.79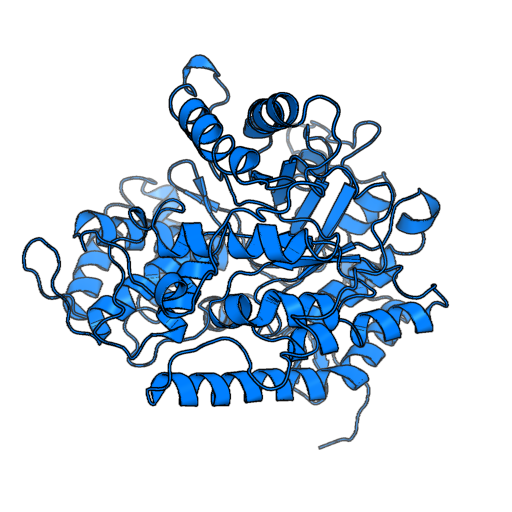4 25.720 27.689 1.00 10.07 355 LEU A N 1
ATOM 2914 C CA A LEU A 1 354 ? 58.712 24.725 26.610 0.50 10.31 355 LEU A CA 1
ATOM 2915 C CA B LEU A 1 354 ? 58.710 24.724 26.616 0.50 10.20 355 LEU A CA 1
ATOM 2916 C C . LEU A 1 354 ? 58.588 25.421 25.257 1.00 9.82 355 LEU A C 1
ATOM 2917 O O . LEU A 1 354 ? 59.298 25.089 24.307 1.00 10.15 355 LEU A O 1
ATOM 2926 N N . GLU A 1 355 ? 57.685 26.393 25.174 1.00 8.88 356 GLU A N 1
ATOM 2927 C CA . GLU A 1 355 ? 57.462 27.127 23.927 1.00 8.57 356 GLU A CA 1
ATOM 2928 C C . GLU A 1 355 ? 58.694 27.908 23.496 1.00 8.18 356 GLU A C 1
ATOM 2929 O O . GLU A 1 355 ? 59.095 27.857 22.323 1.00 8.27 356 GLU A O 1
ATOM 2935 N N . ALA A 1 356 ? 59.282 28.648 24.432 1.00 8.46 357 ALA A N 1
ATOM 2936 C CA . ALA A 1 356 ? 60.473 29.442 24.131 1.00 8.86 357 ALA A CA 1
ATOM 2937 C C . ALA A 1 356 ? 61.635 28.546 23.703 1.00 8.91 357 ALA A C 1
ATOM 2938 O O . ALA A 1 356 ? 62.336 28.838 22.730 1.00 9.02 357 ALA A O 1
ATOM 2940 N N . ASN A 1 357 ? 61.827 27.438 24.412 1.00 9.07 358 ASN A N 1
ATOM 2941 C CA . ASN A 1 357 ? 62.883 26.490 24.049 1.00 9.45 358 ASN A CA 1
ATOM 2942 C C . ASN A 1 357 ? 62.681 25.865 22.668 1.00 9.47 358 ASN A C 1
ATOM 2943 O O . ASN A 1 357 ? 63.656 25.547 21.995 1.00 10.44 358 ASN A O 1
ATOM 2948 N N . ASN A 1 358 ? 61.428 25.675 22.262 1.00 9.24 359 ASN A N 1
ATOM 2949 C CA . ASN A 1 358 ? 61.117 25.159 20.924 1.00 9.25 359 ASN A CA 1
ATOM 2950 C C . ASN A 1 358 ? 61.376 26.178 19.809 1.00 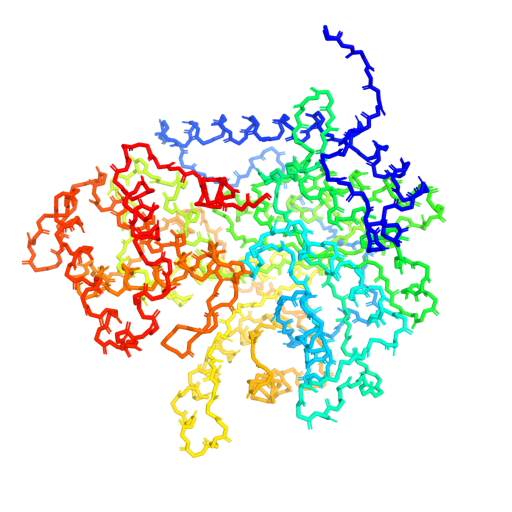8.34 359 ASN A C 1
ATOM 2951 O O . ASN A 1 358 ? 61.470 25.797 18.642 1.00 9.00 359 ASN A O 1
ATOM 2956 N N . GLY A 1 359 ? 61.455 27.463 20.157 1.00 7.75 360 GLY A N 1
ATOM 2957 C CA . GLY A 1 359 ? 61.734 28.514 19.180 1.00 7.53 360 GLY A CA 1
ATOM 2958 C C . GLY A 1 359 ? 60.598 29.484 18.906 1.00 7.20 360 GLY A C 1
ATOM 2959 O O . GLY A 1 359 ? 60.698 30.296 17.993 1.00 7.36 360 GLY A O 1
ATOM 2960 N N . HIS A 1 360 ? 59.514 29.418 19.676 1.00 7.18 361 HIS A N 1
ATOM 2961 C CA . HIS A 1 360 ? 58.412 30.370 19.498 1.00 7.11 361 HIS A CA 1
ATOM 2962 C C . HIS A 1 360 ? 58.879 31.803 19.764 1.00 6.98 361 HIS A C 1
ATOM 2963 O O . HIS A 1 360 ? 59.646 32.057 20.699 1.00 7.61 361 HIS A O 1
ATOM 2970 N N . ASP A 1 361 ? 58.387 32.736 18.958 1.00 6.95 362 ASP A N 1
ATOM 2971 C CA . ASP A 1 361 ? 58.759 34.145 19.077 1.00 6.71 362 ASP A CA 1
ATOM 2972 C C . ASP A 1 361 ? 58.001 34.873 20.176 1.00 7.16 362 ASP A C 1
ATOM 2973 O O . ASP A 1 361 ? 58.431 35.928 20.632 1.00 7.87 362 ASP A O 1
ATOM 2978 N N . GLY A 1 362 ? 56.869 34.316 20.576 1.00 7.14 363 GLY A N 1
ATOM 2979 C CA . GLY A 1 362 ? 56.034 34.908 21.598 1.00 7.45 363 GLY A CA 1
ATOM 2980 C C . GLY A 1 362 ? 54.919 33.960 21.966 1.00 7.27 363 GLY A C 1
ATOM 2981 O O . GLY A 1 362 ? 54.862 32.829 21.484 1.00 7.73 363 GLY A O 1
ATOM 2982 N N . THR A 1 363 ? 54.024 34.439 22.818 1.00 7.72 364 THR A N 1
ATOM 2983 C CA . THR A 1 363 ? 53.034 33.588 23.448 1.00 8.16 364 THR A CA 1
ATOM 2984 C C . THR A 1 363 ? 51.847 34.422 23.924 1.00 7.69 364 THR A C 1
ATOM 2985 O O . THR A 1 363 ? 51.906 35.655 23.923 1.00 7.81 364 THR A O 1
ATOM 2989 N N . TRP A 1 364 ? 50.782 33.739 24.336 1.00 7.62 365 TRP A N 1
ATOM 2990 C CA . TRP A 1 364 ? 49.518 34.372 24.716 1.00 7.54 365 TRP A CA 1
ATOM 2991 C C . TRP A 1 364 ? 49.158 34.217 26.194 1.00 7.59 365 TRP A C 1
ATOM 2992 O O . TRP A 1 364 ? 49.382 33.169 26.820 1.00 7.68 365 TRP A O 1
ATOM 3003 N N . ILE A 1 365 ? 48.558 35.281 26.721 1.00 7.41 366 ILE A N 1
ATOM 3004 C CA . ILE A 1 365 ? 47.874 35.258 28.012 1.00 8.13 366 ILE A CA 1
ATOM 3005 C C . ILE A 1 365 ? 46.492 35.889 27.848 1.00 8.18 366 ILE A C 1
ATOM 3006 O O . ILE A 1 365 ? 46.238 36.627 26.886 1.00 8.27 366 ILE A O 1
ATOM 3011 N N . ALA A 1 366 ? 45.606 35.585 28.795 1.00 9.12 367 ALA A N 1
ATOM 3012 C CA . ALA A 1 366 ? 44.251 36.137 28.823 1.00 9.92 367 ALA A CA 1
ATOM 3013 C C . ALA A 1 366 ? 44.041 37.159 29.938 1.00 10.66 367 ALA A C 1
ATOM 3014 O O . ALA A 1 366 ? 43.045 37.876 29.926 1.00 12.66 367 ALA A O 1
ATOM 3016 N N . HIS A 1 367 ? 44.960 37.221 30.898 1.00 10.73 368 HIS A N 1
ATOM 3017 C CA . HIS A 1 367 ? 44.782 38.040 32.095 1.00 11.08 368 HIS A CA 1
ATOM 3018 C C . HIS A 1 367 ? 46.058 38.828 32.388 1.00 10.95 368 HIS A C 1
ATOM 3019 O O . HIS A 1 367 ? 47.142 38.248 32.371 1.00 10.72 368 HIS A O 1
ATOM 3026 N N . PRO A 1 368 ? 45.943 40.150 32.647 1.00 11.24 369 PRO A N 1
ATOM 3027 C CA . PRO A 1 368 ? 47.151 40.959 32.887 1.00 11.37 369 PRO A CA 1
ATOM 3028 C C . PRO A 1 368 ? 48.056 40.483 34.033 1.00 11.13 369 PRO A C 1
ATOM 3029 O O . PRO A 1 368 ? 49.251 40.777 34.029 1.00 11.54 369 PRO A O 1
ATOM 3033 N N . GLY A 1 369 ? 47.492 39.761 34.999 1.00 11.06 370 GLY A N 1
ATOM 3034 C CA . GLY A 1 369 ? 48.250 39.225 36.128 1.00 11.02 370 GLY A CA 1
ATOM 3035 C C . GLY A 1 369 ? 49.257 38.134 35.790 1.00 10.76 370 GLY A C 1
ATOM 3036 O O . GLY A 1 369 ? 50.043 37.745 36.654 1.00 11.08 370 GLY A O 1
ATOM 3037 N N . LEU A 1 370 ? 49.221 37.619 34.558 1.00 10.40 371 LEU A N 1
ATOM 3038 C CA . LEU A 1 370 ? 50.231 36.662 34.088 1.00 10.32 371 LEU A CA 1
ATOM 3039 C C . LEU A 1 370 ? 51.334 37.326 33.265 1.00 9.83 371 LEU A C 1
ATOM 3040 O O . LEU A 1 370 ? 52.311 36.665 32.904 1.00 9.93 371 LEU A O 1
ATOM 3045 N N . ALA A 1 371 ? 51.186 38.615 32.961 1.00 9.70 372 ALA A N 1
ATOM 3046 C CA . ALA A 1 371 ? 52.097 39.278 32.024 1.00 9.64 372 ALA A CA 1
ATOM 3047 C C . ALA A 1 371 ? 53.551 39.260 32.488 1.00 9.62 372 ALA A C 1
ATOM 3048 O O . ALA A 1 371 ? 54.438 38.888 31.726 1.00 9.62 372 ALA A O 1
ATOM 3050 N N . ASP A 1 372 ? 53.809 39.654 33.732 1.00 10.06 373 ASP A N 1
ATOM 3051 C CA . ASP A 1 372 ? 55.199 39.779 34.178 1.00 10.40 373 ASP A CA 1
ATOM 3052 C C . ASP A 1 372 ? 55.901 38.415 34.250 1.00 10.23 373 ASP A C 1
ATOM 3053 O O . ASP A 1 372 ? 57.095 38.317 33.955 1.00 10.74 373 ASP A O 1
ATOM 3058 N N . THR A 1 373 ? 55.157 37.369 34.605 1.00 10.47 374 THR A N 1
ATOM 3059 C CA . THR A 1 373 ? 55.701 36.005 34.627 1.00 10.84 374 THR A CA 1
ATOM 3060 C C . THR A 1 373 ? 56.017 35.503 33.214 1.00 10.47 374 THR A C 1
ATOM 3061 O O . THR A 1 373 ? 57.107 34.990 32.962 1.00 10.40 374 THR A O 1
ATOM 3065 N N . ALA A 1 374 ? 55.066 35.653 32.294 1.00 10.06 375 ALA A N 1
ATOM 3066 C CA . ALA A 1 374 ? 55.272 35.217 30.906 1.00 9.90 375 ALA A CA 1
ATOM 3067 C C . ALA A 1 374 ? 56.397 36.012 30.243 1.00 9.52 375 ALA A C 1
ATOM 3068 O O . ALA A 1 374 ? 57.241 35.446 29.538 1.00 9.70 375 ALA A O 1
ATOM 3070 N N . MET A 1 375 ? 56.406 37.321 30.482 1.00 9.64 376 MET A N 1
ATOM 3071 C CA A MET A 1 375 ? 57.454 38.182 29.936 0.50 9.81 376 MET A CA 1
ATOM 3072 C CA B MET A 1 375 ? 57.449 38.205 29.968 0.50 10.36 376 MET A CA 1
ATOM 3073 C C . MET A 1 375 ? 58.829 37.760 30.459 1.00 9.99 376 MET A C 1
ATOM 3074 O O . MET A 1 375 ? 59.794 37.727 29.697 1.00 10.49 376 MET A O 1
ATOM 3083 N N . ALA A 1 376 ? 58.921 37.419 31.744 1.00 10.01 377 ALA A N 1
ATOM 3084 C CA . ALA A 1 376 ? 60.200 37.010 32.331 1.00 10.06 377 ALA A CA 1
ATOM 3085 C C . ALA A 1 376 ? 60.771 35.752 31.675 1.00 9.91 377 ALA A C 1
ATOM 3086 O O . ALA A 1 376 ? 61.976 35.673 31.435 1.00 10.29 377 ALA A O 1
ATOM 3088 N N . VAL A 1 377 ? 59.916 34.774 31.380 1.00 9.83 378 VAL A N 1
ATOM 3089 C CA . VAL A 1 377 ? 60.374 33.545 30.731 1.00 10.13 378 VAL A CA 1
ATOM 3090 C C . VAL A 1 377 ? 60.977 33.874 29.371 1.00 9.45 378 VAL A C 1
ATOM 3091 O O . VAL A 1 377 ? 62.077 33.424 29.047 1.00 9.92 378 VAL A O 1
ATOM 3095 N N . PHE A 1 378 ? 60.259 34.661 28.573 1.00 9.28 379 PHE A N 1
ATOM 3096 C CA . PHE A 1 378 ? 60.769 35.029 27.254 1.00 9.18 379 PHE A CA 1
ATOM 3097 C C . PHE A 1 378 ? 61.969 35.971 27.330 1.00 9.47 379 PHE A C 1
ATOM 3098 O O . PHE A 1 378 ? 62.919 35.808 26.566 1.00 10.15 379 PHE A O 1
ATOM 3106 N N . ASN A 1 379 ? 61.952 36.929 28.255 1.00 9.96 380 ASN A N 1
ATOM 3107 C CA . ASN A 1 379 ? 63.104 37.821 28.430 1.00 10.62 380 ASN A CA 1
ATOM 3108 C C . ASN A 1 379 ? 64.379 37.028 28.716 1.00 11.04 380 ASN A C 1
ATOM 3109 O O . ASN A 1 379 ? 65.439 37.316 28.160 1.00 11.50 380 ASN A O 1
ATOM 3114 N N . ASP A 1 380 ? 64.269 36.026 29.586 1.00 11.55 381 ASP A N 1
ATOM 3115 C CA . ASP A 1 380 ? 65.422 35.213 29.983 1.00 12.36 381 ASP A CA 1
ATOM 3116 C C . ASP A 1 380 ? 65.998 34.429 28.809 1.00 12.76 381 ASP A C 1
ATOM 3117 O O . ASP A 1 380 ? 67.212 34.421 28.593 1.00 13.21 381 ASP A O 1
ATOM 3122 N N . ILE A 1 381 ? 65.127 33.781 28.047 1.00 13.05 382 ILE A N 1
ATOM 3123 C CA . ILE A 1 381 ? 65.557 32.914 26.962 1.00 13.96 382 ILE A CA 1
ATOM 3124 C C . ILE A 1 381 ? 65.965 33.732 25.722 1.00 13.62 382 ILE A C 1
ATOM 3125 O O . ILE A 1 381 ? 66.922 33.368 25.033 1.00 14.01 382 ILE A O 1
ATOM 3130 N N . LEU A 1 382 ? 65.278 34.845 25.460 1.00 13.76 383 LEU A N 1
ATOM 3131 C CA . LEU A 1 382 ? 65.652 35.736 24.348 1.00 13.85 383 LEU A CA 1
ATOM 3132 C C . LEU A 1 382 ? 66.973 36.470 24.580 1.00 14.23 383 LEU A C 1
ATOM 3133 O O . LEU A 1 382 ? 67.723 36.716 23.637 1.00 14.02 383 LEU A O 1
ATOM 3138 N N . GLY A 1 383 ? 67.259 36.825 25.828 1.00 14.82 384 GLY A N 1
ATOM 3139 C CA . GLY A 1 383 ? 68.448 37.613 26.135 1.00 15.26 384 GLY A CA 1
ATOM 3140 C C . GLY A 1 383 ? 68.275 39.018 25.597 1.00 15.42 384 GLY A C 1
ATOM 3141 O O . GLY A 1 383 ? 67.387 39.743 26.039 1.00 16.62 384 GLY A O 1
ATOM 3142 N N . SER A 1 384 ? 69.107 39.394 24.629 1.00 14.93 385 SER A N 1
ATOM 3143 C CA . SER A 1 384 ? 68.983 40.687 23.960 1.00 14.46 385 SER A CA 1
ATOM 3144 C C . SER A 1 384 ? 68.258 40.586 22.610 1.00 13.31 385 SER A C 1
ATOM 3145 O O . SER A 1 384 ? 68.035 41.604 21.958 1.00 13.62 385 SER A O 1
ATOM 3148 N N . ARG A 1 385 ? 67.896 39.372 22.191 1.00 11.76 386 ARG A N 1
ATOM 3149 C CA . ARG A 1 385 ? 67.143 39.187 20.944 1.00 10.92 386 ARG A CA 1
ATOM 3150 C C . ARG A 1 385 ? 65.735 39.763 21.067 1.00 10.49 386 ARG A C 1
ATOM 3151 O O . ARG A 1 385 ? 65.143 39.724 22.143 1.00 11.10 386 ARG A O 1
ATOM 3159 N N . LYS A 1 386 ? 65.206 40.283 19.961 1.00 9.91 387 LYS A N 1
ATOM 3160 C CA . LYS A 1 386 ? 63.808 40.729 19.897 1.00 10.24 387 LYS A CA 1
ATOM 3161 C C . LYS A 1 386 ? 62.853 39.561 19.679 1.00 8.83 387 LYS A C 1
ATOM 3162 O O . LYS A 1 386 ? 61.690 39.613 20.086 1.00 8.75 387 LYS A O 1
ATOM 3168 N N . ASN A 1 387 ? 63.346 38.529 19.000 1.00 8.09 388 ASN A N 1
ATOM 3169 C CA . ASN A 1 387 ? 62.533 37.398 18.575 1.00 7.71 388 ASN A CA 1
ATOM 3170 C C . ASN A 1 387 ? 63.465 36.222 18.274 1.00 7.66 388 ASN A C 1
ATOM 3171 O O . ASN A 1 387 ? 64.690 36.333 18.427 1.00 8.12 388 ASN A O 1
ATOM 3176 N N . GLN A 1 388 ? 62.886 35.099 17.860 1.00 7.73 389 GLN A N 1
ATOM 3177 C CA . GLN A 1 388 ? 63.657 33.896 17.560 1.00 8.24 389 GLN A CA 1
ATOM 3178 C C . GLN A 1 388 ? 63.614 33.523 16.080 1.00 8.00 389 GLN A C 1
ATOM 3179 O O . GLN A 1 388 ? 63.684 32.341 15.734 1.00 7.99 389 GLN A O 1
ATOM 3185 N N . LEU A 1 389 ? 63.552 34.522 15.201 1.00 8.07 390 LEU A N 1
ATOM 3186 C CA . LEU A 1 389 ? 63.468 34.252 13.768 1.00 8.31 390 LEU A CA 1
ATOM 3187 C C . LEU A 1 389 ? 64.634 33.416 13.240 1.00 8.73 390 LEU A C 1
ATOM 3188 O O . LEU A 1 389 ? 64.483 32.727 12.232 1.00 8.76 390 LEU A O 1
ATOM 3193 N N . GLU A 1 390 ? 65.792 33.486 13.896 1.00 9.20 391 GLU A N 1
ATOM 3194 C CA . GLU A 1 390 ? 66.961 32.723 13.455 1.00 10.39 391 GLU A CA 1
ATOM 3195 C C . GLU A 1 390 ? 66.935 31.250 13.853 1.00 10.30 391 GLU A C 1
ATOM 3196 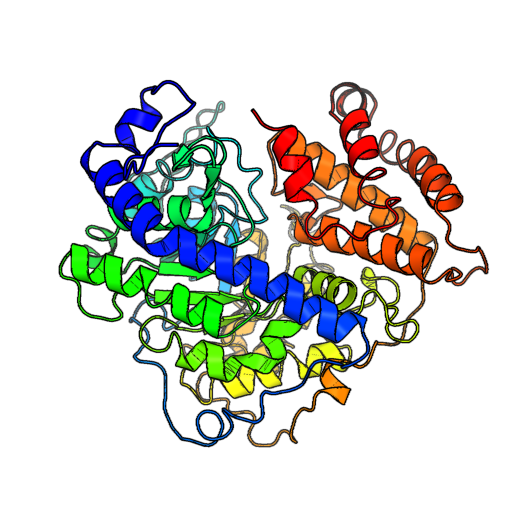O O . GLU A 1 390 ? 67.799 30.493 13.406 1.00 11.23 391 GLU A O 1
ATOM 3202 N N . VAL A 1 391 ? 65.979 30.841 14.685 1.00 10.07 392 VAL A N 1
ATOM 3203 C CA . VAL A 1 391 ? 65.874 29.444 15.116 1.00 10.44 392 VAL A CA 1
ATOM 3204 C C . VAL A 1 391 ? 65.185 28.631 14.015 1.00 9.95 392 VAL A C 1
ATOM 3205 O O . VAL A 1 391 ? 63.957 28.644 13.884 1.00 10.29 392 VAL A O 1
ATOM 3209 N N . MET A 1 392 ? 65.978 27.901 13.234 1.00 10.01 393 MET A N 1
ATOM 3210 C CA A MET A 1 392 ? 65.480 27.252 12.020 0.50 10.13 393 MET A CA 1
ATOM 3211 C CA B MET A 1 392 ? 65.460 27.256 12.024 0.50 10.10 393 MET A CA 1
ATOM 3212 C C . MET A 1 392 ? 65.021 25.809 12.229 1.00 10.03 393 MET A C 1
ATOM 3213 O O . MET A 1 392 ? 64.343 25.254 11.367 1.00 10.29 393 MET A O 1
ATOM 3222 N N . ARG A 1 393 ? 65.390 25.201 13.359 1.00 9.75 394 ARG A N 1
ATOM 3223 C CA . ARG A 1 393 ? 65.072 23.789 13.644 1.00 9.93 394 ARG A CA 1
ATOM 3224 C C . ARG A 1 393 ? 65.575 22.850 12.534 1.00 10.62 394 ARG A C 1
ATOM 3225 O O . ARG A 1 393 ? 64.968 21.819 12.243 1.00 10.65 394 ARG A O 1
ATOM 3233 N N . GLU A 1 394 ? 66.719 23.191 11.941 1.00 11.50 395 GLU A N 1
ATOM 3234 C CA . GLU A 1 394 ? 67.255 22.428 10.808 1.00 12.54 395 GLU A CA 1
ATOM 3235 C C . GLU A 1 394 ? 67.654 20.999 11.185 1.00 12.90 395 GLU A C 1
ATOM 3236 O O . GLU A 1 394 ? 67.758 20.132 10.312 1.00 13.79 395 GLU A O 1
ATOM 3242 N N . GLN A 1 395 ? 67.887 20.759 12.473 1.00 12.78 396 GLN A N 1
ATOM 3243 C CA . GLN A 1 395 ? 68.245 19.429 12.964 1.00 12.88 396 GLN A CA 1
ATOM 3244 C C . GLN A 1 395 ? 67.049 18.486 13.106 1.00 12.30 396 GLN A C 1
ATOM 3245 O O . GLN A 1 395 ? 67.239 17.281 13.268 1.00 13.20 396 GLN A O 1
ATOM 3247 N N . ASP A 1 396 ? 65.827 19.018 13.068 1.00 11.16 397 ASP A N 1
ATOM 3248 C CA . ASP A 1 396 ? 64.636 18.170 13.101 1.00 10.46 397 ASP A CA 1
ATOM 3249 C C . ASP A 1 396 ? 64.551 17.306 11.851 1.00 10.24 397 ASP A C 1
ATOM 3250 O O . ASP A 1 396 ? 64.755 17.788 10.739 1.00 10.95 397 ASP A O 1
ATOM 3255 N N . ALA A 1 397 ? 64.217 16.034 12.040 1.00 9.78 398 ALA A N 1
ATOM 3256 C CA . ALA A 1 397 ? 63.835 15.170 10.929 1.00 9.61 398 ALA A CA 1
ATOM 3257 C C . ALA A 1 397 ? 62.552 15.709 10.298 1.00 9.07 398 ALA A C 1
ATOM 3258 O O . ALA A 1 397 ? 61.833 16.507 10.915 1.00 8.73 398 ALA A O 1
ATOM 3260 N N . PRO A 1 398 ? 62.246 15.286 9.062 1.00 9.11 399 PRO A N 1
ATOM 3261 C CA . PRO A 1 398 ? 60.957 15.656 8.482 1.00 8.86 399 PRO A CA 1
ATOM 3262 C C . PRO A 1 398 ? 59.784 15.305 9.395 1.00 8.47 399 PRO A C 1
ATOM 3263 O O . PRO A 1 398 ? 59.840 14.334 10.148 1.00 9.45 399 PRO A O 1
ATOM 3267 N N . ILE A 1 399 ? 58.740 16.121 9.336 1.00 8.18 400 ILE A N 1
ATOM 3268 C CA . ILE A 1 399 ? 57.492 15.855 10.039 1.00 8.28 400 ILE A CA 1
ATOM 3269 C C . ILE A 1 399 ? 56.455 15.414 9.004 1.00 7.71 400 ILE A C 1
ATOM 3270 O O . ILE A 1 399 ? 56.252 16.072 7.974 1.00 8.23 400 ILE A O 1
ATOM 3275 N N . THR A 1 400 ? 55.827 14.277 9.276 1.00 7.48 401 THR A N 1
ATOM 3276 C CA . THR A 1 400 ? 54.947 13.622 8.315 1.00 7.64 401 THR A CA 1
ATOM 3277 C C . THR A 1 400 ? 53.483 13.706 8.726 1.00 7.09 401 THR A C 1
ATOM 3278 O O . THR A 1 400 ? 53.165 13.956 9.891 1.00 7.21 401 THR A O 1
ATOM 3282 N N . ALA A 1 401 ? 52.597 13.457 7.767 1.00 7.07 402 ALA A N 1
ATOM 3283 C CA . ALA A 1 401 ? 51.173 13.385 8.064 1.00 7.22 402 ALA A CA 1
ATOM 3284 C C . ALA A 1 401 ? 50.883 12.304 9.095 1.00 7.50 402 ALA A C 1
ATOM 3285 O O . ALA A 1 401 ? 50.076 12.523 9.991 1.00 7.49 402 ALA A O 1
ATOM 3287 N N . ASP A 1 402 ? 51.543 11.148 9.000 1.00 7.54 403 ASP A N 1
ATOM 3288 C CA . ASP A 1 402 ? 51.288 10.091 9.981 1.00 8.16 403 ASP A CA 1
ATOM 3289 C C . ASP A 1 402 ? 51.544 10.614 11.397 1.00 8.04 403 ASP A C 1
ATOM 3290 O O . ASP A 1 402 ? 50.778 10.334 12.326 1.00 8.69 403 ASP A O 1
ATOM 3295 N N . GLN A 1 403 ? 52.615 11.384 11.564 1.00 7.55 404 GLN A N 1
ATOM 3296 C CA . GLN A 1 403 ? 52.942 11.940 12.877 1.00 7.77 404 GLN A CA 1
ATOM 3297 C C . GLN A 1 403 ? 51.919 12.976 13.335 1.00 7.59 404 GLN A C 1
ATOM 3298 O O . GLN A 1 403 ? 51.505 12.981 14.494 1.00 8.04 404 GLN A O 1
ATOM 3304 N N . LEU A 1 404 ? 51.515 13.850 12.421 1.00 6.82 405 LEU A N 1
ATOM 3305 C CA . LEU A 1 404 ? 50.549 14.903 12.739 1.00 7.01 405 LEU A CA 1
ATOM 3306 C C . LEU A 1 404 ? 49.157 14.349 13.040 1.00 6.92 405 LEU A C 1
ATOM 3307 O O . LEU A 1 404 ? 48.381 14.988 13.751 1.00 7.46 405 LEU A O 1
ATOM 3312 N N . LEU A 1 405 ? 48.841 13.170 12.505 1.00 6.80 406 LEU A N 1
ATOM 3313 C CA . LEU A 1 405 ? 47.504 12.590 12.632 1.00 7.01 406 LEU A CA 1
ATOM 3314 C C . LEU A 1 405 ? 47.386 11.547 13.746 1.00 7.58 406 LEU A C 1
ATOM 3315 O O . LEU A 1 405 ? 46.290 11.066 14.009 1.00 7.68 406 LEU A O 1
ATOM 3320 N N . ALA A 1 406 ? 48.493 11.199 14.402 1.00 8.22 407 ALA A N 1
ATOM 3321 C CA . ALA A 1 406 ? 48.501 10.092 15.364 1.00 8.59 407 ALA A CA 1
ATOM 3322 C C . ALA A 1 406 ? 47.759 10.468 16.652 1.00 8.79 407 ALA A C 1
ATOM 3323 O O . ALA A 1 406 ? 48.174 11.382 17.356 1.00 8.82 407 ALA A O 1
ATOM 3325 N N . PRO A 1 407 ? 46.669 9.750 16.983 1.00 9.40 408 PRO A N 1
ATOM 3326 C CA . PRO A 1 407 ? 45.972 10.088 18.228 1.00 10.08 408 PRO A CA 1
ATOM 3327 C C . PRO A 1 407 ? 46.830 9.735 19.441 1.00 10.46 408 PRO A C 1
ATOM 3328 O O . PRO A 1 407 ? 47.537 8.726 19.423 1.00 11.66 408 PRO A O 1
ATOM 3332 N N . CYS A 1 408 ? 46.787 10.567 20.476 1.00 10.74 409 CYS A N 1
ATOM 3333 C CA . CYS A 1 408 ? 47.637 10.372 21.648 1.00 10.73 409 CYS A CA 1
ATOM 3334 C C . CYS A 1 408 ? 47.035 9.376 22.630 1.00 11.10 409 CYS A C 1
ATOM 3335 O O . CYS A 1 408 ? 45.838 9.082 22.580 1.00 11.44 409 CYS A O 1
ATOM 3338 N N . ASP A 1 409 ? 47.885 8.863 23.519 1.00 11.61 410 ASP A N 1
ATOM 3339 C CA . ASP A 1 409 ? 47.459 7.977 24.597 1.00 12.14 410 ASP A CA 1
ATOM 3340 C C . ASP A 1 409 ? 46.632 8.740 25.622 1.00 11.90 410 ASP A C 1
ATOM 3341 O O . ASP A 1 409 ? 46.737 9.959 25.751 1.00 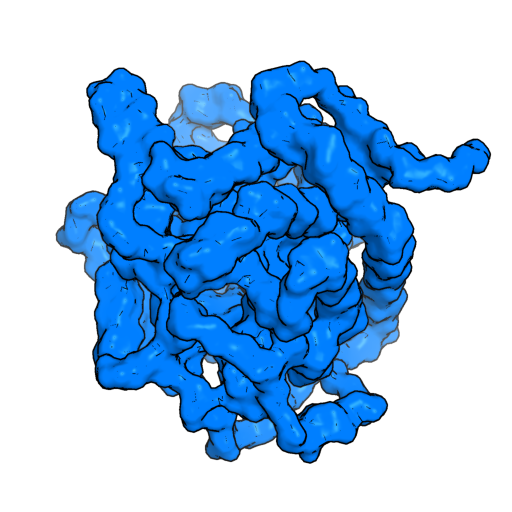12.18 410 ASP A O 1
ATOM 3346 N N . GLY A 1 410 ? 45.823 7.994 26.365 1.00 12.14 411 GLY A N 1
ATOM 3347 C CA . GLY A 1 410 ? 45.032 8.553 27.448 1.00 11.86 411 GLY A CA 1
ATOM 3348 C C . GLY A 1 410 ? 43.743 7.785 27.641 1.00 11.82 411 GLY A C 1
ATOM 3349 O O . GLY A 1 410 ? 43.436 6.868 26.883 1.00 12.66 411 GLY A O 1
ATOM 3350 N N . GLU A 1 411 ? 42.991 8.177 28.662 1.00 11.06 412 GLU A N 1
ATOM 3351 C CA . GLU A 1 411 ? 41.732 7.532 29.009 1.00 10.85 412 GLU A CA 1
ATOM 3352 C C . GLU A 1 411 ? 40.550 8.449 28.698 1.00 10.21 412 GLU A C 1
ATOM 3353 O O . GLU A 1 411 ? 40.681 9.673 28.713 1.00 10.20 412 GLU A O 1
ATOM 3359 N N . ARG A 1 412 ? 39.404 7.833 28.414 1.00 10.42 413 ARG A N 1
ATOM 3360 C CA . ARG A 1 412 ? 38.122 8.526 28.306 1.00 10.28 413 ARG A CA 1
ATOM 3361 C C . ARG A 1 412 ? 37.422 8.304 29.639 1.00 10.30 413 ARG A C 1
ATOM 3362 O O . ARG A 1 412 ? 36.976 7.191 29.917 1.00 10.85 413 ARG A O 1
ATOM 3370 N N . THR A 1 413 ? 37.342 9.334 30.475 1.00 10.03 414 THR A N 1
ATOM 3371 C CA . THR A 1 413 ? 36.889 9.140 31.853 1.00 10.34 414 THR A CA 1
ATOM 3372 C C . THR A 1 413 ? 35.569 9.826 32.154 1.00 10.40 414 THR A C 1
ATOM 3373 O O . THR A 1 413 ? 35.236 10.869 31.579 1.00 10.20 414 THR A O 1
ATOM 3377 N N . GLU A 1 414 ? 34.826 9.235 33.082 1.00 10.45 415 GLU A N 1
ATOM 3378 C CA . GLU A 1 414 ? 33.578 9.820 33.530 1.00 10.95 415 GLU A CA 1
ATOM 3379 C C . GLU A 1 414 ? 33.806 11.203 34.143 1.00 10.96 415 GLU A C 1
ATOM 3380 O O . GLU A 1 414 ? 33.042 12.131 33.882 1.00 11.08 415 GLU A O 1
ATOM 3386 N N . GLU A 1 415 ? 34.858 11.342 34.945 1.00 11.29 416 GLU A N 1
ATOM 3387 C CA . GLU A 1 415 ? 35.196 12.629 35.539 1.00 11.72 416 GLU A CA 1
ATOM 3388 C C . GLU A 1 415 ? 35.420 13.684 34.456 1.00 11.32 416 GLU A C 1
ATOM 3389 O O . GLU A 1 415 ? 34.907 14.798 34.556 1.00 11.33 416 GLU A O 1
ATOM 3395 N N . GLY A 1 416 ? 36.186 13.329 33.427 1.00 11.17 417 GLY A N 1
ATOM 3396 C CA . GLY A 1 416 ? 36.447 14.240 32.315 1.00 10.92 417 GLY A CA 1
ATOM 3397 C C . GLY A 1 416 ? 35.179 14.629 31.576 1.00 10.78 417 GLY A C 1
ATOM 3398 O O . GLY A 1 416 ? 34.976 15.798 31.240 1.00 10.68 417 GLY A O 1
ATOM 3399 N N . MET A 1 417 ? 34.318 13.649 31.325 1.00 10.76 418 MET A N 1
ATOM 3400 C CA . MET A 1 417 ? 33.061 13.896 30.623 1.00 11.07 418 MET A CA 1
ATOM 3401 C C . MET A 1 417 ? 32.162 14.839 31.410 1.00 10.64 418 MET A C 1
ATOM 3402 O O . MET A 1 417 ? 31.590 15.775 30.848 1.00 10.57 418 MET A O 1
ATOM 3407 N N . ARG A 1 418 ? 32.033 14.593 32.711 1.00 10.55 419 ARG A N 1
ATOM 3408 C CA . ARG A 1 418 ? 31.213 15.456 33.553 1.00 10.87 419 ARG A CA 1
ATOM 3409 C C . ARG A 1 418 ? 31.775 16.878 33.614 1.00 10.62 419 ARG A C 1
ATOM 3410 O O . ARG A 1 418 ? 31.020 17.846 33.572 1.00 10.65 419 ARG A O 1
ATOM 3418 N N . ALA A 1 419 ? 33.097 17.002 33.701 1.00 10.72 420 ALA A N 1
ATOM 3419 C CA . ALA A 1 419 ? 33.747 18.314 33.691 1.00 10.87 420 ALA A CA 1
ATOM 3420 C C . ALA A 1 419 ? 33.490 19.049 32.377 1.00 10.77 420 ALA A C 1
ATOM 3421 O O . ALA A 1 419 ? 33.210 20.248 32.385 1.00 11.12 420 ALA A O 1
ATOM 3423 N N . ASN A 1 420 ? 33.580 18.336 31.255 1.00 10.57 421 ASN A N 1
ATOM 3424 C CA . ASN A 1 420 ? 33.260 18.919 29.946 1.00 10.41 421 ASN A CA 1
ATOM 3425 C C . ASN A 1 420 ? 31.844 19.474 29.911 1.00 10.36 421 ASN A C 1
ATOM 3426 O O . ASN A 1 420 ? 31.600 20.551 29.373 1.00 10.25 421 ASN A O 1
ATOM 3431 N N . ILE A 1 421 ? 30.905 18.735 30.488 1.00 10.41 422 ILE A N 1
ATOM 3432 C CA . ILE A 1 421 ? 29.521 19.193 30.544 1.00 10.76 422 ILE A CA 1
ATOM 3433 C C . ILE A 1 421 ? 29.416 20.470 31.381 1.00 10.60 422 ILE A C 1
ATOM 3434 O O . ILE A 1 421 ? 28.814 21.449 30.939 1.00 10.71 422 ILE A O 1
ATOM 3439 N N . ARG A 1 422 ? 30.009 20.481 32.572 1.00 10.71 423 ARG A N 1
ATOM 3440 C CA . ARG A 1 422 ? 29.915 21.662 33.434 1.00 10.97 423 ARG A CA 1
ATOM 3441 C C . ARG A 1 422 ? 30.536 22.905 32.800 1.00 10.64 423 ARG A C 1
ATOM 3442 O O . ARG A 1 422 ? 29.970 23.995 32.872 1.00 10.83 423 ARG A O 1
ATOM 3450 N N . VAL A 1 423 ? 31.708 22.749 32.195 1.00 10.50 424 VAL A N 1
ATOM 3451 C CA . VAL A 1 423 ? 32.394 23.885 31.596 1.00 10.56 424 VAL A CA 1
ATOM 3452 C C . VAL A 1 423 ? 31.620 24.389 30.372 1.00 10.50 424 VAL A C 1
ATOM 3453 O O . VAL A 1 423 ? 31.375 25.588 30.244 1.00 10.62 424 VAL A O 1
ATOM 3457 N N . ALA A 1 424 ? 31.215 23.477 29.491 1.00 10.18 425 ALA A N 1
ATOM 3458 C CA . ALA A 1 424 ? 30.505 23.864 28.267 1.00 10.47 425 ALA A CA 1
ATOM 3459 C C . ALA A 1 424 ? 29.173 24.541 28.574 1.00 10.26 425 ALA A C 1
ATOM 3460 O O . ALA A 1 424 ? 28.847 25.564 27.971 1.00 10.21 425 ALA A O 1
ATOM 3462 N N . VAL A 1 425 ? 28.405 23.986 29.509 1.00 10.39 426 VAL A N 1
ATOM 3463 C CA . VAL A 1 425 ? 27.118 24.581 29.870 1.00 10.65 426 VAL A CA 1
ATOM 3464 C C . VAL A 1 425 ? 27.307 25.973 30.471 1.00 10.44 426 VAL A C 1
ATOM 3465 O O . VAL A 1 425 ? 26.582 26.904 30.126 1.00 10.73 426 VAL A O 1
ATOM 3469 N N . GLN A 1 426 ? 28.280 26.128 31.362 1.00 10.47 427 GLN A N 1
ATOM 3470 C CA . GLN A 1 426 ? 28.533 27.442 31.941 1.00 10.54 427 GLN A CA 1
ATOM 3471 C C . GLN A 1 426 ? 29.035 28.441 30.900 1.00 10.12 427 GLN A C 1
ATOM 3472 O O . GLN A 1 426 ? 28.665 29.615 30.945 1.00 10.40 427 GLN A O 1
ATOM 3478 N N . TYR A 1 427 ? 29.848 27.984 29.949 1.00 9.74 428 TYR A N 1
ATOM 3479 C CA . TYR A 1 427 ? 30.276 28.865 28.867 1.00 9.55 428 TYR A CA 1
ATOM 3480 C C . TYR A 1 427 ? 29.078 29.332 28.037 1.00 9.64 428 TYR A C 1
ATOM 3481 O O . TYR A 1 427 ? 28.904 30.527 27.793 1.00 9.65 428 TYR A O 1
ATOM 3490 N N . ILE A 1 428 ? 28.266 28.376 27.603 1.00 9.86 429 ILE A N 1
ATOM 3491 C CA . ILE A 1 428 ? 27.095 28.666 26.774 1.00 10.53 429 ILE A CA 1
ATOM 3492 C C . ILE A 1 428 ? 26.110 29.597 27.486 1.00 10.37 429 ILE A C 1
ATOM 3493 O O . ILE A 1 428 ? 25.564 30.508 26.864 1.00 10.29 429 ILE A O 1
ATOM 3498 N N . GLU A 1 429 ? 25.899 29.387 28.787 1.00 10.60 430 GLU A N 1
ATOM 3499 C CA . GLU A 1 429 ? 24.982 30.235 29.554 1.00 10.86 430 GLU A CA 1
ATOM 3500 C C . GLU A 1 429 ? 25.432 31.694 29.522 1.00 10.83 430 GLU A C 1
ATOM 3501 O O . GLU A 1 429 ? 24.615 32.603 29.350 1.00 11.64 430 GLU A O 1
ATOM 3507 N N . ALA A 1 430 ? 26.734 31.912 29.677 1.00 10.99 431 ALA A N 1
ATOM 3508 C CA . ALA A 1 430 ? 27.298 33.260 29.623 1.00 11.07 431 ALA A CA 1
ATOM 3509 C C . ALA A 1 430 ? 27.194 33.846 28.215 1.00 10.86 431 ALA A C 1
ATOM 3510 O O . ALA A 1 430 ? 26.827 35.009 28.046 1.00 11.17 431 ALA A O 1
ATOM 3512 N N . TRP A 1 431 ? 27.522 33.034 27.214 1.00 10.81 432 TRP A N 1
ATOM 3513 C CA . TRP A 1 431 ? 27.520 33.454 25.807 1.00 10.82 432 TRP A CA 1
ATOM 3514 C C . TRP A 1 431 ? 26.139 33.923 25.359 1.00 11.40 432 TRP A C 1
ATOM 3515 O O . TRP A 1 431 ? 26.003 35.007 24.782 1.00 11.27 432 TRP A O 1
ATOM 3526 N N . ILE A 1 432 ? 25.109 33.125 25.640 1.00 12.14 433 ILE A N 1
ATOM 3527 C CA . ILE A 1 432 ? 23.748 33.499 25.250 1.00 13.39 433 ILE A CA 1
ATOM 3528 C C . ILE A 1 432 ? 23.241 34.707 26.048 1.00 13.43 433 ILE A C 1
ATOM 3529 O O . ILE A 1 432 ? 22.270 35.344 25.634 1.00 14.70 433 ILE A O 1
ATOM 3534 N N . SER A 1 433 ? 23.896 35.020 27.170 1.00 13.71 434 SER A N 1
ATOM 3535 C CA . SER A 1 433 ? 23.621 36.238 27.939 1.00 14.07 434 SER A CA 1
ATOM 3536 C C . SER A 1 433 ? 24.470 37.430 27.481 1.00 14.08 434 SER A C 1
ATOM 3537 O O . SER A 1 433 ? 24.373 38.516 28.057 1.00 14.66 434 SER A O 1
ATOM 3540 N N . GLY A 1 434 ? 25.314 37.223 26.468 1.00 13.93 435 GLY A N 1
ATOM 3541 C CA . GLY A 1 434 ? 26.101 38.298 25.865 1.00 13.83 435 GLY A CA 1
ATOM 3542 C C . GLY A 1 434 ? 27.572 38.361 26.252 1.00 13.52 435 GLY A C 1
ATOM 3543 O O . GLY A 1 434 ? 28.261 39.290 25.842 1.00 13.41 435 GLY A O 1
ATOM 3544 N N . ASN A 1 435 ? 28.059 37.396 27.038 1.00 13.40 436 ASN A N 1
ATOM 3545 C CA . ASN A 1 435 ? 29.470 37.358 27.443 1.00 13.09 436 ASN A CA 1
ATOM 3546 C C . ASN A 1 435 ? 30.172 36.108 26.924 1.00 12.29 436 ASN A C 1
ATOM 3547 O O . ASN A 1 435 ? 29.930 35.004 27.407 1.00 12.17 436 ASN A O 1
ATOM 3552 N N . GLY A 1 436 ? 31.061 36.296 25.953 1.00 11.56 437 GLY A N 1
ATOM 3553 C CA . GLY A 1 436 ? 31.807 35.190 25.356 1.00 11.20 437 GLY A CA 1
ATOM 3554 C C . GLY A 1 436 ? 33.202 34.962 25.921 1.00 10.75 437 GLY A C 1
ATOM 3555 O O . GLY A 1 436 ? 33.926 34.105 25.423 1.00 10.26 437 GLY A O 1
ATOM 3556 N N . CYS A 1 437 ? 33.581 35.714 26.954 1.00 11.06 438 CYS A N 1
ATOM 3557 C CA . CYS A 1 437 ? 34.893 35.579 27.587 1.00 11.34 438 CYS A CA 1
ATOM 3558 C C . CYS A 1 437 ? 34.639 35.386 29.077 1.00 11.51 438 CYS A C 1
ATOM 3559 O O . CYS A 1 437 ? 34.427 36.353 29.808 1.00 12.37 438 CYS A O 1
ATOM 3562 N N . VAL A 1 438 ? 34.660 34.127 29.505 1.00 11.49 439 VAL A N 1
ATOM 3563 C CA . VAL A 1 438 ? 33.967 33.696 30.718 1.00 11.60 439 VAL A CA 1
ATOM 3564 C C . VAL A 1 438 ? 34.916 33.055 31.736 1.00 11.53 439 VAL A C 1
ATOM 3565 O O . VAL A 1 438 ? 35.524 32.033 31.435 1.00 11.21 439 VAL A O 1
ATOM 3569 N N . PRO A 1 439 ? 35.040 33.643 32.946 1.00 11.84 440 PRO A N 1
ATOM 3570 C CA . PRO A 1 439 ? 35.758 32.955 34.021 1.00 11.83 440 PRO A CA 1
ATOM 3571 C C . PRO A 1 439 ? 35.008 31.711 34.487 1.00 11.28 440 PRO A C 1
ATOM 3572 O O . PRO A 1 439 ? 33.868 31.809 34.955 1.00 11.51 440 PRO A O 1
ATOM 3576 N N . ILE A 1 440 ? 35.636 30.550 34.327 1.00 10.92 441 ILE A N 1
ATOM 3577 C CA . ILE A 1 440 ? 35.065 29.285 34.773 1.00 11.28 441 ILE A CA 1
ATOM 3578 C C . ILE A 1 440 ? 36.173 28.468 35.436 1.00 10.89 441 ILE A C 1
ATOM 3579 O O . ILE A 1 440 ? 37.193 28.171 34.805 1.00 10.61 441 ILE A O 1
ATOM 3584 N N . TYR A 1 441 ? 35.981 28.131 36.712 1.00 11.00 442 TYR A N 1
ATOM 3585 C CA . TYR A 1 441 ? 36.955 27.351 37.485 1.00 11.35 442 TYR A CA 1
ATOM 3586 C C . TYR A 1 441 ? 38.382 27.892 37.346 1.00 11.20 442 TYR A C 1
ATOM 3587 O O . TYR A 1 441 ? 39.336 27.131 37.167 1.00 11.84 442 TYR A O 1
ATOM 3596 N N . GLY A 1 442 ? 38.517 29.212 37.423 1.00 10.80 443 GLY A N 1
ATOM 3597 C CA . GLY A 1 442 ? 39.827 29.852 37.454 1.00 10.63 443 GLY A CA 1
ATOM 3598 C C . GLY A 1 442 ? 40.508 30.027 36.108 1.00 10.30 443 GLY A C 1
ATOM 3599 O O . GLY A 1 442 ? 41.682 30.387 36.062 1.00 10.63 443 GLY A O 1
ATOM 3600 N N . LEU A 1 443 ? 39.776 29.777 35.020 1.00 10.09 444 LEU A N 1
ATOM 3601 C CA . LEU A 1 443 ? 40.277 29.954 33.657 1.00 10.26 444 LEU A CA 1
ATOM 3602 C C . LEU A 1 443 ? 39.380 30.909 32.888 1.00 10.10 444 LEU A C 1
ATOM 3603 O O . LEU A 1 443 ? 38.153 30.851 33.010 1.00 10.29 444 LEU A O 1
ATOM 3608 N N . MET A 1 444 ? 39.990 31.769 32.075 1.00 10.04 445 MET A N 1
ATOM 3609 C CA . MET A 1 444 ? 39.245 32.638 31.176 1.00 10.55 445 MET A CA 1
ATOM 3610 C C . MET A 1 444 ? 38.977 31.856 29.894 1.00 10.30 445 MET A C 1
ATOM 3611 O O . MET A 1 444 ? 39.886 31.642 29.086 1.00 11.36 445 MET A O 1
ATOM 3616 N N . GLU A 1 445 ? 37.733 31.416 29.730 1.00 10.12 446 GLU A N 1
ATOM 3617 C CA . GLU A 1 445 ? 37.359 30.522 28.637 1.00 10.30 446 GLU A CA 1
ATOM 3618 C C . GLU A 1 445 ? 36.705 31.271 27.483 1.00 9.99 446 GLU A C 1
ATOM 3619 O O . GLU A 1 445 ? 35.919 32.200 27.692 1.00 10.07 446 GLU A O 1
ATOM 3625 N N . ASP A 1 446 ? 37.037 30.853 26.263 1.00 9.69 447 ASP A N 1
ATOM 3626 C CA . ASP A 1 446 ? 36.332 31.315 25.070 1.00 9.69 447 ASP A CA 1
ATOM 3627 C C . ASP A 1 446 ? 35.641 30.142 24.382 1.00 9.05 447 ASP A C 1
ATOM 3628 O O . ASP A 1 446 ? 35.659 29.014 24.890 1.00 9.14 447 ASP A O 1
ATOM 3633 N N . ALA A 1 447 ? 35.014 30.406 23.236 1.00 8.66 448 ALA A N 1
ATOM 3634 C CA . ALA A 1 447 ? 34.115 29.421 22.635 1.00 8.69 448 ALA A CA 1
ATOM 3635 C C . ALA A 1 447 ? 34.788 28.091 22.322 1.00 8.19 448 ALA A C 1
ATOM 3636 O O . ALA A 1 447 ? 34.136 27.053 22.393 1.00 8.54 448 ALA A O 1
ATOM 3638 N N . ALA A 1 448 ? 36.080 28.108 21.994 1.00 8.03 449 ALA A N 1
ATOM 3639 C CA . ALA A 1 448 ? 36.768 26.873 21.636 1.00 8.31 449 ALA A CA 1
ATOM 3640 C C . ALA A 1 448 ? 36.735 25.842 22.763 1.00 8.40 449 ALA A C 1
ATOM 3641 O O . ALA A 1 448 ? 36.735 24.645 22.491 1.00 8.34 449 ALA A O 1
ATOM 3643 N N . THR A 1 449 ? 36.720 26.289 24.016 1.00 8.88 450 THR A N 1
ATOM 3644 C CA . THR A 1 449 ? 36.634 25.348 25.134 1.00 9.46 450 THR A CA 1
ATOM 3645 C C . THR A 1 449 ? 35.305 24.599 25.119 1.00 9.13 450 THR A C 1
ATOM 3646 O O . THR A 1 449 ? 35.268 23.385 25.328 1.00 9.50 450 THR A O 1
ATOM 3650 N N . ALA A 1 450 ? 34.214 25.316 24.871 1.00 9.02 451 ALA A N 1
ATOM 3651 C CA . ALA A 1 450 ? 32.910 24.672 24.753 1.00 9.09 451 ALA A CA 1
ATOM 3652 C C . ALA A 1 450 ? 32.868 23.755 23.529 1.00 8.73 451 ALA A C 1
ATOM 3653 O O . ALA A 1 450 ? 32.274 22.676 23.580 1.00 8.96 451 ALA A O 1
ATOM 3655 N N . GLU A 1 451 ? 33.500 24.178 22.434 1.00 8.46 452 GLU A N 1
ATOM 3656 C CA . GLU A 1 451 ? 33.525 23.380 21.209 1.00 8.09 452 GLU A CA 1
ATOM 3657 C C . GLU A 1 451 ? 34.212 22.031 21.401 1.00 7.91 452 GLU A C 1
ATOM 3658 O O . GLU A 1 451 ? 33.654 21.003 21.031 1.00 7.87 452 GLU A O 1
ATOM 3664 N N . ILE A 1 452 ? 35.416 22.021 21.968 1.00 7.94 453 ILE A N 1
ATOM 3665 C CA . ILE A 1 452 ? 36.096 20.742 22.188 1.00 8.38 453 ILE A CA 1
ATOM 3666 C C . ILE A 1 452 ? 35.310 19.873 23.177 1.00 8.39 453 ILE A C 1
ATOM 3667 O O . ILE A 1 452 ? 35.216 18.660 23.002 1.00 8.65 453 ILE A O 1
ATOM 3672 N N . SER A 1 453 ? 34.727 20.496 24.196 1.00 8.65 454 SER A N 1
ATOM 3673 C CA . SER A 1 453 ? 33.972 19.751 25.200 1.00 9.34 454 SER A CA 1
ATOM 3674 C C . SER A 1 453 ? 32.794 18.982 24.583 1.00 9.42 454 SER A C 1
ATOM 3675 O O . SER A 1 453 ? 32.636 17.779 24.821 1.00 10.30 454 SER A O 1
ATOM 3678 N N . ARG A 1 454 ? 31.978 19.663 23.782 1.00 9.09 455 ARG A N 1
ATOM 3679 C CA . ARG A 1 454 ? 30.809 19.016 23.174 1.00 9.31 455 ARG A CA 1
ATOM 3680 C C . ARG A 1 454 ? 31.200 18.060 22.044 1.00 8.92 455 ARG A C 1
ATOM 3681 O O . ARG A 1 454 ? 30.564 17.028 21.846 1.00 9.82 455 ARG A O 1
ATOM 3689 N N . THR A 1 455 ? 32.256 18.401 21.314 1.00 8.27 456 THR A N 1
ATOM 3690 C CA . THR A 1 455 ? 32.672 17.611 20.158 1.00 8.23 456 THR A CA 1
ATOM 3691 C C . THR A 1 455 ? 33.329 16.291 20.576 1.00 8.00 456 THR A C 1
ATOM 3692 O O . THR A 1 455 ? 33.116 15.259 19.944 1.00 8.32 456 THR A O 1
ATOM 3696 N N . SER A 1 456 ? 34.107 16.318 21.657 1.00 8.15 457 SER A N 1
ATOM 3697 C CA . SER A 1 456 ? 34.674 15.087 22.204 1.00 8.34 457 SER A CA 1
ATOM 3698 C C . SER A 1 456 ? 33.566 14.111 22.612 1.00 8.43 457 SER A C 1
ATOM 3699 O O . SER A 1 456 ? 33.620 12.928 22.275 1.00 8.56 457 SER A O 1
ATOM 3702 N N . ILE A 1 457 ? 32.556 14.606 23.322 1.00 8.56 458 ILE A N 1
ATOM 3703 C CA . ILE A 1 457 ? 31.446 13.747 23.731 1.00 9.05 458 ILE A CA 1
ATOM 3704 C C . ILE A 1 457 ? 30.722 13.199 22.496 1.00 8.74 458 ILE A C 1
ATOM 3705 O O . ILE A 1 457 ? 30.413 12.008 22.436 1.00 8.61 458 ILE A O 1
ATOM 3710 N N . TRP A 1 458 ? 30.472 14.050 21.504 1.00 8.71 459 TRP A N 1
ATOM 3711 C CA . TRP A 1 458 ? 29.857 13.593 20.261 1.00 8.60 459 TRP A CA 1
ATOM 3712 C C . TRP A 1 458 ? 30.646 12.440 19.637 1.00 8.40 459 TRP A C 1
ATOM 3713 O O . TRP A 1 458 ? 30.066 11.457 19.176 1.00 8.79 459 TRP A O 1
ATOM 3724 N N . GLN A 1 459 ? 31.969 12.565 19.618 1.00 8.25 460 GLN A N 1
ATOM 3725 C CA . GLN A 1 459 ? 32.824 11.549 19.018 1.00 8.23 460 GLN A CA 1
ATOM 3726 C C . GLN A 1 459 ? 32.676 10.208 19.741 1.00 8.33 460 GLN A C 1
ATOM 3727 O O . GLN A 1 459 ? 32.623 9.160 19.106 1.00 8.64 460 GLN A O 1
ATOM 3733 N N . TRP A 1 460 ? 32.638 10.245 21.070 1.00 8.35 461 TRP A N 1
ATOM 3734 C CA . TRP A 1 460 ? 32.489 9.023 21.861 1.00 8.64 461 TRP A CA 1
ATOM 3735 C C . TRP A 1 460 ? 31.127 8.362 21.629 1.00 8.92 461 TRP A C 1
ATOM 3736 O O . TRP A 1 460 ? 31.033 7.135 21.549 1.00 9.56 461 TRP A O 1
ATOM 3747 N N . ILE A 1 461 ? 30.076 9.170 21.514 1.00 9.03 462 ILE A N 1
ATOM 3748 C CA . ILE A 1 461 ? 28.743 8.644 21.197 1.00 9.55 462 ILE A CA 1
ATOM 3749 C C . ILE A 1 461 ? 28.749 8.030 19.797 1.00 9.33 462 ILE A C 1
ATOM 3750 O O . ILE A 1 461 ? 28.280 6.907 19.593 1.00 9.69 462 ILE A O 1
ATOM 3755 N N . HIS A 1 462 ? 29.299 8.766 18.834 1.00 9.18 463 HIS A N 1
ATOM 3756 C CA . HIS A 1 462 ? 29.240 8.360 17.431 1.00 9.41 463 HIS A CA 1
ATOM 3757 C C . HIS A 1 462 ? 29.910 7.007 17.199 1.00 9.62 463 HIS A C 1
ATOM 3758 O O . HIS A 1 462 ? 29.372 6.151 16.489 1.00 10.33 463 HIS A O 1
ATOM 3765 N N . HIS A 1 463 ? 31.081 6.816 17.805 1.00 9.61 464 HIS A N 1
ATOM 3766 C CA . HIS A 1 463 ? 31.839 5.575 17.653 1.00 9.86 464 HIS A CA 1
ATOM 3767 C C . HIS A 1 463 ? 31.554 4.542 18.746 1.00 10.16 464 HIS A C 1
ATOM 3768 O O . HIS A 1 463 ? 32.260 3.536 18.852 1.00 10.71 464 HIS A O 1
ATOM 3775 N N . GLN A 1 464 ? 30.501 4.783 19.526 1.00 10.36 465 GLN A N 1
ATOM 3776 C CA . GLN A 1 464 ? 30.020 3.829 20.530 1.00 11.02 465 GLN A CA 1
ATOM 3777 C C . GLN A 1 464 ? 31.156 3.373 21.448 1.00 10.80 465 GLN A C 1
ATOM 3778 O O . GLN A 1 464 ? 31.374 2.179 21.669 1.00 11.54 465 GLN A O 1
ATOM 3784 N N . LYS A 1 465 ? 31.872 4.354 21.985 1.00 10.64 466 LYS A N 1
ATOM 3785 C CA . LYS A 1 465 ? 33.018 4.096 22.844 1.00 10.86 466 LYS A CA 1
ATOM 3786 C C . LYS A 1 465 ? 32.595 3.927 24.293 1.00 11.18 466 LYS A C 1
ATOM 3787 O O . LYS A 1 465 ? 31.591 4.485 24.733 1.00 12.11 466 LYS A O 1
ATOM 3793 N N . THR A 1 466 ? 33.393 3.168 25.038 1.00 11.57 467 THR A N 1
ATOM 3794 C CA . THR A 1 466 ? 33.200 3.023 26.473 1.00 12.24 467 THR A CA 1
ATOM 3795 C C . THR A 1 466 ? 34.074 4.010 27.232 1.00 11.89 467 THR A C 1
ATOM 3796 O O . THR A 1 466 ? 35.172 4.353 26.791 1.00 12.37 467 THR A O 1
ATOM 3800 N N . LEU A 1 467 ? 33.598 4.447 28.391 1.00 11.58 468 LEU A N 1
ATOM 3801 C CA . LEU A 1 467 ? 34.463 5.136 29.338 1.00 11.40 468 LEU A CA 1
ATOM 3802 C C . LEU A 1 467 ? 35.400 4.110 29.971 1.00 11.53 468 LEU A C 1
ATOM 3803 O O . LEU A 1 467 ? 35.171 2.899 29.875 1.00 11.53 468 LEU A O 1
ATOM 3808 N N . SER A 1 468 ? 36.449 4.596 30.624 1.00 11.43 469 SER A N 1
ATOM 3809 C CA . SER A 1 468 ? 37.450 3.720 31.243 1.00 11.67 469 SER A CA 1
ATOM 3810 C C . SER A 1 468 ? 36.874 2.854 32.364 1.00 11.73 469 SER A C 1
ATOM 3811 O O . SER A 1 468 ? 37.467 1.839 32.734 1.00 12.16 469 SER A O 1
ATOM 3814 N N . ASN A 1 469 ? 35.729 3.260 32.909 1.00 11.83 470 ASN A N 1
ATOM 3815 C CA . ASN A 1 469 ? 35.021 2.458 33.910 1.00 12.34 470 ASN A CA 1
ATOM 3816 C C . ASN A 1 469 ? 34.070 1.419 33.304 1.00 12.76 470 ASN A C 1
ATOM 3817 O O . ASN A 1 469 ? 33.389 0.701 34.039 1.00 13.26 470 ASN A O 1
ATOM 3822 N N . GLY A 1 470 ? 34.029 1.341 31.972 1.00 13.12 471 GLY A N 1
ATOM 3823 C CA . GLY A 1 470 ? 33.233 0.342 31.262 1.00 13.65 471 GLY A CA 1
ATOM 3824 C C . GLY A 1 470 ? 31.893 0.827 30.733 1.00 13.80 471 GLY A C 1
ATOM 3825 O O . GLY A 1 470 ? 31.275 0.141 29.921 1.00 14.92 471 GLY A O 1
ATOM 3826 N N . LYS A 1 471 ? 31.434 1.995 31.180 1.00 13.57 472 LYS A N 1
ATOM 3827 C CA . LYS A 1 471 ? 30.117 2.508 30.778 1.00 13.32 472 LYS A CA 1
ATOM 3828 C C . LYS A 1 471 ? 30.090 2.890 29.295 1.00 12.83 472 LYS A C 1
ATOM 3829 O O . LYS A 1 471 ? 30.896 3.716 28.856 1.00 12.40 472 LYS A O 1
ATOM 3835 N N . PRO A 1 472 ? 29.177 2.286 28.509 1.00 12.75 473 PRO A N 1
ATOM 3836 C CA . PRO A 1 472 ? 29.032 2.745 27.125 1.00 12.70 473 PRO A CA 1
ATOM 3837 C C . PRO A 1 472 ? 28.560 4.199 27.028 1.00 12.43 473 PRO A C 1
ATOM 3838 O O . PRO A 1 472 ? 27.584 4.581 27.674 1.00 12.67 473 PRO A O 1
ATOM 3842 N N . VAL A 1 473 ? 29.252 5.007 26.227 1.00 12.07 474 VAL A N 1
ATOM 3843 C CA . VAL A 1 473 ? 28.845 6.394 26.031 1.00 11.92 474 VAL A CA 1
ATOM 3844 C C . VAL A 1 473 ? 27.719 6.435 25.003 1.00 12.26 474 VAL A C 1
ATOM 3845 O O . VAL A 1 473 ? 27.897 6.033 23.856 1.00 12.67 474 VAL A O 1
ATOM 3849 N N . THR A 1 474 ? 26.552 6.898 25.441 1.00 12.54 475 THR A N 1
ATOM 3850 C CA . THR A 1 474 ? 25.366 6.988 24.600 1.00 12.76 475 THR A CA 1
ATOM 3851 C C . THR A 1 474 ? 24.701 8.341 24.798 1.00 12.51 475 THR A C 1
ATOM 3852 O O . THR A 1 474 ? 25.023 9.074 25.731 1.00 12.45 475 THR A O 1
ATOM 3856 N N . LYS A 1 475 ? 23.746 8.659 23.929 1.00 12.66 476 LYS A N 1
ATOM 3857 C CA . LYS A 1 475 ? 22.946 9.872 24.093 1.00 12.91 476 LYS A CA 1
ATOM 3858 C C . LYS A 1 475 ? 22.215 9.860 25.440 1.00 12.98 476 LYS A C 1
ATOM 3859 O O . LYS A 1 475 ? 22.144 10.879 26.118 1.00 13.04 476 LYS A O 1
ATOM 3865 N N . ALA A 1 476 ? 21.695 8.695 25.827 1.00 13.39 477 ALA A N 1
ATOM 3866 C CA . ALA A 1 476 ? 20.987 8.543 27.102 1.00 13.66 477 ALA A CA 1
ATOM 3867 C C . ALA A 1 476 ? 21.901 8.808 28.297 1.00 13.83 477 ALA A C 1
ATOM 3868 O O . ALA A 1 476 ? 21.509 9.495 29.238 1.00 14.09 477 ALA A O 1
ATOM 3870 N N . LEU A 1 477 ? 23.120 8.275 28.252 1.00 13.78 478 LEU A N 1
ATOM 3871 C CA . LEU A 1 477 ? 24.094 8.512 29.320 1.00 13.81 478 LEU A CA 1
ATOM 3872 C C . LEU A 1 477 ? 24.406 9.998 29.422 1.00 13.29 478 LEU A C 1
ATOM 3873 O O . LEU A 1 477 ? 24.440 10.559 30.517 1.00 13.41 478 LEU A O 1
ATOM 3878 N N . PHE A 1 478 ? 24.644 10.635 28.276 1.00 12.92 479 PHE A N 1
ATOM 3879 C CA . PHE A 1 478 ? 24.910 12.070 28.266 1.00 12.83 479 PHE A CA 1
ATOM 3880 C C . PHE A 1 478 ? 23.757 12.860 28.898 1.00 12.76 479 PHE A C 1
ATOM 3881 O O . PHE A 1 478 ? 23.991 13.753 29.706 1.00 12.57 479 PHE A O 1
ATOM 3889 N N . ARG A 1 479 ? 22.521 12.543 28.515 1.00 13.32 480 ARG A N 1
ATOM 3890 C CA . ARG A 1 479 ? 21.355 13.264 29.036 1.00 14.19 480 ARG A CA 1
ATOM 3891 C C . ARG A 1 479 ? 21.225 13.101 30.548 1.00 14.04 480 ARG A C 1
ATOM 3892 O O . ARG A 1 479 ? 20.919 14.065 31.251 1.00 14.00 480 ARG A O 1
ATOM 3900 N N . GLN A 1 480 ? 21.471 11.889 31.040 1.00 14.43 481 GLN A N 1
ATOM 3901 C CA . GLN A 1 480 ? 21.465 11.629 32.481 1.00 14.99 481 GLN A CA 1
ATOM 3902 C C . GLN A 1 480 ? 22.529 12.470 33.184 1.00 14.37 481 GLN A C 1
ATOM 3903 O O . GLN A 1 480 ? 22.251 13.139 34.179 1.00 14.46 481 GLN A O 1
ATOM 3909 N N . MET A 1 481 ? 23.747 12.442 32.651 1.00 13.83 482 MET A N 1
ATOM 3910 C CA . MET A 1 481 ? 24.851 13.206 33.231 1.00 13.88 482 MET A CA 1
ATOM 3911 C C . MET A 1 481 ? 24.594 14.708 33.166 1.00 13.28 482 MET A C 1
ATOM 3912 O O . MET A 1 481 ? 24.932 15.436 34.096 1.00 13.34 482 MET A O 1
ATOM 3917 N N . LEU A 1 482 ? 24.001 15.171 32.068 1.00 13.17 483 LEU A N 1
ATOM 3918 C CA . LEU A 1 482 ? 23.669 16.584 31.925 1.00 13.23 483 LEU A CA 1
ATOM 3919 C C . LEU A 1 482 ? 22.772 17.045 33.075 1.00 13.20 483 LEU A C 1
ATOM 3920 O O . LEU A 1 482 ? 23.064 18.041 33.724 1.00 13.46 483 LEU A O 1
ATOM 3925 N N . GLY A 1 483 ? 21.694 16.311 33.335 1.00 13.53 484 GLY A N 1
ATOM 3926 C CA . GLY A 1 483 ? 20.790 16.643 34.436 1.00 13.79 484 GLY A CA 1
ATOM 3927 C C . GLY A 1 483 ? 21.496 16.673 35.780 1.00 13.87 484 GLY A C 1
ATOM 3928 O O . GLY A 1 483 ? 21.272 17.571 36.590 1.00 14.13 484 GLY A O 1
ATOM 3929 N N . GLU A 1 484 ? 22.369 15.695 36.002 1.00 13.92 485 GLU A N 1
ATOM 3930 C CA . GLU A 1 484 ? 23.123 15.586 37.250 1.00 14.27 485 GLU A CA 1
ATOM 3931 C C . GLU A 1 484 ? 24.114 16.738 37.420 1.00 13.85 485 GLU A C 1
ATOM 3932 O O . GLU A 1 484 ? 24.220 17.313 38.502 1.00 14.07 485 GLU A O 1
ATOM 3938 N N . GLU A 1 485 ? 24.825 17.097 36.351 1.00 13.72 486 GLU A N 1
ATOM 3939 C CA . GLU A 1 485 ? 25.811 18.177 36.439 1.00 13.53 486 GLU A CA 1
ATOM 3940 C C . GLU A 1 485 ? 25.165 19.562 36.549 1.00 13.61 486 GLU A C 1
ATOM 3941 O O . GLU A 1 485 ? 25.772 20.478 37.097 1.00 13.63 486 GLU A O 1
ATOM 3947 N N . MET A 1 486 ? 23.933 19.716 36.059 1.00 13.96 487 MET A N 1
ATOM 3948 C CA A MET A 1 486 ? 23.191 20.962 36.253 0.50 14.16 487 MET A CA 1
ATOM 3949 C CA B MET A 1 486 ? 23.194 20.964 36.256 0.50 14.12 487 MET A CA 1
ATOM 3950 C C . MET A 1 486 ? 22.966 21.218 37.745 1.00 14.28 487 MET A C 1
ATOM 3951 O O . MET A 1 486 ? 23.014 22.360 38.198 1.00 14.54 487 MET A O 1
ATOM 3960 N N . LYS A 1 487 ? 22.723 20.147 38.502 1.00 14.77 488 LYS A N 1
ATOM 3961 C CA . LYS A 1 487 ? 22.553 20.254 39.952 1.00 15.34 488 LYS A CA 1
ATOM 3962 C C . LYS A 1 487 ? 23.870 20.626 40.634 1.00 15.11 488 LYS A C 1
ATOM 3963 O O . LYS A 1 487 ? 23.875 21.376 41.608 1.00 15.32 488 LYS A O 1
ATOM 3969 N N . VAL A 1 488 ? 24.985 20.117 40.110 1.00 14.86 489 VAL A N 1
ATOM 3970 C CA . VAL A 1 488 ? 26.304 20.479 40.623 1.00 14.62 489 VAL A CA 1
ATOM 3971 C C . VAL A 1 488 ? 26.565 21.969 40.387 1.00 14.41 489 VAL A C 1
ATOM 3972 O O . VAL A 1 488 ? 26.980 22.680 41.299 1.00 14.75 489 VAL A O 1
ATOM 3976 N N . ILE A 1 489 ? 26.300 22.441 39.170 1.00 14.13 490 ILE A N 1
ATOM 3977 C CA . ILE A 1 489 ? 26.452 23.861 38.852 1.00 14.15 490 ILE A CA 1
ATOM 3978 C C . ILE A 1 489 ? 25.601 24.723 39.794 1.00 14.44 490 ILE A C 1
ATOM 3979 O O . ILE A 1 489 ? 26.069 25.734 40.322 1.00 14.62 490 ILE A O 1
ATOM 3984 N N . ALA A 1 490 ? 24.353 24.309 40.003 1.00 15.01 491 ALA A N 1
ATOM 3985 C CA . ALA A 1 490 ? 23.439 25.016 40.902 1.00 15.71 491 ALA A CA 1
ATOM 3986 C C . ALA A 1 490 ? 24.002 25.137 42.320 1.00 16.21 491 ALA A C 1
ATOM 3987 O O . ALA A 1 490 ? 23.916 26.202 42.930 1.00 16.59 491 ALA A O 1
ATOM 3989 N N . SER A 1 491 ? 24.586 24.052 42.827 1.00 16.64 492 SER A N 1
ATOM 3990 C CA A SER A 1 491 ? 25.180 24.036 44.166 0.70 16.97 492 SER A CA 1
ATOM 3991 C CA B SER A 1 491 ? 25.166 24.053 44.170 0.30 16.84 492 SER A CA 1
ATOM 3992 C C . SER A 1 491 ? 26.388 24.969 44.250 1.00 17.03 492 SER A C 1
ATOM 3993 O O . SER A 1 491 ? 26.593 25.649 45.258 1.00 17.41 492 SER A O 1
ATOM 3998 N N . GLU A 1 492 ? 27.189 24.991 43.186 1.00 17.03 493 GLU A N 1
ATOM 3999 C CA . GLU A 1 492 ? 28.394 25.820 43.136 1.00 17.20 493 GLU A CA 1
ATOM 4000 C C . GLU A 1 492 ? 28.084 27.315 43.067 1.00 17.63 493 GLU A C 1
ATOM 4001 O O . GLU A 1 492 ? 28.747 28.119 43.721 1.00 17.97 493 GLU A O 1
ATOM 4007 N N . LEU A 1 493 ? 27.080 27.684 42.273 1.00 18.18 494 LEU A N 1
ATOM 4008 C CA . LEU A 1 493 ? 26.753 29.093 42.043 1.00 18.78 494 LEU A CA 1
ATOM 4009 C C . LEU A 1 493 ? 25.757 29.663 43.050 1.00 19.48 494 LEU A C 1
ATOM 4010 O O . LEU A 1 493 ? 25.724 30.875 43.266 1.00 19.67 494 LEU A O 1
ATOM 4015 N N . GLY A 1 494 ? 24.944 28.797 43.649 1.00 20.22 495 GLY A N 1
ATOM 4016 C CA . GLY A 1 494 ? 23.895 29.232 44.570 1.00 20.88 495 GLY A CA 1
ATOM 4017 C C . GLY A 1 494 ? 22.579 29.451 43.849 1.00 21.47 495 GLY A C 1
ATOM 4018 O O . GLY A 1 494 ? 22.545 29.601 42.625 1.00 21.59 495 GLY A O 1
ATOM 4019 N N . GLU A 1 495 ? 21.494 29.483 44.618 1.00 22.19 496 GLU A N 1
ATOM 4020 C CA . GLU A 1 495 ? 20.140 29.558 44.065 1.00 22.69 496 GLU A CA 1
ATOM 4021 C C . GLU A 1 495 ? 19.872 30.837 43.270 1.00 23.02 496 GLU A C 1
ATOM 4022 O O . GLU A 1 495 ? 19.237 30.790 42.216 1.00 23.19 496 GLU A O 1
ATOM 4024 N N . GLU A 1 496 ? 20.358 31.970 43.776 1.00 23.39 497 GLU A N 1
ATOM 4025 C CA . GLU A 1 496 ? 20.111 33.273 43.152 1.00 23.59 497 GLU A CA 1
ATOM 4026 C C . GLU A 1 496 ? 20.720 33.375 41.754 1.00 23.66 497 GLU A C 1
ATOM 4027 O O . GLU A 1 496 ? 20.029 33.721 40.793 1.00 23.91 497 GLU A O 1
ATOM 4029 N N . ARG A 1 497 ? 22.013 33.073 41.651 1.00 23.50 498 ARG A N 1
ATOM 4030 C CA . ARG A 1 497 ? 22.721 33.122 40.370 1.00 23.33 498 ARG A CA 1
ATOM 4031 C C . ARG A 1 497 ? 22.163 32.101 39.379 1.00 23.15 498 ARG A C 1
ATOM 4032 O O . ARG A 1 497 ? 22.004 32.406 38.198 1.00 23.26 498 ARG A O 1
ATOM 4040 N N . PHE A 1 498 ? 21.864 30.898 39.862 1.00 22.94 499 PHE A N 1
ATOM 4041 C CA . PHE A 1 498 ? 21.425 29.809 38.990 1.00 22.75 499 PHE A CA 1
ATOM 4042 C C . PHE A 1 498 ? 20.015 30.023 38.438 1.00 22.97 499 PHE A C 1
ATOM 4043 O O . PHE A 1 498 ? 19.792 29.888 37.234 1.00 23.01 499 PHE A O 1
ATOM 4051 N N . SER A 1 499 ? 19.070 30.349 39.318 1.00 23.15 500 SER A N 1
ATOM 4052 C CA . SER A 1 499 ? 17.668 30.525 38.922 1.00 23.30 500 SER A CA 1
ATOM 4053 C C . SER A 1 499 ? 17.468 31.729 38.000 1.00 23.13 500 SER A C 1
ATOM 4054 O O . SER A 1 499 ? 16.655 31.678 37.074 1.00 23.43 500 SER A O 1
ATOM 4057 N N . GLN A 1 500 ? 18.206 32.806 38.263 1.00 22.82 501 GLN A N 1
ATOM 4058 C CA . GLN A 1 500 ? 18.121 34.026 37.460 1.00 22.51 501 GLN A CA 1
ATOM 4059 C C . GLN A 1 500 ? 18.935 33.947 36.165 1.00 22.05 501 GLN A C 1
ATOM 4060 O O . GLN A 1 500 ? 18.755 34.775 35.271 1.00 22.31 501 GLN A O 1
ATOM 4062 N N . GLY A 1 501 ? 19.829 32.963 36.069 1.00 21.34 502 GLY A N 1
ATOM 4063 C CA . GLY A 1 501 ? 20.649 32.767 34.872 1.00 20.67 502 GLY A CA 1
ATOM 4064 C C . GLY A 1 501 ? 19.883 32.122 33.732 1.00 20.02 502 GLY A C 1
ATOM 4065 O O . GLY A 1 501 ? 18.677 31.889 33.832 1.00 20.44 502 GLY A O 1
ATOM 4066 N N . ARG A 1 502 ? 20.593 31.826 32.645 1.00 18.96 503 ARG A N 1
ATOM 4067 C CA . ARG A 1 502 ? 19.993 31.226 31.452 1.00 18.34 503 ARG A CA 1
ATOM 4068 C C . ARG A 1 502 ? 20.423 29.766 31.290 1.00 17.20 503 ARG A C 1
ATOM 4069 O O . ARG A 1 502 ? 20.677 29.299 30.179 1.00 16.61 503 ARG A O 1
ATOM 4077 N N . PHE A 1 503 ? 20.480 29.044 32.406 1.00 16.40 504 PHE A N 1
ATOM 4078 C CA . PHE A 1 503 ? 21.001 27.678 32.416 1.00 15.81 504 PHE A CA 1
ATOM 4079 C C . PHE A 1 503 ? 20.071 26.654 31.774 1.00 15.64 504 PHE A C 1
ATOM 4080 O O . PHE A 1 503 ? 20.544 25.672 31.199 1.00 15.34 504 PHE A O 1
ATOM 4088 N N . ASP A 1 504 ? 18.761 26.879 31.863 1.00 15.63 505 ASP A N 1
ATOM 4089 C CA . ASP A 1 504 ? 17.797 26.037 31.151 1.00 15.57 505 ASP A CA 1
ATOM 4090 C C . ASP A 1 504 ? 18.078 26.069 29.650 1.00 15.00 505 ASP A C 1
ATOM 4091 O O . ASP A 1 504 ? 18.174 25.023 29.002 1.00 14.61 505 ASP A O 1
ATOM 4096 N N . ASP A 1 505 ? 18.221 27.274 29.110 1.00 14.65 506 ASP A N 1
ATOM 4097 C CA . ASP A 1 505 ? 18.465 27.455 27.682 1.00 14.48 506 ASP A CA 1
ATOM 4098 C C . ASP A 1 505 ? 19.848 26.937 27.277 1.00 13.83 506 ASP A C 1
ATOM 4099 O O . ASP A 1 505 ? 20.011 26.386 26.188 1.00 13.82 506 ASP A O 1
ATOM 4104 N N . ALA A 1 506 ? 20.834 27.096 28.159 1.00 13.03 507 ALA A N 1
ATOM 4105 C CA . ALA A 1 506 ? 22.192 26.621 27.889 1.00 12.78 507 ALA A CA 1
ATOM 4106 C C . ALA A 1 506 ? 22.242 25.096 27.827 1.00 12.63 507 ALA A C 1
ATOM 4107 O O . ALA A 1 506 ? 22.887 24.528 26.946 1.00 12.76 507 ALA A O 1
ATOM 4109 N N . ALA A 1 507 ? 21.560 24.440 28.765 1.00 12.55 508 ALA A N 1
ATOM 4110 C CA . ALA A 1 507 ? 21.492 22.982 28.786 1.00 12.78 508 ALA A CA 1
ATOM 4111 C C . ALA A 1 507 ? 20.797 22.447 27.535 1.00 12.83 508 ALA A C 1
ATOM 4112 O O . ALA A 1 507 ? 21.218 21.440 26.972 1.00 13.03 508 ALA A O 1
ATOM 4114 N N . ARG A 1 508 ? 19.739 23.128 27.099 1.00 13.15 509 ARG A N 1
ATOM 4115 C CA . ARG A 1 508 ? 19.025 22.732 25.886 1.00 13.55 509 ARG A CA 1
ATOM 4116 C C . ARG A 1 508 ? 19.914 22.829 24.644 1.00 13.13 509 ARG A C 1
ATOM 4117 O O . ARG A 1 508 ? 19.939 21.908 23.830 1.00 13.28 509 ARG A O 1
ATOM 4125 N N . LEU A 1 509 ? 20.640 23.935 24.499 1.00 12.92 510 LEU A N 1
ATOM 4126 C CA . LEU A 1 509 ? 21.563 24.085 23.371 1.00 12.93 510 LEU A CA 1
ATOM 4127 C C . LEU A 1 509 ? 22.671 23.030 23.430 1.00 12.47 510 LEU A C 1
ATOM 4128 O O . LEU A 1 509 ? 23.007 22.416 22.416 1.00 12.62 510 LEU A O 1
ATOM 4133 N N . MET A 1 510 ? 23.223 22.805 24.620 1.00 11.86 511 MET A N 1
ATOM 4134 C CA . MET A 1 510 ? 24.254 21.786 24.796 1.00 11.76 511 MET A CA 1
ATOM 4135 C C . MET A 1 510 ? 23.730 20.417 24.356 1.00 12.34 511 MET A C 1
ATOM 4136 O O . MET A 1 510 ? 24.414 19.681 23.639 1.00 12.40 511 MET A O 1
ATOM 4141 N N . GLU A 1 511 ? 22.516 20.075 24.779 1.00 13.18 512 GLU A N 1
ATOM 4142 C CA A GLU A 1 511 ? 21.912 18.799 24.412 0.50 13.58 512 GLU A CA 1
ATOM 4143 C CA B GLU A 1 511 ? 21.926 18.791 24.405 0.50 13.68 512 GLU A CA 1
ATOM 4144 C C . GLU A 1 511 ? 21.711 18.711 22.899 1.00 13.81 512 GLU A C 1
ATOM 4145 O O . GLU A 1 511 ? 22.000 17.684 22.284 1.00 14.00 512 GLU A O 1
ATOM 4156 N N . GLN A 1 512 ? 21.216 19.799 22.312 1.00 14.14 513 GLN A N 1
ATOM 4157 C CA A GLN A 1 512 ? 20.968 19.858 20.874 0.50 14.29 513 GLN A CA 1
ATOM 4158 C CA B GLN A 1 512 ? 20.969 19.868 20.873 0.50 14.45 513 GLN A CA 1
ATOM 4159 C C . GLN A 1 512 ? 22.245 19.612 20.071 1.00 14.43 513 GLN A C 1
ATOM 4160 O O . GLN A 1 512 ? 22.245 18.815 19.132 1.00 15.15 513 GLN A O 1
ATOM 4171 N N . ILE A 1 513 ? 23.334 20.285 20.446 1.00 14.11 514 ILE A N 1
ATOM 4172 C CA . ILE A 1 513 ? 24.599 20.181 19.698 1.00 13.91 514 ILE A CA 1
ATOM 4173 C C . ILE A 1 513 ? 25.391 18.898 19.978 1.00 13.82 514 ILE A C 1
ATOM 4174 O O . ILE A 1 513 ? 26.235 18.511 19.172 1.00 15.07 514 ILE A O 1
ATOM 4179 N N . THR A 1 514 ? 25.129 18.244 21.109 1.00 13.23 515 THR A N 1
ATOM 4180 C CA . THR A 1 514 ? 25.890 17.054 21.495 1.00 12.81 515 THR A CA 1
ATOM 4181 C C . THR A 1 514 ? 25.211 15.750 21.053 1.00 12.83 515 THR A C 1
ATOM 4182 O O . THR A 1 514 ? 25.899 14.787 20.696 1.00 12.92 515 THR A O 1
ATOM 4186 N N . THR A 1 515 ? 23.877 15.719 21.071 1.00 13.14 516 THR A N 1
ATOM 4187 C CA . THR A 1 515 ? 23.124 14.491 20.774 1.00 13.49 516 THR A CA 1
ATOM 4188 C C . THR A 1 515 ? 22.606 14.389 19.330 1.00 13.45 516 THR A C 1
ATOM 4189 O O . THR A 1 515 ? 21.929 13.418 18.990 1.00 13.77 516 THR A O 1
ATOM 4193 N N . SER A 1 516 ? 22.910 15.374 18.488 1.00 13.25 517 SER A N 1
ATOM 4194 C CA A SER A 1 516 ? 22.522 15.294 17.081 0.50 13.13 517 SER A CA 1
ATOM 4195 C CA B SER A 1 516 ? 22.568 15.332 17.065 0.50 13.19 517 SER A CA 1
ATOM 4196 C C . SER A 1 516 ? 23.301 14.180 16.381 1.00 12.84 517 SER A C 1
ATOM 4197 O O . SER A 1 516 ? 24.447 13.888 16.729 1.00 12.15 517 SER A O 1
ATOM 4202 N N . ASP A 1 517 ? 22.662 13.531 15.410 1.00 12.59 518 ASP A N 1
ATOM 4203 C CA . ASP A 1 517 ? 23.330 12.483 14.634 1.00 12.26 518 ASP A CA 1
ATOM 4204 C C . ASP A 1 517 ? 24.505 13.074 13.855 1.00 12.00 518 ASP A C 1
ATOM 4205 O O . ASP A 1 517 ? 25.606 12.520 13.864 1.00 12.56 518 ASP A O 1
ATOM 4210 N N A GLU A 1 518 ? 24.266 14.191 13.173 0.50 11.74 519 GLU A N 1
ATOM 4211 N N B GLU A 1 518 ? 24.255 14.198 13.188 0.50 12.07 519 GLU A N 1
ATOM 4212 C CA A GLU A 1 518 ? 25.329 14.888 12.446 0.50 11.68 519 GLU A CA 1
ATOM 4213 C CA B GLU A 1 518 ? 25.298 14.927 12.473 0.50 12.33 519 GLU A CA 1
ATOM 4214 C C A GLU A 1 518 ? 26.111 15.796 13.389 0.50 11.14 519 GLU A C 1
ATOM 4215 C C B GLU A 1 518 ? 26.136 15.726 13.466 0.50 11.45 519 GLU A C 1
ATOM 4216 O O A GLU A 1 518 ? 25.539 16.420 14.287 0.50 11.13 519 GLU A O 1
ATOM 4217 O O B GLU A 1 518 ? 25.632 16.177 14.498 0.50 11.37 519 GLU A O 1
ATOM 4228 N N . LEU A 1 519 ? 27.419 15.885 13.158 1.00 10.78 520 LEU A N 1
ATOM 4229 C CA . LEU A 1 519 ? 28.290 16.756 13.942 1.00 10.47 520 LEU A CA 1
ATOM 4230 C C . LEU A 1 519 ? 28.215 18.151 13.342 1.00 10.65 520 LEU A C 1
ATOM 4231 O O . LEU A 1 519 ? 28.729 18.381 12.240 1.00 11.19 520 LEU A O 1
ATOM 4236 N N . ILE A 1 520 ? 27.572 19.081 14.042 1.00 10.67 521 ILE A N 1
ATOM 4237 C CA . ILE A 1 520 ? 27.483 20.444 13.523 1.00 11.44 521 ILE A CA 1
ATOM 4238 C C . ILE A 1 520 ? 28.854 21.117 13.605 1.00 10.48 521 ILE A C 1
ATOM 4239 O O . ILE A 1 520 ? 29.648 20.841 14.511 1.00 10.46 521 ILE A O 1
ATOM 4244 N N . ASP A 1 521 ? 29.135 21.988 12.644 1.00 9.69 522 ASP A N 1
ATOM 4245 C CA . ASP A 1 521 ? 30.470 22.559 12.509 1.00 9.43 522 ASP A CA 1
ATOM 4246 C C . ASP A 1 521 ? 30.839 23.486 13.665 1.00 8.87 522 ASP A C 1
ATOM 4247 O O . ASP A 1 521 ? 31.980 23.458 14.123 1.00 8.62 522 ASP A O 1
ATOM 4252 N N . PHE A 1 522 ? 29.903 24.332 14.098 1.00 8.78 523 PHE A N 1
ATOM 4253 C CA . PHE A 1 522 ? 30.188 25.355 15.109 1.00 9.08 523 PHE A CA 1
ATOM 4254 C C . PHE A 1 522 ? 28.945 25.614 15.947 1.00 9.20 523 PHE A C 1
ATOM 4255 O O . PHE A 1 522 ? 27.860 25.836 15.400 1.00 9.92 523 PHE A O 1
ATOM 4263 N N . LEU A 1 523 ? 29.100 25.625 17.270 1.00 9.08 524 LEU A N 1
ATOM 4264 C CA . LEU A 1 523 ? 27.964 25.868 18.165 1.00 9.71 524 LEU A CA 1
ATOM 4265 C C . LEU A 1 523 ? 27.482 27.318 18.088 1.00 9.28 524 LEU A C 1
ATOM 4266 O O . LEU A 1 523 ? 26.345 27.620 18.450 1.00 9.46 524 LEU A O 1
ATOM 4271 N N . THR A 1 524 ? 28.344 28.205 17.604 1.00 9.57 525 THR A N 1
ATOM 4272 C CA . THR A 1 524 ? 28.012 29.615 17.464 1.00 10.26 525 THR A CA 1
ATOM 4273 C C . THR A 1 524 ? 26.930 29.865 16.422 1.00 10.76 525 THR A C 1
ATOM 4274 O O . THR A 1 524 ? 26.254 30.890 16.467 1.00 11.54 525 THR A O 1
ATOM 4278 N N . LEU A 1 525 ? 26.760 28.948 15.477 1.00 11.11 526 LEU A N 1
ATOM 4279 C CA . LEU A 1 525 ? 25.733 29.134 14.458 1.00 12.12 526 LEU A CA 1
ATOM 4280 C C . LEU A 1 525 ? 24.321 28.981 15.062 1.00 12.27 526 LEU A C 1
ATOM 4281 O O . LEU A 1 525 ? 23.527 29.915 14.977 1.00 12.81 526 LEU A O 1
ATOM 4286 N N . PRO A 1 526 ? 24.006 27.835 15.705 1.00 11.93 527 PRO A N 1
ATOM 4287 C CA . PRO A 1 526 ? 22.720 27.798 16.428 1.00 11.97 527 PRO A CA 1
ATOM 4288 C C . PRO A 1 526 ? 22.641 28.785 17.603 1.00 12.06 527 PRO A C 1
ATOM 4289 O O . PRO A 1 526 ? 21.564 29.319 17.875 1.00 12.37 527 PRO A O 1
ATOM 4293 N N . GLY A 1 527 ? 23.758 29.037 18.283 1.00 11.70 528 GLY A N 1
ATOM 4294 C CA . GLY A 1 527 ? 23.785 30.015 19.371 1.00 11.52 528 GLY A CA 1
ATOM 4295 C C . GLY A 1 527 ? 23.371 31.410 18.927 1.00 11.30 528 GLY A C 1
ATOM 4296 O O . GLY A 1 527 ? 22.635 32.100 19.631 1.00 11.34 528 GLY A O 1
ATOM 4297 N N . TYR A 1 528 ? 23.835 31.819 17.751 1.00 10.91 529 TYR A N 1
ATOM 4298 C CA . TYR A 1 528 ? 23.580 33.165 17.229 1.00 10.81 529 TYR A CA 1
ATOM 4299 C C . TYR A 1 528 ? 22.083 33.452 17.067 1.00 11.05 529 TYR A C 1
ATOM 4300 O O . TYR A 1 528 ? 21.658 34.603 17.159 1.00 10.74 529 TYR A O 1
ATOM 4309 N N . ARG A 1 529 ? 21.280 32.411 16.852 1.00 11.49 530 ARG A N 1
ATOM 4310 C CA . ARG A 1 529 ? 19.824 32.569 16.788 1.00 11.95 530 ARG A CA 1
ATOM 4311 C C . ARG A 1 529 ? 19.214 33.099 18.081 1.00 12.05 530 ARG A C 1
ATOM 4312 O O . ARG A 1 529 ? 18.115 33.656 18.060 1.00 12.80 530 ARG A O 1
ATOM 4320 N N . LEU A 1 530 ? 19.903 32.900 19.202 1.00 11.99 531 LEU A N 1
ATOM 4321 C CA . LEU A 1 530 ? 19.417 33.361 20.501 1.00 12.23 531 LEU A CA 1
ATOM 4322 C C . LEU A 1 530 ? 19.782 34.813 20.802 1.00 12.08 531 LEU A C 1
ATOM 4323 O O . LEU A 1 530 ? 19.309 35.374 21.793 1.00 12.16 531 LEU A O 1
ATOM 4328 N N . LEU A 1 531 ? 20.614 35.421 19.957 1.00 12.22 532 LEU A N 1
ATOM 4329 C CA . LEU A 1 531 ? 20.966 36.829 20.105 1.00 12.63 532 LEU A CA 1
ATOM 4330 C C . LEU A 1 531 ? 20.029 37.672 19.236 1.00 13.09 532 LEU A C 1
ATOM 4331 O O . LEU A 1 531 ? 19.565 37.218 18.190 1.00 13.41 532 LEU A O 1
ATOM 4336 N N . ALA A 1 532 ? 19.744 38.895 19.675 1.00 13.63 533 ALA A N 1
ATOM 4337 C CA . ALA A 1 532 ? 18.841 39.789 18.942 1.00 13.94 533 ALA A CA 1
ATOM 4338 C C . ALA A 1 532 ? 19.358 40.079 17.536 0.50 13.72 533 ALA A C 1
ATOM 4339 O O . ALA A 1 532 ? 20.565 40.185 17.321 0.50 13.54 533 ALA A O 1
#

InterPro domains:
  IPR001465 Malate synthase, TIM barrel domain [PF01274] (162-407)
  IPR006252 Malate synthase A [PIRSF001363] (4-532)
  IPR006252 Malate synthase A [PTHR42902] (7-530)
  IPR006252 Malate synthase A [TIGR01344] (24-532)
  IPR006252 Malate synthase A [cd00727] (24-533)
  IPR011076 Malate synthase superfamily [SSF51645] (9-532)
  IPR019830 Malate synthase, conserved site [PS00510] (266-281)
  IPR044856 Malate synthase, C-terminal superfamily [G3DSA:1.20.1220.12] (412-533)
  IPR046363 Malate synthase, N-terminal and TIM-barrel domains [G3DSA:3.20.20.360] (2-411)
  IPR048355 Malate synthase, C-terminal domain [PF20659] (412-531)
  IPR048356 Malate synthase, N-terminal domain [PF20656] (10-71)

Secondary structure (DSSP, 8-state):
------EEE-SPP-HHHHHHS-HHHHHHHHHHHHHHHHHHHHHHHHHHHHHHHHHTT------STTHHHHTS----S---GGGS--SEEEEEE--HHHHHHHHTSSSSEEEEESSTT----HHHHHHHHHHHHHHHTT--EEE-TTS-EEEPPSSPPEEEEEPPPTT-EEEEEEETTEEEEHHHHHHHHHHHHHHHHHHHTT---EEEE-----HHHHHHHHHHHHHHHHHTTPPTT-SEEEEE--SHHHHTSHHHHHHHTTTTEEEEE--SHHHHHHHHHHTTT-GGG----GGG--TTSHHHHHHHHHHHHHHHHTT-EEEEEEE-B---SSGGG-HHHHHHHHHHHHHHHHHT-SEEEESSGGGHHHHHHHHHHHHTT-S--TT---TTSPP--HHHHHPPPP----HHHHHHHHHHHHHHHHHHHTT--SEEETTEEE-HHHHHHHHHHHHHHHHTTPBPTTSPBP-HHHHHHHHHHHHHHHHHHH-HHHHHHTTHHHHHHHHHHHHH-SS--S-THHHHHTT--

B-factor: mean 11.34, std 4.89, range [5.34, 55.04]

Solvent-accessible surface area: 21040 Å² total; per-residue (Å²): 159,105,122,44,82,120,25,55,55,84,62,118,83,34,84,28,13,136,91,0,7,49,94,52,0,28,105,0,0,14,37,0,0,26,101,16,8,60,61,17,72,157,24,42,59,50,29,111,94,114,44,80,65,17,43,126,50,97,58,19,87,66,39,85,149,23,42,87,42,51,120,40,145,32,126,15,140,26,36,36,84,38,1,61,30,0,21,0,0,4,18,4,18,3,82,60,48,72,0,0,47,5,5,44,8,74,14,69,0,0,0,0,1,2,7,13,7,13,0,10,22,3,81,79,0,2,67,0,2,35,8,0,52,28,5,6,82,46,93,2,42,74,80,41,120,98,55,122,95,36,110,33,81,111,137,53,13,28,12,1,0,11,0,2,1,5,22,16,34,0,59,6,0,24,24,121,65,125,31,0,0,0,0,0,0,0,0,0,0,0,0,38,35,1,21,123,36,2,66,94,116,59,20,1,0,3,0,0,0,6,9,2,38,19,79,82,3,0,29,10,5,13,106,0,0,23,56,0,0,86,88,40,139,25,101,81,8,19,0,13,0,1,0,7,0,10,8,0,26,0,1,5,27,6,11,4,0,0,58,25,0,84,35,0,0,1,0,0,1,5,17,66,57,12,0,0,2,6,0,1,28,5,0,36,56,32,88,123,48,20,3,6,15,14,72,38,0,42,60,98,56,98,0,0,44,2,0,9,50,24,0,0,60,15,0,2,82,1,15,0,0,0,0,1,12,79,5,18,43,50,19,53,91,59,145,90,75,12,98,156,43,37,90,102,0,96,54,43,3,36,106,30,2,108,35,0,4,0,0,0,21,0,12,48,54,45,0,1,98,21,0,15,47,14,0,61,118,56,4,54,120,91,115,26,8,43,160,42,69,48,136,100,29,74,112,17,58,9,116,84,0,4,39,50,14,127,50,112,57,29,34,146,7,0,49,20,1,0,46,12,0,0,19,0,2,5,9,4,5,65,7,66,2,20,11,83,7,109,41,59,35,11,41,1,6,1,0,4,0,0,0,0,1,0,8,0,1,22,75,31,156,54,60,3,68,83,47,85,86,2,60,65,69,26,0,110,113,2,15,38,69,8,28,157,57,0,29,97,91,66,30,87,85,116,41,94,91,22,94,4,106,56,0,12,152,8,0,48,90,3,1,11,36,113,145,16,51,86,12,1,16,66,41,0,11,205,81,10,94

Nearest PDB structures (foldseek):
  3cv2-assembly1_A  TM=9.947E-01  e=2.672E-96  Escherichia coli
  3cux-assembly1_A  TM=9.855E-01  e=1.056E-60  Bacillus anthracis
  6c2x-assembly1_A  TM=8.140E-01  e=1.018E-22  Mycobacterium tuberculosis
  7yqn-assembly2_B  TM=7.609E-01  e=6.950E-22  Escherichia coli DH5[alpha]
  7yqm-assembly1_A  TM=8.036E-01  e=1.308E-20  Escherichia coli DH5[alpha]